Protein AF-A0A0S9D4G3-F1 (afdb_monomer_lite)

Foldseek 3Di:
DDDDDDDDDPPPPPPPQDADQDDDPPFFKKKKKKAFKWFWADDPDDQKTKIKGFRIDQWIKMFGDPPVGDIHIHGPQSCLVCCVVLVCAVQFWWKFKDAPPVVVDGTFIKTWADWDADPVGRMIMTIIGGDDPDDPVPDHRIGGMIMIITGRSPPLQLAAEAQWKWKFLFDFPLHQWDFQQFDKDACVVQVVSCVQQPQVSHDDRRIHTHHHDDHQDVSITIIGHRDHDYFADDDDPVSQLAADDAFWKIKGLADHDGPQKDFQQFDKDFCVWPNCVFQPQQSHDPSPGIHTHHRDDHPPSMTIIGGTRHPDDLPDDDLSRHSHAAFTKTKGNGPDQDDRVQKDAGGQQAFAFDKDFCVQQVLSCQGNPQVSHDDSPGTHTDHGGDDPDPRIHMMTRGHGGHRGDHD

pLDDT: mean 80.05, std 18.33, range [28.75, 98.06]

Structure (mmCIF, N/CA/C/O backbone):
data_AF-A0A0S9D4G3-F1
#
_entry.id   AF-A0A0S9D4G3-F1
#
loop_
_atom_site.group_PDB
_atom_site.id
_atom_site.type_symbol
_atom_site.label_atom_id
_atom_site.label_alt_id
_atom_site.label_comp_id
_atom_site.label_asym_id
_atom_site.label_entity_id
_atom_site.label_seq_id
_atom_site.pdbx_PDB_ins_code
_atom_site.Cartn_x
_atom_site.Cartn_y
_atom_site.Cartn_z
_atom_site.occupancy
_atom_site.B_iso_or_equiv
_atom_site.auth_seq_id
_atom_site.auth_comp_id
_atom_site.auth_asym_id
_atom_site.auth_atom_id
_atom_site.pdbx_PDB_model_num
ATOM 1 N N . MET A 1 1 ? -70.069 25.916 -3.435 1.00 41.09 1 MET A N 1
ATOM 2 C CA . MET A 1 1 ? -69.236 25.187 -4.411 1.00 41.09 1 MET A CA 1
ATOM 3 C C . MET A 1 1 ? -67.854 25.099 -3.807 1.00 41.09 1 MET A C 1
ATOM 5 O O . MET A 1 1 ? -67.211 26.120 -3.623 1.00 41.09 1 MET A O 1
ATOM 9 N N . SER A 1 2 ? -67.545 23.897 -3.330 1.00 34.53 2 SER A N 1
ATOM 10 C CA . SER A 1 2 ? -66.340 23.520 -2.598 1.00 34.53 2 SER A CA 1
ATOM 11 C C . SER A 1 2 ? -65.218 23.241 -3.595 1.00 34.53 2 SER A C 1
ATOM 13 O O . SER A 1 2 ? -65.469 22.557 -4.586 1.00 34.53 2 SER A O 1
ATOM 15 N N . ALA A 1 3 ? -64.016 23.748 -3.335 1.00 33.16 3 ALA A N 1
ATOM 16 C CA . ALA A 1 3 ? -62.790 23.251 -3.944 1.00 33.16 3 ALA A CA 1
ATOM 17 C C . ALA A 1 3 ? -61.926 22.725 -2.794 1.00 33.16 3 ALA A C 1
ATOM 19 O O . ALA A 1 3 ? -61.479 23.498 -1.946 1.00 33.16 3 ALA A O 1
ATOM 20 N N . ALA A 1 4 ? -61.791 21.402 -2.724 1.00 36.06 4 ALA A N 1
ATOM 21 C CA . ALA A 1 4 ? -60.906 20.724 -1.789 1.00 36.06 4 ALA A CA 1
ATOM 22 C C . ALA A 1 4 ? -59.444 20.887 -2.250 1.00 36.06 4 ALA A C 1
ATOM 24 O O . ALA A 1 4 ? -59.191 20.815 -3.456 1.00 36.06 4 ALA A O 1
ATOM 25 N N . PRO A 1 5 ? -58.484 21.106 -1.337 1.00 34.97 5 PRO A N 1
ATOM 26 C CA . PRO A 1 5 ? -57.065 21.055 -1.664 1.00 34.97 5 PRO A CA 1
ATOM 27 C C . PRO A 1 5 ? -56.583 19.600 -1.795 1.00 34.97 5 PRO A C 1
ATOM 29 O O . PRO A 1 5 ? -56.991 18.730 -1.029 1.00 34.97 5 PRO A O 1
ATOM 32 N N . ASN A 1 6 ? -55.721 19.369 -2.788 1.00 33.66 6 ASN A N 1
ATOM 33 C CA . ASN A 1 6 ? -55.046 18.099 -3.058 1.00 33.66 6 ASN A CA 1
ATOM 34 C C . ASN A 1 6 ? -54.205 17.645 -1.858 1.00 33.66 6 ASN A C 1
ATOM 36 O O . ASN A 1 6 ? -53.353 18.392 -1.375 1.00 33.66 6 ASN A O 1
ATOM 40 N N . GLU A 1 7 ? -54.399 16.394 -1.451 1.00 31.75 7 GLU A N 1
ATOM 41 C CA . GLU A 1 7 ? -53.486 15.662 -0.579 1.00 31.75 7 GLU A CA 1
ATOM 42 C C . GLU A 1 7 ? -52.187 15.356 -1.339 1.00 31.75 7 GLU A C 1
ATOM 44 O O . GLU A 1 7 ? -52.202 14.765 -2.421 1.00 31.75 7 GLU A O 1
ATOM 49 N N . VAL A 1 8 ? -51.052 15.763 -0.770 1.00 34.09 8 VAL A N 1
ATOM 50 C CA . VAL A 1 8 ? -49.729 15.273 -1.163 1.00 34.09 8 VAL A CA 1
ATOM 51 C C . VAL A 1 8 ? -49.418 14.092 -0.253 1.00 34.09 8 VAL A C 1
ATOM 53 O O . VAL A 1 8 ? -49.229 14.255 0.949 1.00 34.09 8 VAL A O 1
ATOM 56 N N . SER A 1 9 ? -49.393 12.897 -0.837 1.00 31.44 9 SER A N 1
ATOM 57 C CA . SER A 1 9 ? -48.909 11.676 -0.198 1.00 31.44 9 SER A CA 1
ATOM 58 C C . SER A 1 9 ? -47.399 11.789 0.022 1.00 31.44 9 SER A C 1
ATOM 60 O O . SER A 1 9 ? -46.618 11.556 -0.899 1.00 31.44 9 SER A O 1
ATOM 62 N N . SER A 1 10 ? -46.982 12.147 1.236 1.00 32.31 10 SER A N 1
ATOM 63 C CA . SER A 1 10 ? -45.599 11.993 1.683 1.00 32.31 10 SER A CA 1
ATOM 64 C C . SER A 1 10 ? -45.363 10.536 2.081 1.00 32.31 10 SER A C 1
ATOM 66 O O . SER A 1 10 ? -45.552 10.155 3.236 1.00 32.31 10 SER A O 1
ATOM 68 N N . THR A 1 11 ? -44.938 9.701 1.139 1.00 32.41 11 THR A N 1
ATOM 69 C CA . THR A 1 11 ? -44.209 8.483 1.503 1.00 32.41 11 THR A CA 1
ATOM 70 C C . THR A 1 11 ? -42.807 8.913 1.914 1.00 32.41 11 THR A C 1
ATOM 72 O O . THR A 1 11 ? -41.890 8.950 1.097 1.00 32.41 11 THR A O 1
ATOM 75 N N . GLY A 1 12 ? -42.670 9.332 3.172 1.00 28.75 12 GLY A N 1
ATOM 76 C CA . GLY A 1 12 ? -41.370 9.397 3.818 1.00 28.75 12 GLY A CA 1
ATOM 77 C C . GLY A 1 12 ? -40.870 7.968 3.962 1.00 28.75 12 GLY A C 1
ATOM 78 O O . GLY A 1 12 ? -41.438 7.200 4.734 1.00 28.75 12 GLY A O 1
ATOM 79 N N . ALA A 1 13 ? -39.849 7.600 3.193 1.00 31.41 13 ALA A N 1
ATOM 80 C CA . ALA A 1 13 ? -38.977 6.515 3.602 1.00 31.41 13 ALA A CA 1
ATOM 81 C C . ALA A 1 13 ? -38.238 7.035 4.838 1.00 31.41 13 ALA A C 1
ATOM 83 O O . ALA A 1 13 ? -37.365 7.896 4.734 1.00 31.41 13 ALA A O 1
ATOM 84 N N . ALA A 1 14 ? -38.696 6.616 6.014 1.00 29.75 14 ALA A N 1
ATOM 85 C CA . ALA A 1 14 ? -37.921 6.765 7.228 1.00 29.75 14 ALA A CA 1
ATOM 86 C C . ALA A 1 14 ? -36.634 5.955 7.033 1.00 29.75 14 ALA A C 1
ATOM 88 O O . ALA A 1 14 ? -36.702 4.787 6.656 1.00 29.75 14 ALA A O 1
ATOM 89 N N . ALA A 1 15 ? -35.481 6.586 7.244 1.00 33.22 15 ALA A N 1
ATOM 90 C CA . ALA A 1 15 ? -34.246 5.859 7.481 1.00 33.22 15 ALA A CA 1
ATOM 91 C C . ALA A 1 15 ? -34.436 5.108 8.805 1.00 33.22 15 ALA A C 1
ATOM 93 O O . ALA A 1 15 ? -34.401 5.710 9.879 1.00 33.22 15 ALA A O 1
ATOM 94 N N . GLU A 1 16 ? -34.765 3.822 8.729 1.00 33.88 16 GLU A N 1
ATOM 95 C CA . GLU A 1 16 ? -34.720 2.941 9.888 1.00 33.88 16 GLU A CA 1
ATOM 96 C C . GLU A 1 16 ? -33.243 2.667 10.172 1.00 33.88 16 GLU A C 1
ATOM 98 O O . GLU A 1 16 ? -32.635 1.809 9.544 1.00 33.88 16 GLU A O 1
ATOM 103 N N . GLY A 1 17 ? -32.654 3.444 11.086 1.00 36.44 17 GLY A N 1
ATOM 104 C CA . GLY A 1 17 ? -31.384 3.080 11.704 1.00 36.44 17 GLY A CA 1
ATOM 105 C C . GLY A 1 17 ? -31.559 1.718 12.368 1.00 36.44 17 GLY A C 1
ATOM 106 O O . GLY A 1 17 ? -32.379 1.566 13.278 1.00 36.44 17 GLY A O 1
ATOM 107 N N . VAL A 1 18 ? -30.850 0.714 11.863 1.00 39.50 18 VAL A N 1
ATOM 108 C CA . VAL A 1 18 ? -30.941 -0.651 12.372 1.00 39.50 18 VAL A CA 1
ATOM 109 C C . VAL A 1 18 ? -30.084 -0.722 13.630 1.00 39.50 18 VAL A C 1
ATOM 111 O O . VAL A 1 18 ? -28.879 -0.484 13.596 1.00 39.50 18 VAL A O 1
ATOM 114 N N . ALA A 1 19 ? -30.703 -1.044 14.764 1.00 45.06 19 ALA A N 1
ATOM 115 C CA . ALA A 1 19 ? -29.965 -1.602 15.886 1.00 45.06 19 ALA A CA 1
ATOM 116 C C . ALA A 1 19 ? -29.458 -2.983 15.440 1.00 45.06 19 ALA A C 1
ATOM 118 O O . ALA A 1 19 ? -30.216 -3.952 15.435 1.00 45.06 19 ALA A O 1
ATOM 119 N N . SER A 1 20 ? -28.214 -3.031 14.972 1.00 52.47 20 SER A N 1
ATOM 120 C CA . SER A 1 20 ? -27.508 -4.237 14.541 1.00 52.47 20 SER A CA 1
ATOM 121 C C . SER A 1 20 ? -26.327 -4.439 15.480 1.00 52.47 20 SER A C 1
ATOM 123 O O . SER A 1 20 ? -25.654 -3.470 15.821 1.00 52.47 20 SER A O 1
ATOM 125 N N . ASN A 1 21 ? -26.086 -5.672 15.919 1.00 62.94 21 ASN A N 1
ATOM 126 C CA . ASN A 1 21 ? -24.833 -6.009 16.606 1.00 62.94 21 ASN A CA 1
ATOM 127 C C . ASN A 1 21 ? -23.754 -6.479 15.622 1.00 62.94 21 ASN A C 1
ATOM 129 O O . ASN A 1 21 ? -22.637 -6.750 16.040 1.00 62.94 21 ASN A O 1
ATOM 133 N N . ASP A 1 22 ? -24.081 -6.512 14.329 1.00 66.69 22 ASP A N 1
ATOM 134 C CA . ASP A 1 22 ? -23.130 -6.755 13.255 1.00 66.69 22 ASP A CA 1
ATOM 135 C C . ASP A 1 22 ? -22.678 -5.393 12.709 1.00 66.69 22 ASP A C 1
ATOM 137 O O . ASP A 1 22 ? -23.509 -4.618 12.212 1.00 66.69 22 ASP A O 1
ATOM 141 N N . LEU A 1 23 ? -21.382 -5.093 12.842 1.00 74.69 23 LEU A N 1
ATOM 142 C CA . LEU A 1 23 ? -20.744 -3.958 12.171 1.00 74.69 23 LEU A CA 1
ATOM 143 C C . LEU A 1 23 ? -20.532 -4.294 10.688 1.00 74.69 23 LEU A C 1
ATOM 145 O O . LEU A 1 23 ? -20.312 -5.462 10.356 1.00 74.69 23 LEU A O 1
ATOM 149 N N . PRO A 1 24 ? -20.589 -3.302 9.786 1.00 66.44 24 PRO A N 1
ATOM 150 C CA . PRO A 1 24 ? -20.274 -3.539 8.385 1.00 66.44 24 PRO A CA 1
ATOM 151 C C . PRO A 1 24 ? -18.812 -3.984 8.235 1.00 66.44 24 PRO A C 1
ATOM 153 O O . PRO A 1 24 ? -17.884 -3.338 8.724 1.00 66.44 24 PRO A O 1
ATOM 156 N N . GLU A 1 25 ? -18.603 -5.118 7.565 1.00 57.69 25 GLU A N 1
ATOM 157 C CA . GLU A 1 25 ? -17.262 -5.636 7.305 1.00 57.69 25 GLU A CA 1
ATOM 158 C C . GLU A 1 25 ? -16.527 -4.755 6.291 1.00 57.69 25 GLU A C 1
ATOM 160 O O . GLU A 1 25 ? -17.045 -4.436 5.220 1.00 57.69 25 GLU A O 1
ATOM 165 N N . GLY A 1 26 ? -15.270 -4.427 6.596 1.00 55.41 26 GLY A N 1
ATOM 166 C CA . GLY A 1 26 ? -14.408 -3.713 5.664 1.00 55.41 26 GLY A CA 1
ATOM 167 C C . GLY A 1 26 ? -14.785 -2.245 5.470 1.00 55.41 26 GLY A C 1
ATOM 168 O O . GLY A 1 26 ? -14.490 -1.702 4.410 1.00 55.41 26 GLY A O 1
ATOM 169 N N . GLU A 1 27 ? -15.371 -1.582 6.460 1.00 64.06 27 GLU A N 1
ATOM 170 C CA . GLU A 1 27 ? -15.562 -0.127 6.461 1.00 64.06 27 GLU A CA 1
ATOM 171 C C . GLU A 1 27 ? -14.676 0.544 7.513 1.00 64.06 27 GLU A C 1
ATOM 173 O O . GLU A 1 27 ? -14.368 -0.055 8.542 1.00 64.06 27 GLU A O 1
ATOM 178 N N . ASP A 1 28 ? -14.271 1.782 7.235 1.00 70.94 28 ASP A N 1
ATOM 179 C CA . ASP A 1 28 ? -13.598 2.655 8.198 1.00 70.94 28 ASP A CA 1
ATOM 180 C C . ASP A 1 28 ? -14.701 3.307 9.049 1.00 70.94 28 ASP A C 1
ATOM 182 O O . ASP A 1 28 ? -15.578 4.011 8.526 1.00 70.94 28 ASP A O 1
ATOM 186 N N . LEU A 1 29 ? -14.729 2.982 10.343 1.00 85.19 29 LEU A N 1
ATOM 187 C CA . LEU A 1 29 ? -15.846 3.293 11.233 1.00 85.19 29 LEU A CA 1
ATOM 188 C C . LEU A 1 29 ? -15.442 4.292 12.306 1.00 85.19 29 LEU A C 1
ATOM 190 O O . LEU A 1 29 ? -14.535 4.051 13.095 1.00 85.19 29 LEU A O 1
ATOM 194 N N . LEU A 1 30 ? -16.208 5.374 12.383 1.00 90.19 30 LEU A N 1
ATOM 195 C CA . LEU A 1 30 ? -16.146 6.347 13.460 1.00 90.19 30 LEU A CA 1
ATOM 196 C C . LEU A 1 30 ? -17.199 6.001 14.502 1.00 90.19 30 LEU A C 1
ATOM 198 O O . LEU A 1 30 ? -18.358 5.749 14.163 1.00 90.19 30 LEU A O 1
ATOM 202 N N . PHE A 1 31 ? -16.826 6.050 15.777 1.00 94.81 31 PHE A N 1
ATOM 203 C CA . PHE A 1 31 ? -17.724 5.753 16.885 1.00 94.81 31 PHE A CA 1
ATOM 204 C C . PHE A 1 31 ? -17.951 6.982 17.765 1.00 94.81 31 PHE A C 1
ATOM 206 O O . PHE A 1 31 ? -17.067 7.805 17.991 1.00 94.81 31 PHE A O 1
ATOM 213 N N . ALA A 1 32 ? -19.159 7.106 18.303 1.00 96.50 32 ALA A N 1
ATOM 214 C CA . ALA A 1 32 ? -19.514 8.124 19.278 1.00 96.50 32 ALA A CA 1
ATOM 215 C C . ALA A 1 32 ? -20.228 7.476 20.466 1.00 96.50 32 ALA A C 1
ATOM 217 O O . ALA A 1 32 ? -21.312 6.895 20.330 1.00 96.50 32 ALA A O 1
ATOM 218 N N . LEU A 1 33 ? -19.615 7.610 21.640 1.00 96.94 33 LEU A N 1
ATOM 219 C CA . LEU A 1 33 ? -20.103 7.097 22.913 1.00 96.94 33 LEU A CA 1
ATOM 220 C C . LEU A 1 33 ? -20.356 8.260 23.874 1.00 96.94 33 LEU A C 1
ATOM 222 O O . LEU A 1 33 ? -19.571 9.201 23.958 1.00 96.94 33 LEU A O 1
ATOM 226 N N . GLN A 1 34 ? -21.456 8.195 24.619 1.00 97.50 34 GLN A N 1
ATOM 227 C CA . GLN A 1 34 ? -21.818 9.192 25.630 1.00 97.50 34 GLN A CA 1
ATOM 228 C C . GLN A 1 34 ? -21.734 8.589 27.030 1.00 97.50 34 GLN A C 1
ATOM 230 O O . GLN A 1 34 ? -21.989 7.399 27.202 1.00 97.50 34 GLN A O 1
ATOM 235 N N . ALA A 1 35 ? -21.420 9.410 28.029 1.00 97.94 35 ALA A N 1
ATOM 236 C CA . ALA A 1 35 ? -21.446 9.027 29.437 1.00 97.94 35 ALA A CA 1
ATOM 237 C C . ALA A 1 35 ? -21.936 10.182 30.317 1.00 97.94 35 ALA A C 1
ATOM 239 O O . ALA A 1 35 ? -21.681 11.353 30.024 1.00 97.94 35 ALA A O 1
ATOM 240 N N . ALA A 1 36 ? -22.617 9.865 31.421 1.00 97.62 36 ALA A N 1
ATOM 241 C CA . ALA A 1 36 ? -23.145 10.888 32.328 1.00 97.62 36 ALA A CA 1
ATOM 242 C C . ALA A 1 36 ? -22.053 11.577 33.160 1.00 97.62 36 ALA A C 1
ATOM 244 O O . ALA A 1 36 ? -22.234 12.711 33.612 1.00 97.62 36 ALA A O 1
ATOM 245 N N . SER A 1 37 ? -20.937 10.887 33.403 1.00 97.12 37 SER A N 1
ATOM 246 C CA . SER A 1 37 ? -19.781 11.424 34.122 1.00 97.12 37 SER A CA 1
ATOM 247 C C . SER A 1 37 ? -18.525 10.601 33.861 1.00 97.12 37 SER A C 1
ATOM 249 O O . SER A 1 37 ? -18.591 9.518 33.277 1.00 97.12 37 SER A O 1
ATOM 251 N N . GLY A 1 38 ? -17.377 11.081 34.331 1.00 96.88 38 GLY A N 1
ATOM 252 C CA . GLY A 1 38 ? -16.174 10.266 34.334 1.00 96.88 38 GLY A CA 1
ATOM 253 C C . GLY A 1 38 ? -15.045 10.795 35.202 1.00 96.88 38 GLY A C 1
ATOM 254 O O . GLY A 1 38 ? -15.138 11.864 35.816 1.00 96.88 38 GLY A O 1
ATOM 255 N N . THR A 1 39 ? -13.980 10.006 35.263 1.00 95.75 39 THR A N 1
ATOM 256 C CA . THR A 1 39 ? -12.722 10.341 35.923 1.00 95.75 39 THR A CA 1
ATOM 257 C C . THR A 1 39 ? -11.547 10.114 34.985 1.00 95.75 39 THR A C 1
ATOM 259 O O . THR A 1 39 ? -11.594 9.259 34.101 1.00 95.75 39 THR A O 1
ATOM 262 N N . LEU A 1 40 ? -10.496 10.905 35.178 1.00 93.06 40 LEU A N 1
ATOM 263 C CA . LEU A 1 40 ? -9.223 10.761 34.483 1.00 93.06 40 LEU A CA 1
ATOM 264 C C . LEU A 1 40 ? -8.118 10.777 35.539 1.00 93.06 40 LEU A C 1
ATOM 266 O O . LEU A 1 40 ? -7.848 11.813 36.151 1.00 93.06 40 LEU A O 1
ATOM 270 N N . GLU A 1 41 ? -7.528 9.615 35.794 1.00 92.81 41 GLU A N 1
ATOM 271 C CA . GLU A 1 41 ? -6.540 9.413 36.857 1.00 92.81 41 GLU A CA 1
ATOM 272 C C . GLU A 1 41 ? -5.169 9.104 36.256 1.00 92.81 41 GLU A C 1
ATOM 274 O O . GLU A 1 41 ? -5.080 8.336 35.307 1.00 92.81 41 GLU A O 1
ATOM 279 N N . GLU A 1 42 ? -4.095 9.703 36.775 1.00 89.81 42 GLU A N 1
ATOM 280 C CA . GLU A 1 42 ? -2.733 9.426 36.291 1.00 89.81 42 GLU A CA 1
ATOM 281 C C . GLU A 1 42 ? -2.344 7.960 36.536 1.00 89.81 42 GLU A C 1
ATOM 283 O O . GLU A 1 42 ? -2.524 7.430 37.636 1.00 89.81 42 GLU A O 1
ATOM 288 N N . ALA A 1 43 ? -1.758 7.331 35.518 1.00 88.50 43 ALA A N 1
ATOM 289 C CA . ALA A 1 43 ? -1.225 5.976 35.565 1.00 88.50 43 ALA A CA 1
ATOM 290 C C . ALA A 1 43 ? 0.314 5.980 35.483 1.00 88.50 43 ALA A C 1
ATOM 292 O O . ALA A 1 43 ? 0.962 7.017 35.331 1.00 88.50 43 ALA A O 1
ATOM 293 N N . GLU A 1 44 ? 0.935 4.807 35.623 1.00 84.75 44 GLU A N 1
ATOM 294 C CA . GLU A 1 44 ? 2.393 4.682 35.556 1.00 84.75 44 GLU A CA 1
ATOM 295 C C . GLU A 1 44 ? 2.890 4.832 34.106 1.00 84.75 44 GLU A C 1
ATOM 297 O O . GLU A 1 44 ? 2.753 3.927 33.289 1.00 84.75 44 GLU A O 1
ATOM 302 N N . GLY A 1 45 ? 3.485 5.983 33.788 1.00 74.12 45 GLY A N 1
ATOM 303 C CA . GLY A 1 45 ? 4.038 6.281 32.464 1.00 74.12 45 GLY A CA 1
ATOM 304 C C . GLY A 1 45 ? 3.848 7.749 32.094 1.00 74.12 45 GLY A C 1
ATOM 305 O O . GLY A 1 45 ? 2.903 8.396 32.537 1.00 74.12 45 GLY A O 1
ATOM 306 N N . GLU A 1 46 ? 4.757 8.313 31.299 1.00 76.75 46 GLU A N 1
ATOM 307 C CA . GLU A 1 46 ? 4.608 9.698 30.841 1.00 76.75 46 GLU A CA 1
ATOM 308 C C . GLU A 1 46 ? 3.378 9.820 29.927 1.00 76.75 46 GLU A C 1
ATOM 310 O O . GLU A 1 46 ? 3.303 9.159 28.892 1.00 76.75 46 GLU A O 1
ATOM 315 N N . GLY A 1 47 ? 2.408 10.648 30.329 1.00 78.00 47 GLY A N 1
ATOM 316 C CA . GLY A 1 47 ? 1.169 10.870 29.578 1.00 78.00 47 GLY A CA 1
ATOM 317 C C . GLY A 1 47 ? 0.141 9.736 29.668 1.00 78.00 47 GLY A C 1
ATOM 318 O O . GLY A 1 47 ? -0.823 9.767 28.905 1.00 78.00 47 GLY A O 1
ATOM 319 N N . ALA A 1 48 ? 0.333 8.761 30.565 1.00 87.06 48 ALA A N 1
ATOM 320 C CA . ALA A 1 48 ? -0.575 7.634 30.771 1.00 87.06 48 ALA A CA 1
ATOM 321 C C . ALA A 1 48 ? -1.634 7.944 31.840 1.00 87.06 48 ALA A C 1
ATOM 323 O O . ALA A 1 48 ? -1.322 8.481 32.905 1.00 87.06 48 ALA A O 1
ATOM 324 N N . PHE A 1 49 ? -2.881 7.567 31.571 1.00 92.06 49 PHE A N 1
ATOM 325 C CA . PHE A 1 49 ? -4.021 7.755 32.463 1.00 92.06 49 PHE A CA 1
ATOM 326 C C . PHE A 1 49 ? -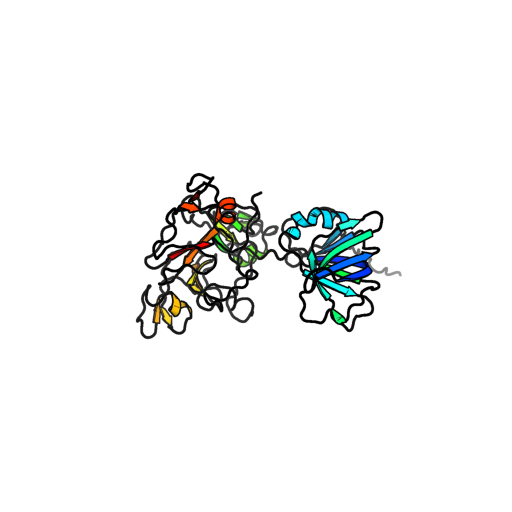4.952 6.543 32.423 1.00 92.06 49 PHE A C 1
ATOM 328 O O . PHE A 1 49 ? -4.975 5.796 31.449 1.00 92.06 49 PHE A O 1
ATOM 335 N N . THR A 1 50 ? -5.775 6.393 33.452 1.00 95.75 50 THR A N 1
ATOM 336 C CA . THR A 1 50 ? -6.967 5.548 33.426 1.00 95.75 50 THR A CA 1
ATOM 337 C C . THR A 1 50 ? -8.189 6.447 33.279 1.00 95.75 50 THR A C 1
ATOM 339 O O . THR A 1 50 ? -8.448 7.312 34.121 1.00 95.75 50 THR A O 1
ATOM 342 N N . LEU A 1 51 ? -8.937 6.251 32.194 1.00 96.62 51 LEU A N 1
ATOM 343 C CA . LEU A 1 51 ? -10.216 6.904 31.940 1.00 96.62 51 LEU A CA 1
ATOM 344 C C . LEU A 1 51 ? -11.339 5.986 32.423 1.00 96.62 51 LEU A C 1
ATOM 346 O O . LEU A 1 51 ? -11.466 4.865 31.943 1.00 96.62 51 LEU A O 1
ATOM 350 N N . THR A 1 52 ? -12.174 6.467 33.342 1.00 97.88 52 THR A N 1
ATOM 351 C CA . THR A 1 52 ? -13.398 5.763 33.753 1.00 97.88 52 THR A CA 1
ATOM 352 C C . THR A 1 52 ? -14.611 6.592 33.368 1.00 97.88 52 THR A C 1
ATOM 354 O O . THR A 1 52 ? -14.792 7.696 33.873 1.00 97.88 52 THR A O 1
ATOM 357 N N . LEU A 1 53 ? -15.470 6.064 32.504 1.00 98.06 53 LEU A N 1
ATOM 358 C CA . LEU A 1 53 ? -16.754 6.652 32.143 1.00 98.06 53 LEU A CA 1
ATOM 359 C C . LEU A 1 53 ? -17.866 5.935 32.915 1.00 98.06 53 LEU A C 1
ATOM 361 O O . LEU A 1 53 ? -17.996 4.714 32.856 1.00 98.06 53 LEU A O 1
ATOM 365 N N . SER A 1 54 ? -18.641 6.702 33.678 1.00 97.81 54 SER A N 1
ATOM 366 C CA . SER A 1 54 ? -19.729 6.204 34.526 1.00 97.81 54 SER A CA 1
ATOM 367 C C . SER A 1 54 ? -21.084 6.514 33.902 1.00 97.81 54 SER A C 1
ATOM 369 O O . SER A 1 54 ? -21.286 7.615 33.379 1.00 97.81 54 SER A O 1
ATOM 371 N N . ASP A 1 55 ? -22.005 5.551 33.993 1.00 97.25 55 ASP A N 1
ATOM 372 C CA . ASP A 1 55 ? -23.268 5.550 33.247 1.00 97.25 55 ASP A CA 1
ATOM 373 C C . ASP A 1 55 ? -23.017 5.812 31.748 1.00 97.25 55 ASP A C 1
ATOM 375 O O . ASP A 1 55 ? -23.622 6.695 31.133 1.00 97.25 55 ASP A O 1
ATOM 379 N N . ALA A 1 56 ? -22.053 5.083 31.180 1.00 97.38 56 ALA A N 1
ATOM 380 C CA . ALA A 1 56 ? -21.805 5.062 29.748 1.00 97.38 56 ALA A CA 1
ATOM 381 C C . ALA A 1 56 ? -23.023 4.474 29.020 1.00 97.38 56 ALA A C 1
ATOM 383 O O . ALA A 1 56 ? -23.671 3.547 29.506 1.00 97.38 56 ALA A O 1
ATOM 384 N N . SER A 1 57 ? -23.350 5.032 27.856 1.00 95.88 57 SER A N 1
ATOM 385 C CA . SER A 1 57 ? -24.440 4.543 27.016 1.00 95.88 57 SER A CA 1
ATOM 386 C C . SER A 1 57 ? -24.243 3.058 26.712 1.00 95.88 57 SER A C 1
ATOM 388 O O . SER A 1 57 ? -23.154 2.643 26.314 1.00 95.88 57 SER A O 1
ATOM 390 N N . ASP A 1 58 ? -25.304 2.267 26.859 1.00 92.94 58 ASP A N 1
ATOM 391 C CA . ASP A 1 58 ? -25.337 0.849 26.481 1.00 92.94 58 ASP A CA 1
ATOM 392 C C . ASP A 1 58 ? -25.300 0.656 24.957 1.00 92.94 58 ASP A C 1
ATOM 394 O O . ASP A 1 58 ? -24.994 -0.430 24.470 1.00 92.94 58 ASP A O 1
ATOM 398 N N . ARG A 1 59 ? -25.557 1.729 24.199 1.00 92.88 59 ARG A N 1
ATOM 399 C CA . ARG A 1 59 ? -25.447 1.784 22.741 1.00 92.88 59 ARG A CA 1
ATOM 400 C C . ARG A 1 59 ? -24.398 2.806 22.315 1.00 92.88 59 ARG A C 1
ATOM 402 O O . ARG A 1 59 ? -24.506 3.988 22.652 1.00 92.88 59 ARG A O 1
ATOM 409 N N . THR A 1 60 ? -23.437 2.368 21.513 1.00 95.31 60 THR A N 1
ATOM 410 C CA . THR A 1 60 ? -22.471 3.236 20.835 1.00 95.31 60 THR A CA 1
ATOM 411 C C . THR A 1 60 ? -22.959 3.523 19.422 1.00 95.31 60 THR A C 1
ATOM 413 O O . THR A 1 60 ? -23.381 2.612 18.710 1.00 95.31 60 THR A O 1
ATOM 416 N N . THR A 1 61 ? -22.943 4.792 19.013 1.00 95.44 61 THR A N 1
ATOM 417 C CA . THR A 1 61 ? -23.259 5.167 17.626 1.00 95.44 61 THR A CA 1
ATOM 418 C C . THR A 1 61 ? -22.038 4.911 16.765 1.00 95.44 61 THR A C 1
ATOM 420 O O . THR A 1 61 ? -20.936 5.248 17.185 1.00 95.44 61 THR A O 1
ATOM 423 N N . TRP A 1 62 ? -22.228 4.367 15.572 1.00 92.25 62 TRP A N 1
ATOM 424 C CA . TRP A 1 62 ? -21.176 4.262 14.571 1.00 92.25 62 TRP A CA 1
ATOM 425 C C . TRP A 1 62 ? -21.640 4.893 13.263 1.00 92.25 62 TRP A C 1
ATOM 427 O O . TRP A 1 62 ? -22.841 4.948 12.980 1.00 92.25 62 TRP A O 1
ATOM 437 N N . PHE A 1 63 ? -20.697 5.387 12.476 1.00 88.94 63 PHE A N 1
ATOM 438 C CA . PHE A 1 63 ? -20.941 5.851 11.119 1.00 88.94 63 PHE A CA 1
ATOM 439 C C . PHE A 1 63 ? -19.686 5.665 10.271 1.00 88.94 63 PHE A C 1
ATOM 441 O O . PHE A 1 63 ? -18.574 5.803 10.776 1.00 88.94 63 PHE A O 1
ATOM 448 N N . SER A 1 64 ? -19.868 5.358 8.991 1.00 77.44 64 SER A N 1
ATOM 449 C CA . SER A 1 64 ? -18.782 5.324 8.013 1.00 77.44 64 SER A CA 1
ATOM 450 C C . SER A 1 64 ? -18.749 6.616 7.202 1.00 77.44 64 SER A C 1
ATOM 452 O O . SER A 1 64 ? -19.778 7.269 6.974 1.00 77.44 64 SER A O 1
ATOM 454 N N . ASP A 1 65 ? -17.555 7.028 6.774 1.00 65.00 65 ASP A N 1
ATOM 455 C CA . ASP A 1 65 ? -17.427 8.138 5.830 1.00 65.00 65 ASP A CA 1
ATOM 456 C C . ASP A 1 65 ? -17.718 7.667 4.387 1.00 65.00 65 ASP A C 1
ATOM 458 O O . ASP A 1 65 ? -18.264 6.590 4.119 1.00 65.00 65 ASP A O 1
ATOM 462 N N . ARG A 1 66 ? -17.443 8.533 3.413 1.00 51.31 66 ARG A N 1
ATOM 463 C CA . ARG A 1 66 ? -17.581 8.230 1.994 1.00 51.31 66 ARG A CA 1
ATOM 464 C C . ARG A 1 66 ? -16.778 6.980 1.621 1.00 51.31 66 ARG A C 1
ATOM 466 O O . ARG A 1 66 ? -15.653 6.832 2.081 1.00 51.31 66 ARG A O 1
ATOM 473 N N . PRO A 1 67 ? -17.312 6.170 0.691 1.00 46.44 67 PRO A N 1
ATOM 474 C CA . PRO A 1 67 ? -18.558 6.378 -0.058 1.00 46.44 67 PRO A CA 1
ATOM 475 C C . PRO A 1 67 ? -19.798 5.761 0.598 1.00 46.44 67 PRO A C 1
ATOM 477 O O . PRO A 1 67 ? -20.903 6.153 0.219 1.00 46.44 67 PRO A O 1
ATOM 480 N N . VAL A 1 68 ? -19.632 4.825 1.539 1.00 55.25 68 VAL A N 1
ATOM 481 C CA . VAL A 1 68 ? -20.729 4.001 2.067 1.00 55.25 68 VAL A CA 1
ATOM 482 C C . VAL A 1 68 ? -21.734 4.865 2.821 1.00 55.25 68 VAL A C 1
ATOM 484 O O . VAL A 1 68 ? -22.934 4.758 2.564 1.00 55.25 68 VAL A O 1
ATOM 487 N N . ARG A 1 69 ? -21.246 5.821 3.629 1.00 67.94 69 ARG A N 1
ATOM 488 C CA . ARG A 1 69 ? -22.084 6.767 4.386 1.00 67.94 69 ARG A CA 1
ATOM 489 C C . ARG A 1 69 ? -23.200 6.055 5.143 1.00 67.94 69 ARG A C 1
ATOM 491 O O . ARG A 1 69 ? -24.357 6.488 5.094 1.00 67.94 69 ARG A O 1
ATOM 498 N N . ASP A 1 70 ? -22.851 4.958 5.792 1.00 75.75 70 ASP A N 1
ATOM 499 C CA . ASP A 1 70 ? -23.786 4.223 6.619 1.00 75.75 70 ASP A CA 1
ATOM 500 C C . ASP A 1 70 ? -23.676 4.692 8.069 1.00 75.75 70 ASP A C 1
ATOM 502 O O . ASP A 1 70 ? -22.744 5.398 8.467 1.00 75.75 70 ASP A O 1
ATOM 506 N N . GLY A 1 71 ? -24.682 4.363 8.861 1.00 86.31 71 GLY A N 1
ATOM 507 C CA . GLY A 1 71 ? -24.694 4.705 10.263 1.00 86.31 71 GLY A CA 1
ATOM 508 C C . GLY A 1 71 ? -25.703 3.889 11.034 1.00 86.31 71 GLY A C 1
ATOM 509 O O . GLY A 1 71 ? -26.817 3.609 10.585 1.00 86.31 71 GLY A O 1
ATOM 510 N N . GLY A 1 72 ? -25.322 3.560 12.254 1.00 88.25 72 GLY A N 1
ATOM 511 C CA . GLY A 1 72 ? -26.124 2.722 13.112 1.00 88.25 72 GLY A CA 1
ATOM 512 C C . GLY A 1 72 ? -25.714 2.848 14.562 1.00 88.25 72 GLY A C 1
ATOM 513 O O . GLY A 1 72 ? -25.075 3.805 15.000 1.00 88.25 72 GLY A O 1
ATOM 514 N N . THR A 1 73 ? -26.138 1.860 15.331 1.00 92.00 73 THR A N 1
ATOM 515 C CA . THR A 1 73 ? -25.693 1.699 16.710 1.00 92.00 73 THR A CA 1
ATOM 516 C C . THR A 1 73 ? -25.263 0.259 16.918 1.00 92.00 73 THR A C 1
ATOM 518 O O . THR A 1 73 ? -25.829 -0.630 16.284 1.00 92.00 73 THR A O 1
ATOM 521 N N . ILE A 1 74 ? -24.325 0.042 17.832 1.00 90.06 74 ILE A N 1
ATOM 522 C CA . ILE A 1 74 ? -23.880 -1.263 18.332 1.00 90.06 74 ILE A CA 1
ATOM 523 C C . ILE A 1 74 ? -24.009 -1.282 19.860 1.00 90.06 74 ILE A C 1
ATOM 525 O O . ILE A 1 74 ? -23.947 -0.224 20.491 1.00 90.06 74 ILE A O 1
ATOM 529 N N . ASP A 1 75 ? -24.221 -2.453 20.465 1.00 93.50 75 ASP A N 1
ATOM 530 C CA . ASP A 1 75 ? -24.122 -2.598 21.921 1.00 93.50 75 ASP A CA 1
ATOM 531 C C . ASP A 1 75 ? -22.696 -2.243 22.357 1.00 93.50 75 ASP A C 1
ATOM 533 O O . ASP A 1 75 ? -21.726 -2.767 21.814 1.00 93.50 75 ASP A O 1
ATOM 537 N N . THR A 1 76 ? -22.550 -1.353 23.337 1.00 94.50 76 THR A N 1
ATOM 538 C CA . THR A 1 76 ? -21.228 -0.912 23.809 1.00 94.50 76 THR A CA 1
ATOM 539 C C . THR A 1 76 ? -20.402 -2.095 24.313 1.00 94.50 76 THR A C 1
ATOM 541 O O . THR A 1 76 ? -19.214 -2.171 24.019 1.00 94.50 76 THR A O 1
ATOM 544 N N . ALA A 1 77 ? -21.035 -3.064 24.979 1.00 93.12 77 ALA A N 1
ATOM 545 C CA . ALA A 1 77 ? -20.393 -4.318 25.364 1.00 93.12 77 ALA A CA 1
ATOM 546 C C . ALA A 1 77 ? -19.838 -5.081 24.149 1.00 93.12 77 ALA A C 1
ATOM 548 O O . ALA A 1 77 ? -18.681 -5.486 24.155 1.00 93.12 77 ALA A O 1
ATOM 549 N N . THR A 1 78 ? -20.622 -5.197 23.071 1.00 88.94 78 THR A N 1
ATOM 550 C CA . THR A 1 78 ? -20.187 -5.860 21.833 1.00 88.94 78 THR A CA 1
ATOM 551 C C . THR A 1 78 ? -19.051 -5.106 21.147 1.00 88.94 78 THR A C 1
ATOM 553 O O . THR A 1 78 ? -18.121 -5.745 20.677 1.00 88.94 78 THR A O 1
ATOM 556 N N . LEU A 1 79 ? -19.060 -3.768 21.136 1.00 91.62 79 LEU A N 1
ATOM 557 C CA . LEU A 1 79 ? -17.920 -2.986 20.637 1.00 91.62 79 LEU A CA 1
ATOM 558 C C . LEU A 1 79 ? -16.627 -3.318 21.400 1.00 91.62 79 LEU A C 1
ATOM 560 O O . LEU A 1 79 ? -15.565 -3.433 20.791 1.00 91.62 79 LEU A O 1
ATOM 564 N N . ILE A 1 80 ? -16.714 -3.472 22.725 1.00 93.94 80 ILE A N 1
ATOM 565 C CA . ILE A 1 80 ? -15.559 -3.839 23.551 1.00 93.94 80 ILE A CA 1
ATOM 566 C C . ILE A 1 80 ? -15.137 -5.298 23.305 1.00 93.94 80 ILE A C 1
ATOM 568 O O . ILE A 1 80 ? -13.941 -5.574 23.234 1.00 93.94 80 ILE A O 1
ATOM 572 N N . ASP A 1 81 ? -16.081 -6.219 23.106 1.00 86.50 81 ASP A N 1
ATOM 573 C CA . ASP A 1 81 ? -15.779 -7.616 22.760 1.00 86.50 81 ASP A CA 1
ATOM 574 C C . ASP A 1 81 ? -15.106 -7.744 21.375 1.00 86.50 81 ASP A C 1
ATOM 576 O O . ASP A 1 81 ? -14.181 -8.540 21.196 1.00 86.50 81 ASP A O 1
ATOM 580 N N . GLU A 1 82 ? -15.529 -6.929 20.405 1.00 81.38 82 GLU A N 1
ATOM 581 C CA . GLU A 1 82 ? -14.991 -6.864 19.038 1.00 81.38 82 GLU A CA 1
ATOM 582 C C . GLU A 1 82 ? -13.707 -6.019 18.939 1.00 81.38 82 GLU A C 1
ATOM 584 O O . GLU A 1 82 ? -13.103 -5.931 17.870 1.00 81.38 82 GLU A O 1
ATOM 589 N N . TRP A 1 83 ? -13.231 -5.419 20.037 1.00 84.56 83 TRP A N 1
ATOM 590 C CA . TRP A 1 83 ? -12.114 -4.465 20.026 1.00 84.56 83 TRP A CA 1
ATOM 591 C C . TRP A 1 83 ? -10.865 -5.008 19.315 1.00 84.56 83 TRP A C 1
ATOM 593 O O . TRP A 1 83 ? -10.252 -4.344 18.480 1.00 84.56 83 TRP A O 1
ATOM 603 N N . ALA A 1 84 ? -10.507 -6.265 19.586 1.00 73.19 84 ALA A N 1
ATOM 604 C CA . ALA A 1 84 ? -9.372 -6.925 18.943 1.00 73.19 84 ALA A CA 1
ATOM 605 C C . ALA A 1 84 ? -9.618 -7.275 17.461 1.00 73.19 84 ALA A C 1
ATOM 607 O O . ALA A 1 84 ? -8.666 -7.307 16.668 1.00 73.19 84 ALA A O 1
ATOM 608 N N . ALA A 1 85 ? -10.872 -7.557 17.090 1.00 67.25 85 ALA A N 1
ATOM 609 C CA . ALA A 1 85 ? -11.288 -7.869 15.724 1.00 67.25 85 ALA A CA 1
ATOM 610 C C . ALA A 1 85 ? -11.308 -6.613 14.839 1.00 67.25 85 ALA A C 1
ATOM 612 O O . ALA A 1 85 ? -10.899 -6.683 13.682 1.00 67.25 85 ALA A O 1
ATOM 613 N N . LEU A 1 86 ? -11.645 -5.460 15.423 1.00 71.81 86 LEU A N 1
ATOM 614 C CA . LEU A 1 86 ? -11.548 -4.131 14.810 1.00 71.81 86 LEU A CA 1
ATOM 615 C C . LEU A 1 86 ? -10.104 -3.641 14.625 1.00 71.81 86 LEU A C 1
ATOM 617 O O . LEU A 1 86 ? -9.874 -2.590 14.041 1.00 71.81 86 LEU A O 1
ATOM 621 N N . GLY A 1 87 ? -9.113 -4.392 15.113 1.00 66.56 87 GLY A N 1
ATOM 622 C CA . GLY A 1 87 ? -7.698 -4.035 15.005 1.00 66.56 87 GLY A CA 1
ATOM 623 C C . GLY A 1 87 ? -7.182 -3.153 16.142 1.00 66.56 87 GLY A C 1
ATOM 624 O O . GLY A 1 87 ? -5.965 -3.036 16.284 1.00 66.56 87 GLY A O 1
ATOM 625 N N . PHE A 1 88 ? -8.063 -2.660 17.018 1.00 78.50 88 PHE A N 1
ATOM 626 C CA . PHE A 1 88 ? -7.730 -1.721 18.091 1.00 78.50 88 PHE A CA 1
ATOM 627 C C . PHE A 1 88 ? -6.745 -2.260 19.150 1.00 78.50 88 PHE A C 1
ATOM 629 O O . PHE A 1 88 ? -6.117 -1.490 19.869 1.00 78.50 88 PHE A O 1
ATOM 636 N N . GLU A 1 89 ? -6.593 -3.584 19.287 1.00 75.31 89 GLU A N 1
ATOM 637 C CA . GLU A 1 89 ? -5.563 -4.176 20.165 1.00 75.31 89 GLU A CA 1
ATOM 638 C C . GLU A 1 89 ? -4.147 -4.066 19.561 1.00 75.31 89 GLU A C 1
ATOM 640 O O . GLU A 1 89 ? -3.157 -4.018 20.288 1.00 75.31 89 GLU A O 1
ATOM 645 N N . GLY A 1 90 ? -4.042 -4.058 18.226 1.00 62.81 90 GLY A N 1
ATOM 646 C CA . GLY A 1 90 ? -2.768 -3.977 17.505 1.00 62.81 90 GLY A CA 1
ATOM 647 C C . GLY A 1 90 ? -2.366 -2.555 17.120 1.00 62.81 90 GLY A C 1
ATOM 648 O O . GLY A 1 90 ? -1.172 -2.259 17.103 1.00 62.81 90 GLY A O 1
ATOM 649 N N . ASP A 1 91 ? -3.350 -1.710 16.825 1.00 66.06 91 ASP A N 1
ATOM 650 C CA . ASP A 1 91 ? -3.196 -0.285 16.547 1.00 66.06 91 ASP A CA 1
ATOM 651 C C . ASP A 1 91 ? -4.285 0.463 17.317 1.00 66.06 91 ASP A C 1
ATOM 653 O O . ASP A 1 91 ? -5.462 0.357 16.991 1.00 66.06 91 ASP A O 1
ATOM 657 N N . ALA A 1 92 ? -3.917 1.114 18.416 1.00 80.88 92 ALA A N 1
ATOM 658 C CA . ALA A 1 92 ? -4.888 1.721 19.316 1.00 80.88 92 ALA A CA 1
ATOM 659 C C . ALA A 1 92 ? -5.549 2.942 18.648 1.00 80.88 92 ALA A C 1
ATOM 661 O O . ALA A 1 92 ? -4.842 3.786 18.095 1.00 80.88 92 ALA A O 1
ATOM 662 N N . PRO A 1 93 ? -6.885 3.083 18.704 1.00 86.56 93 PRO A N 1
ATOM 663 C CA . PRO A 1 93 ? -7.555 4.186 18.041 1.00 86.56 93 PRO A CA 1
ATOM 664 C C . PRO A 1 93 ? -7.305 5.497 18.774 1.00 86.56 93 PRO A C 1
ATOM 666 O O . PRO A 1 93 ? -7.216 5.556 20.009 1.00 86.56 93 PRO A O 1
ATOM 669 N N . ASN A 1 94 ? -7.283 6.572 17.994 1.00 86.12 94 ASN A N 1
ATOM 670 C CA . ASN A 1 94 ? -7.374 7.914 18.535 1.00 86.12 94 ASN A CA 1
ATOM 671 C C . ASN A 1 94 ? -8.813 8.206 18.951 1.00 86.12 94 ASN A C 1
ATOM 673 O O . ASN A 1 94 ? -9.777 7.681 18.400 1.00 86.12 94 ASN A O 1
ATOM 677 N N . ALA A 1 95 ? -8.970 9.100 19.911 1.00 91.50 95 ALA A N 1
ATOM 678 C CA . ALA A 1 95 ? -10.260 9.610 20.303 1.00 91.50 95 ALA A CA 1
ATOM 679 C C . ALA A 1 95 ? -10.168 11.046 20.802 1.00 91.50 95 ALA A C 1
ATOM 681 O O . ALA A 1 95 ? -9.134 11.511 21.289 1.00 91.50 95 ALA A O 1
ATOM 682 N N . VAL A 1 96 ? -11.297 11.742 20.725 1.00 90.56 96 VAL A N 1
ATOM 683 C CA . VAL A 1 96 ? -11.498 13.037 21.363 1.00 90.56 96 VAL A CA 1
ATOM 684 C C . VAL A 1 96 ? -12.492 12.877 22.504 1.00 90.56 96 VAL A C 1
ATOM 686 O O . VAL A 1 96 ? -13.662 12.562 22.283 1.00 90.56 96 VAL A O 1
ATOM 689 N N . LEU A 1 97 ? -12.041 13.150 23.729 1.00 91.75 97 LEU A N 1
ATOM 690 C CA . LEU A 1 97 ? -12.909 13.291 24.894 1.00 91.75 97 LEU A CA 1
ATOM 691 C C . LEU A 1 97 ? -13.381 14.745 25.003 1.00 91.75 97 LEU A C 1
ATOM 693 O O . LEU A 1 97 ? -12.600 15.655 25.289 1.00 91.75 97 LEU A O 1
ATOM 697 N N . SER A 1 98 ? -14.677 14.961 24.805 1.00 90.81 98 SER A N 1
ATOM 698 C CA . SER A 1 98 ? -15.338 16.250 24.990 1.00 90.81 98 SER A CA 1
ATOM 699 C C . SER A 1 98 ? -16.162 16.241 26.273 1.00 90.81 98 SER A C 1
ATOM 701 O O . SER A 1 98 ? -16.969 15.340 26.483 1.00 90.81 98 SER A O 1
ATOM 703 N N . VAL A 1 99 ? -15.973 17.243 27.133 1.00 90.12 99 VAL A N 1
ATOM 704 C CA . VAL A 1 99 ? -16.695 17.378 28.408 1.00 90.12 99 VAL A CA 1
ATOM 705 C C . VAL A 1 99 ? -17.665 18.554 28.329 1.00 90.12 99 VAL A C 1
ATOM 707 O O . VAL A 1 99 ? -17.269 19.689 28.039 1.00 90.12 99 VAL A O 1
ATOM 710 N N . THR A 1 100 ? -18.934 18.306 28.646 1.00 88.62 100 THR A N 1
ATOM 711 C CA . THR A 1 100 ? -19.996 19.316 28.637 1.00 88.62 100 THR A CA 1
ATOM 712 C C . THR A 1 100 ? -19.679 20.464 29.599 1.00 88.62 100 THR A C 1
ATOM 714 O O . THR A 1 100 ? -19.186 20.274 30.712 1.00 88.62 100 THR A O 1
ATOM 717 N N . GLY A 1 101 ? -19.957 21.697 29.166 1.00 83.94 101 GLY A N 1
ATOM 718 C CA . GLY A 1 101 ? -19.631 22.912 29.921 1.00 83.94 101 GLY A CA 1
ATOM 719 C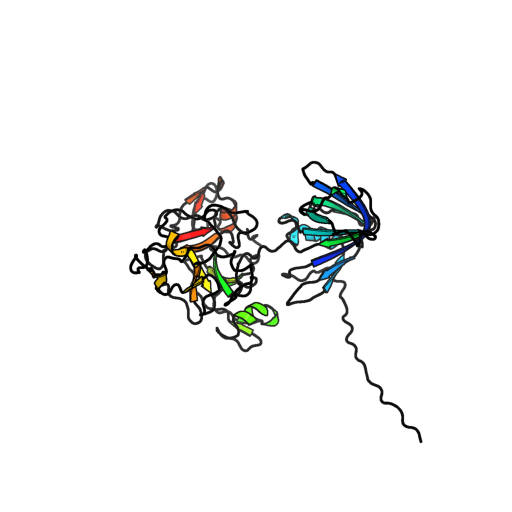 C . GLY A 1 101 ? -18.191 23.405 29.739 1.00 83.94 101 GLY A C 1
ATOM 720 O O . GLY A 1 101 ? -17.820 24.415 30.338 1.00 83.94 101 GLY A O 1
ATOM 721 N N . ARG A 1 102 ? -17.395 22.742 28.887 1.00 79.81 102 ARG A N 1
ATOM 722 C CA . ARG A 1 102 ? -16.052 23.183 28.472 1.00 79.81 102 ARG A CA 1
ATOM 723 C C . ARG A 1 102 ? -15.972 23.543 26.988 1.00 79.81 102 ARG A C 1
ATOM 725 O O . ARG A 1 102 ? -14.908 23.474 26.398 1.00 79.81 102 ARG A O 1
ATOM 732 N N . GLU A 1 103 ? -17.081 23.979 26.397 1.00 71.62 103 GLU A N 1
ATOM 733 C CA . GLU A 1 103 ? -17.229 24.263 24.956 1.00 71.62 103 GLU A CA 1
ATOM 734 C C . GLU A 1 103 ? -16.203 25.269 24.396 1.00 71.62 103 GLU A C 1
ATOM 736 O O . GLU A 1 103 ? -15.914 25.270 23.204 1.00 71.62 103 GLU A O 1
ATOM 741 N N . SER A 1 104 ? -15.652 26.143 25.245 1.00 72.19 104 SER A N 1
ATOM 742 C CA . SER A 1 104 ? -14.609 27.106 24.868 1.00 72.19 104 SER A CA 1
ATOM 743 C C . SER A 1 104 ? -13.190 26.526 24.875 1.00 72.19 104 SER A C 1
ATOM 745 O O . SER A 1 104 ? -12.239 27.274 24.657 1.00 72.19 104 SER A O 1
ATOM 747 N N . GLN A 1 105 ? -13.033 25.243 25.196 1.00 71.12 105 GLN A N 1
ATOM 748 C CA . GLN A 1 105 ? -11.765 24.527 25.204 1.00 71.12 105 GLN A CA 1
ATOM 749 C C . GLN A 1 105 ? -11.824 23.354 24.222 1.00 71.12 105 GLN A C 1
ATOM 751 O O . GLN A 1 105 ? -12.879 22.733 24.077 1.00 71.12 105 GLN A O 1
ATOM 756 N N . PRO A 1 106 ? -10.713 23.038 23.544 1.00 70.38 106 PRO A N 1
ATOM 757 C CA . PRO A 1 106 ? -10.653 21.848 22.712 1.00 70.38 106 PRO A CA 1
ATOM 758 C C . PRO A 1 106 ? -10.768 20.584 23.574 1.00 70.38 106 PRO A C 1
ATOM 760 O O . PRO A 1 106 ? -10.357 20.566 24.736 1.00 70.38 106 PRO A O 1
ATOM 763 N N . GLY A 1 107 ? -11.363 19.531 23.008 1.00 79.75 107 GLY A N 1
ATOM 764 C CA . GLY A 1 107 ? -11.432 18.221 23.658 1.00 79.75 107 GLY A CA 1
ATOM 765 C C . GLY A 1 107 ? -10.044 17.595 23.836 1.00 79.75 107 GLY A C 1
ATOM 766 O O . GLY A 1 107 ? -9.091 17.974 23.153 1.00 79.75 107 GLY A O 1
ATOM 767 N N . LEU A 1 108 ? -9.928 16.625 24.745 1.00 85.31 108 LEU A N 1
ATOM 768 C CA . LEU A 1 108 ? -8.674 15.899 24.956 1.00 85.31 108 LEU A CA 1
ATOM 769 C C . LEU A 1 108 ? -8.465 14.893 23.838 1.00 85.31 108 LEU A C 1
ATOM 771 O O . LEU A 1 108 ? -9.302 14.013 23.658 1.00 85.31 108 LEU A O 1
ATOM 775 N N . VAL A 1 109 ? -7.332 14.986 23.149 1.00 86.31 109 VAL A N 1
ATOM 776 C CA . VAL A 1 109 ? -6.931 13.974 22.171 1.00 86.31 109 VAL A CA 1
ATOM 777 C C . VAL A 1 109 ? -6.153 12.874 22.887 1.00 86.31 109 VAL A C 1
ATOM 779 O O . VAL A 1 109 ? -5.079 13.126 23.448 1.00 86.31 109 VAL A O 1
ATOM 782 N N . ILE A 1 110 ? -6.716 11.672 22.875 1.00 88.19 110 ILE A N 1
ATOM 783 C CA . ILE A 1 110 ? -6.214 10.492 23.576 1.00 88.19 110 ILE A CA 1
ATOM 784 C C . ILE A 1 110 ? -6.152 9.291 22.643 1.00 88.19 110 ILE A C 1
ATOM 786 O O . ILE A 1 110 ? -6.919 9.194 21.699 1.00 88.19 110 ILE A O 1
ATOM 790 N N . GLU A 1 111 ? -5.261 8.367 22.943 1.00 89.19 111 GLU A N 1
ATOM 791 C CA . GLU A 1 111 ? -5.215 7.026 22.371 1.00 89.19 111 GLU A CA 1
ATOM 792 C C . GLU A 1 111 ? -5.836 6.052 23.378 1.00 89.19 111 GLU A C 1
ATOM 794 O O . GLU A 1 111 ? -5.570 6.172 24.581 1.00 89.19 111 GLU A O 1
ATOM 799 N N . LEU A 1 112 ? -6.676 5.128 22.908 1.00 93.31 112 LEU A N 1
ATOM 800 C CA . LEU A 1 112 ? -7.476 4.241 23.758 1.00 93.31 112 LEU A CA 1
ATOM 801 C C . LEU A 1 112 ? -6.929 2.813 23.774 1.00 93.31 112 LEU A C 1
ATOM 803 O O . LEU A 1 112 ? -6.770 2.183 22.736 1.00 93.31 112 LEU A O 1
ATOM 807 N N . MET A 1 113 ? -6.703 2.265 24.961 1.00 89.69 113 MET A N 1
ATOM 808 C CA . MET A 1 113 ? -6.137 0.934 25.160 1.00 89.69 113 MET A CA 1
ATOM 809 C C . MET A 1 113 ? -6.934 0.162 26.213 1.00 89.69 113 MET A C 1
ATOM 811 O O . MET A 1 113 ? -7.563 0.741 27.099 1.00 89.69 113 MET A O 1
ATOM 815 N N . SER A 1 114 ? -6.864 -1.167 26.132 1.00 91.69 114 SER A N 1
ATOM 816 C CA . SER A 1 114 ? -7.355 -2.082 27.172 1.00 91.69 114 SER A CA 1
ATOM 817 C C . SER A 1 114 ? -8.778 -1.775 27.685 1.00 91.69 114 SER A C 1
ATOM 819 O O . SER A 1 114 ? -8.965 -1.675 28.902 1.00 91.69 114 SER A O 1
ATOM 821 N N . PRO A 1 115 ? -9.792 -1.581 26.820 1.00 96.06 115 PRO A N 1
ATOM 822 C CA . PRO A 1 115 ? -11.127 -1.269 27.306 1.00 96.06 115 PRO A CA 1
ATOM 823 C C . PRO A 1 115 ? -11.718 -2.430 28.110 1.00 96.06 115 PRO A C 1
ATOM 825 O O . PRO A 1 115 ? -11.532 -3.605 27.791 1.00 96.06 115 PRO A O 1
ATOM 828 N N . ALA A 1 116 ? -12.492 -2.084 29.129 1.00 96.19 116 ALA A N 1
ATOM 829 C CA . ALA A 1 116 ? -13.284 -3.011 29.916 1.00 96.19 116 ALA A CA 1
ATOM 830 C C . ALA A 1 116 ? -14.648 -2.385 30.209 1.00 96.19 116 ALA A C 1
ATOM 832 O O . ALA A 1 116 ? -14.722 -1.310 30.807 1.00 96.19 116 ALA A O 1
ATOM 833 N N . PHE A 1 117 ? -15.720 -3.061 29.801 1.00 96.12 117 PHE A N 1
ATOM 834 C CA . PHE A 1 117 ? -17.091 -2.635 30.058 1.00 96.12 117 PHE A CA 1
ATOM 835 C C . PHE A 1 117 ? -17.756 -3.555 31.087 1.00 96.12 117 PHE A C 1
ATOM 837 O O . PHE A 1 117 ? -17.692 -4.776 30.967 1.00 96.12 117 PHE A O 1
ATOM 844 N N . GLU A 1 118 ? -18.375 -2.971 32.112 1.00 95.50 118 GLU A N 1
ATOM 845 C CA . GLU A 1 118 ? -19.171 -3.686 33.115 1.00 95.50 118 GLU A CA 1
ATOM 846 C C . GLU A 1 118 ? -20.660 -3.390 32.905 1.00 95.50 118 GLU A C 1
ATOM 848 O O . GLU A 1 118 ? -21.160 -2.328 33.291 1.00 95.50 118 GLU A O 1
ATOM 853 N N . ASP A 1 119 ? -21.377 -4.362 32.335 1.00 88.38 119 ASP A N 1
ATOM 854 C CA . ASP A 1 119 ? -22.805 -4.268 32.004 1.00 88.38 119 ASP A CA 1
ATOM 855 C C . ASP A 1 119 ? -23.681 -3.934 33.217 1.00 88.38 119 ASP A C 1
ATOM 857 O O . ASP A 1 119 ? -24.687 -3.235 33.105 1.00 88.38 119 ASP A O 1
ATOM 861 N N . ALA A 1 120 ? -23.333 -4.442 34.406 1.00 90.81 120 ALA A N 1
ATOM 862 C CA . ALA A 1 120 ? -24.172 -4.261 35.589 1.00 90.81 120 ALA A CA 1
ATOM 863 C C . ALA A 1 120 ? -24.194 -2.809 36.090 1.00 90.81 120 ALA A C 1
ATOM 865 O O . ALA A 1 120 ? -25.128 -2.415 36.798 1.00 90.81 120 ALA A O 1
ATOM 866 N N . THR A 1 121 ? -23.158 -2.033 35.771 1.00 93.06 121 THR A N 1
ATOM 867 C CA . THR A 1 121 ? -22.971 -0.658 36.248 1.00 93.06 121 THR A CA 1
ATOM 868 C C . THR A 1 121 ? -22.839 0.359 35.119 1.00 93.06 121 THR A C 1
ATOM 870 O O . THR A 1 121 ? -22.699 1.543 35.420 1.00 93.06 121 THR A O 1
ATOM 873 N N . ASN A 1 122 ? -22.888 -0.073 33.852 1.00 94.75 122 ASN A N 1
ATOM 874 C CA . ASN A 1 122 ? -22.602 0.759 32.682 1.00 94.75 122 ASN A CA 1
ATOM 875 C C . ASN A 1 122 ? -21.297 1.548 32.855 1.00 94.75 122 ASN A C 1
ATOM 877 O O . ASN A 1 122 ? -21.226 2.754 32.603 1.00 94.75 122 ASN A O 1
ATOM 881 N N . GLN A 1 123 ? -20.271 0.870 33.365 1.00 97.69 123 GLN A N 1
ATOM 882 C CA . GLN A 1 123 ? -18.964 1.463 33.593 1.00 97.69 123 GLN A CA 1
ATOM 883 C C . GLN A 1 123 ? -18.010 1.014 32.494 1.00 97.69 123 GLN A C 1
ATOM 885 O O . GLN A 1 123 ? -17.753 -0.178 32.354 1.00 97.69 123 GLN A O 1
ATOM 890 N N . LEU A 1 124 ? -17.472 1.977 31.745 1.00 97.88 124 LEU A N 1
ATOM 891 C CA . LEU A 1 124 ? -16.403 1.748 30.780 1.00 97.88 124 LEU A CA 1
ATOM 892 C C . LEU A 1 124 ? -15.087 2.262 31.364 1.00 97.88 124 LEU A C 1
ATOM 894 O O . LEU A 1 124 ? -14.977 3.443 31.693 1.00 97.88 124 LEU A O 1
ATOM 898 N N . THR A 1 125 ? -14.089 1.394 31.451 1.00 97.81 125 THR A N 1
ATOM 899 C CA . THR A 1 125 ? -12.733 1.740 31.885 1.00 97.81 125 THR A CA 1
ATOM 900 C C . THR A 1 125 ? -11.771 1.513 30.731 1.00 97.81 125 THR A C 1
ATOM 902 O O . THR A 1 125 ? -11.826 0.461 30.101 1.00 97.81 125 THR A O 1
ATOM 905 N N . LEU A 1 126 ? -10.895 2.477 30.455 1.00 96.81 126 LEU A N 1
ATOM 906 C CA . LEU A 1 126 ? -9.838 2.361 29.452 1.00 96.81 126 LEU A CA 1
ATOM 907 C C . LEU A 1 126 ? -8.505 2.833 30.030 1.00 96.81 126 LEU A C 1
ATOM 909 O O . LEU A 1 126 ? -8.454 3.808 30.787 1.00 96.81 126 LEU A O 1
ATOM 913 N N . ASP A 1 127 ? -7.426 2.196 29.597 1.00 94.38 127 ASP A N 1
ATOM 914 C CA . ASP A 1 127 ? -6.101 2.796 29.671 1.00 94.38 127 ASP A CA 1
ATOM 915 C C . ASP A 1 127 ? -5.995 3.815 28.534 1.00 94.38 127 ASP A C 1
ATOM 917 O O . ASP A 1 127 ? -6.348 3.519 27.395 1.00 94.38 127 ASP A O 1
ATOM 921 N N . VAL A 1 128 ? -5.537 5.032 28.813 1.00 92.94 128 VAL A N 1
ATOM 922 C CA . VAL A 1 128 ? -5.434 6.076 27.790 1.00 92.94 128 VAL A CA 1
ATOM 923 C C . VAL A 1 128 ? -4.084 6.766 27.825 1.00 92.94 128 VAL A C 1
ATOM 925 O O . VAL A 1 128 ? -3.490 6.971 28.885 1.00 92.94 128 VAL A O 1
ATOM 928 N N . ARG A 1 129 ? -3.597 7.160 26.650 1.00 87.69 129 ARG A N 1
ATOM 929 C CA . ARG A 1 129 ? -2.398 7.989 26.510 1.00 87.69 129 ARG A CA 1
ATOM 930 C C . ARG A 1 129 ? -2.770 9.310 25.866 1.00 87.69 129 ARG A C 1
ATOM 932 O O . ARG A 1 129 ? -3.423 9.332 24.832 1.00 87.69 129 ARG A O 1
ATOM 939 N N . VAL A 1 130 ? -2.346 10.425 26.450 1.00 83.75 130 VAL A N 1
ATOM 940 C CA .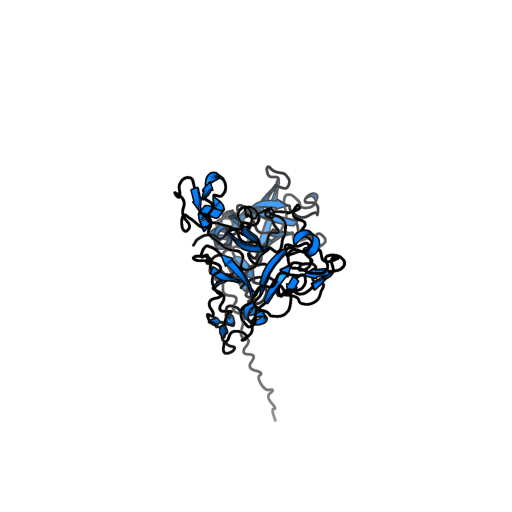 VAL A 1 130 ? -2.559 11.737 25.826 1.00 83.75 130 VAL A CA 1
ATOM 941 C C . VAL A 1 130 ? -1.523 11.949 24.728 1.00 83.75 130 VAL A C 1
ATOM 943 O O . VAL A 1 130 ? -0.323 11.847 24.976 1.00 83.75 130 VAL A O 1
ATOM 946 N N . ILE A 1 131 ? -1.990 12.293 23.528 1.00 73.81 131 ILE A N 1
ATOM 947 C CA . ILE A 1 131 ? -1.148 12.464 22.331 1.00 73.81 131 ILE A CA 1
ATOM 948 C C . ILE A 1 131 ? -1.208 13.885 21.733 1.00 73.81 131 ILE A C 1
ATOM 950 O O . ILE A 1 131 ? -0.376 14.248 20.901 1.00 73.81 131 ILE A O 1
ATOM 954 N N . GLY A 1 132 ? -2.152 14.725 22.173 1.00 60.34 132 GLY A N 1
ATOM 955 C CA . GLY A 1 132 ? -2.294 16.114 21.721 1.00 60.34 132 GLY A CA 1
ATOM 956 C C . GLY A 1 132 ? -1.316 17.101 22.379 1.00 60.34 132 GLY A C 1
ATOM 957 O O . GLY A 1 132 ? -0.988 16.988 23.555 1.00 60.34 132 GLY A O 1
ATOM 958 N N . HIS A 1 133 ? -0.886 18.122 21.625 1.00 50.41 133 HIS A N 1
ATOM 959 C CA . HIS A 1 133 ? 0.017 19.198 22.085 1.00 50.41 133 HIS A CA 1
ATOM 960 C C . HIS A 1 133 ? -0.651 20.266 22.980 1.00 50.41 133 HIS A C 1
ATOM 962 O O . HIS A 1 133 ? 0.000 21.248 23.346 1.00 50.41 133 HIS A O 1
ATOM 968 N N . GLU A 1 134 ? -1.925 20.099 23.348 1.00 52.62 134 GLU A N 1
ATOM 969 C CA . GLU A 1 134 ? -2.622 21.001 24.269 1.00 52.62 134 GLU A CA 1
ATOM 970 C C . GLU A 1 134 ? -2.779 20.371 25.655 1.00 52.62 134 GLU A C 1
ATOM 972 O O . GLU A 1 134 ? -3.018 19.176 25.811 1.00 52.62 134 GLU A O 1
ATOM 977 N N . ALA A 1 135 ? -2.540 21.187 26.681 1.00 51.09 135 ALA A N 1
ATOM 978 C CA . ALA A 1 135 ? -2.226 20.729 28.022 1.00 51.09 135 ALA A CA 1
ATOM 979 C C . ALA A 1 135 ? -3.365 19.919 28.666 1.00 51.09 135 ALA A C 1
ATOM 981 O O . ALA A 1 135 ? -4.407 20.461 29.027 1.00 51.09 135 ALA A O 1
ATOM 982 N N . VAL A 1 136 ? -3.065 18.654 28.973 1.00 52.84 136 VAL A N 1
ATOM 983 C CA . VAL A 1 136 ? -3.769 17.792 29.947 1.00 52.84 136 VAL A CA 1
ATOM 984 C C . VAL A 1 136 ? -4.151 18.528 31.234 1.00 52.84 136 VAL A C 1
ATOM 986 O O . VAL A 1 136 ? -5.153 18.210 31.867 1.00 52.84 136 VAL A O 1
ATOM 989 N N . GLY A 1 137 ? -3.364 19.545 31.602 1.00 52.19 137 GLY A N 1
ATOM 990 C CA . GLY A 1 137 ? -3.472 20.303 32.846 1.00 52.19 137 GLY A CA 1
ATOM 991 C C . GLY A 1 137 ? -4.795 21.033 33.092 1.00 52.19 137 GLY A C 1
ATOM 992 O O . GLY A 1 137 ? -4.958 21.576 34.182 1.00 52.19 137 GLY A O 1
ATOM 993 N N . ASP A 1 138 ? -5.727 21.039 32.138 1.00 60.62 138 ASP A N 1
ATOM 994 C CA . ASP A 1 138 ? -7.035 21.664 32.309 1.00 60.62 138 ASP A CA 1
ATOM 995 C C . ASP A 1 138 ? -8.178 20.671 32.580 1.00 60.62 138 ASP A C 1
ATOM 997 O O . ASP A 1 138 ? -9.212 21.099 33.105 1.00 60.62 138 ASP A O 1
ATOM 1001 N N . ILE A 1 139 ? -8.044 19.366 32.317 1.00 63.72 139 ILE A N 1
ATOM 1002 C CA . ILE A 1 139 ? -9.151 18.429 32.572 1.00 63.72 139 ILE A CA 1
ATOM 1003 C C . ILE A 1 139 ? -9.166 18.007 34.044 1.00 63.72 139 ILE A C 1
ATOM 1005 O O . ILE A 1 139 ? -8.189 17.446 34.535 1.00 63.72 139 ILE A O 1
ATOM 1009 N N . PRO A 1 140 ? -10.251 18.292 34.789 1.00 71.69 140 PRO A N 1
ATOM 1010 C CA . PRO A 1 140 ? -10.363 17.883 36.172 1.00 71.69 140 PRO A CA 1
ATOM 1011 C C . PRO A 1 140 ? -10.367 16.362 36.241 1.00 71.69 140 PRO A C 1
ATOM 1013 O O . PRO A 1 140 ? -10.967 15.692 35.403 1.00 71.69 140 PRO A O 1
ATOM 1016 N N . SER A 1 141 ? -9.750 15.831 37.294 1.00 84.75 141 SER A N 1
ATOM 1017 C CA . SER A 1 141 ? -9.719 14.392 37.560 1.00 84.75 141 SER A CA 1
ATOM 1018 C C . SER A 1 141 ? -11.113 13.770 37.667 1.00 84.75 141 SER A C 1
ATOM 1020 O O . SER A 1 141 ? -11.246 12.558 37.551 1.00 84.75 141 SER A O 1
ATOM 1022 N N . THR A 1 142 ? -12.152 14.587 37.866 1.00 92.19 142 THR A N 1
ATOM 1023 C CA . THR A 1 142 ? -13.560 14.207 37.762 1.00 92.19 142 THR A CA 1
ATOM 1024 C C . THR A 1 142 ? -14.326 15.210 36.902 1.00 92.19 142 THR A C 1
ATOM 1026 O O . THR A 1 142 ? -14.122 16.423 37.000 1.00 92.19 142 THR A O 1
ATOM 1029 N N . PHE A 1 143 ? -15.240 14.722 36.071 1.00 92.62 143 PHE A N 1
ATOM 1030 C CA . PHE A 1 143 ? -16.036 15.548 35.169 1.00 92.62 143 PHE A CA 1
ATOM 1031 C C . PHE A 1 143 ? -17.481 15.044 35.046 1.00 92.62 143 PHE A C 1
ATOM 1033 O O . PHE A 1 143 ? -17.800 13.910 35.401 1.00 92.62 143 PHE A O 1
ATOM 1040 N N . GLY A 1 144 ? -18.367 15.945 34.607 1.00 93.62 144 GLY A N 1
ATOM 1041 C CA . GLY A 1 144 ? -19.774 15.645 34.327 1.00 93.62 144 GLY A CA 1
ATOM 1042 C C . GLY A 1 144 ? -19.954 14.993 32.957 1.00 93.62 144 GLY A C 1
ATOM 1043 O O . GLY A 1 144 ? -19.058 14.305 32.485 1.00 93.62 144 GLY A O 1
ATOM 1044 N N . GLU A 1 145 ? -21.098 15.230 32.321 1.00 96.44 145 GLU A N 1
ATOM 1045 C CA . GLU A 1 145 ? -21.440 14.633 31.026 1.00 96.44 145 GLU A CA 1
ATOM 1046 C C . GLU A 1 145 ? -20.307 14.782 30.003 1.00 96.44 145 GLU A C 1
ATOM 1048 O O . GLU A 1 145 ? -19.714 15.858 29.863 1.00 96.44 145 GLU A O 1
ATOM 1053 N N . ALA A 1 146 ? -20.003 13.688 29.309 1.00 94.88 146 ALA A N 1
ATOM 1054 C CA . ALA A 1 146 ? -18.927 13.629 28.338 1.00 94.88 146 ALA A CA 1
ATOM 1055 C C . ALA A 1 146 ? -19.326 12.814 27.105 1.00 94.88 146 ALA A C 1
ATOM 1057 O O . ALA A 1 146 ? -20.141 11.893 27.169 1.00 94.88 146 ALA A O 1
ATOM 1058 N N . SER A 1 147 ? -18.723 13.166 25.975 1.00 95.62 147 SER A N 1
ATOM 1059 C CA . SER A 1 147 ? -18.791 12.417 24.725 1.00 95.62 147 SER A CA 1
ATOM 1060 C C . SER A 1 147 ? -17.385 12.001 24.318 1.00 95.62 147 SER A C 1
ATOM 1062 O O . SER A 1 147 ? -16.469 12.823 24.313 1.00 95.62 147 SER A O 1
ATOM 1064 N N . LEU A 1 148 ? -17.231 10.728 23.982 1.00 95.94 148 LEU A N 1
ATOM 1065 C CA . LEU A 1 148 ? -16.015 10.143 23.452 1.00 95.94 148 LEU A CA 1
ATOM 1066 C C . LEU A 1 148 ? -16.238 9.855 21.966 1.00 95.94 148 LEU A C 1
ATOM 1068 O O . LEU A 1 148 ? -17.084 9.034 21.611 1.00 95.94 148 LEU A O 1
ATOM 1072 N N . PHE A 1 149 ? -15.507 10.564 21.113 1.00 94.69 149 PHE A N 1
ATOM 1073 C CA . PHE A 1 149 ? -15.498 10.347 19.668 1.00 94.69 149 PHE A CA 1
ATOM 1074 C C . PHE A 1 149 ? -14.273 9.514 19.341 1.00 94.69 149 PHE A C 1
ATOM 1076 O O . PHE A 1 149 ? -13.165 10.013 19.507 1.00 94.69 149 PHE A O 1
ATOM 1083 N N . ILE A 1 150 ? -14.474 8.260 18.964 1.00 93.88 150 ILE A N 1
ATOM 1084 C CA . ILE A 1 150 ? -13.419 7.283 18.713 1.00 93.88 150 ILE A CA 1
ATOM 1085 C C . ILE A 1 150 ? -13.266 7.176 17.203 1.00 93.88 150 ILE A C 1
ATOM 1087 O O . ILE A 1 150 ? -14.252 6.965 16.495 1.00 93.88 150 ILE A O 1
ATOM 1091 N N . ASP A 1 151 ? -12.049 7.389 16.731 1.00 86.44 151 ASP A N 1
ATOM 1092 C CA . ASP A 1 151 ? -11.697 7.191 15.335 1.00 86.44 151 ASP A CA 1
ATOM 1093 C C . ASP A 1 151 ? -11.615 5.694 15.019 1.00 86.44 151 ASP A C 1
ATOM 1095 O O . ASP A 1 151 ? -11.633 4.851 15.926 1.00 86.44 151 ASP A O 1
ATOM 1099 N N . ASP A 1 152 ? -11.493 5.351 13.746 1.00 78.75 152 ASP A N 1
ATOM 1100 C CA . ASP A 1 152 ? -11.058 4.006 13.420 1.00 78.75 152 ASP A CA 1
ATOM 1101 C C . ASP A 1 152 ? -9.627 3.763 13.947 1.00 78.75 152 ASP A C 1
ATOM 1103 O O . ASP A 1 152 ? -8.860 4.676 14.282 1.00 78.75 152 ASP A O 1
ATOM 1107 N N . ALA A 1 153 ? -9.254 2.490 14.088 1.00 56.16 153 ALA A N 1
ATOM 1108 C CA . ALA A 1 153 ? -7.847 2.151 14.101 1.00 56.16 153 ALA A CA 1
ATOM 1109 C C . ALA A 1 153 ? -7.499 2.406 12.664 1.00 56.16 153 ALA A C 1
ATOM 1111 O O . ALA A 1 153 ? -7.991 1.649 11.823 1.00 56.16 153 ALA A O 1
ATOM 1112 N N . SER A 1 154 ? -6.747 3.476 12.404 1.00 47.19 154 SER A N 1
ATOM 1113 C CA . SER A 1 154 ? -6.320 3.794 11.059 1.00 47.19 154 SER A CA 1
ATOM 1114 C C . SER A 1 154 ? -5.912 2.484 10.410 1.00 47.19 154 SER A C 1
ATOM 1116 O O . SER A 1 154 ? -4.927 1.858 10.813 1.00 47.19 154 SER A O 1
ATOM 1118 N N . ILE A 1 155 ? -6.689 2.008 9.434 1.00 42.75 155 ILE A N 1
ATOM 1119 C CA . ILE A 1 155 ? -6.142 1.021 8.530 1.00 42.75 155 ILE A CA 1
ATOM 1120 C C . ILE A 1 155 ? -5.097 1.855 7.822 1.00 42.75 155 ILE A C 1
ATOM 1122 O O . ILE A 1 155 ? -5.419 2.576 6.882 1.00 42.75 155 ILE A O 1
ATOM 1126 N N . GLN A 1 156 ? -3.860 1.840 8.335 1.00 47.94 156 GLN A N 1
ATOM 1127 C CA . GLN A 1 156 ? -2.704 2.314 7.605 1.00 47.94 156 GLN A CA 1
ATOM 1128 C C . GLN A 1 156 ? -2.812 1.597 6.274 1.00 47.94 156 GLN A C 1
ATOM 1130 O O . GLN A 1 156 ? -2.601 0.381 6.188 1.00 47.94 156 GLN A O 1
ATOM 1135 N N . THR A 1 157 ? -3.310 2.322 5.276 1.00 52.31 157 THR A N 1
ATOM 1136 C CA . THR A 1 157 ? -3.701 1.736 4.012 1.00 52.31 157 THR A CA 1
ATOM 1137 C C . THR A 1 157 ? -2.426 1.136 3.467 1.00 52.31 157 THR A C 1
ATOM 1139 O O . THR A 1 157 ? -1.395 1.782 3.295 1.00 52.31 157 THR A O 1
ATOM 1142 N N . SER A 1 158 ? -2.452 -0.185 3.346 1.00 59.44 158 SER A N 1
ATOM 1143 C CA . SER A 1 158 ? -1.255 -0.966 3.058 1.00 59.44 158 SER A CA 1
ATOM 1144 C C . SER A 1 158 ? -0.718 -0.688 1.632 1.00 59.44 158 SER A C 1
ATOM 1146 O O . SER A 1 158 ? 0.378 -1.132 1.286 1.00 59.44 158 SER A O 1
ATOM 1148 N N . CYS A 1 159 ? -1.519 0.037 0.832 1.00 74.25 159 CYS A N 1
ATOM 1149 C CA . CYS A 1 159 ? -1.191 0.720 -0.416 1.00 74.25 159 CYS A CA 1
ATOM 1150 C C . CYS A 1 159 ? -1.351 2.236 -0.275 1.00 74.25 159 CYS A C 1
ATOM 1152 O O . CYS A 1 159 ? -2.241 2.718 0.421 1.00 74.25 159 CYS A O 1
ATOM 1154 N N . LEU A 1 160 ? -0.566 2.973 -1.054 1.00 74.12 160 LEU A N 1
ATOM 1155 C CA . LEU A 1 160 ? -0.605 4.422 -1.125 1.00 74.12 160 LEU A CA 1
ATOM 1156 C C . LEU A 1 160 ? -1.710 4.948 -2.052 1.00 74.12 160 LEU A C 1
ATOM 1158 O O . LEU A 1 160 ? -2.418 5.889 -1.696 1.00 74.12 160 LEU A O 1
ATOM 1162 N N . PHE A 1 161 ? -1.868 4.350 -3.234 1.00 80.75 161 PHE A N 1
ATOM 1163 C CA . PHE A 1 161 ? -2.818 4.821 -4.242 1.00 80.75 161 PHE A CA 1
ATOM 1164 C C . PHE A 1 161 ? -3.778 3.737 -4.691 1.00 80.75 161 PHE A C 1
ATOM 1166 O O . PHE A 1 161 ? -3.395 2.625 -5.060 1.00 80.75 161 PHE A O 1
ATOM 1173 N N . ARG A 1 162 ? -5.049 4.111 -4.788 1.00 86.38 162 ARG A N 1
ATOM 1174 C CA . ARG A 1 162 ? -6.059 3.253 -5.388 1.00 86.38 162 ARG A CA 1
ATOM 1175 C C . ARG A 1 162 ? -5.720 2.980 -6.854 1.00 86.38 162 ARG A C 1
ATOM 1177 O O . ARG A 1 162 ? -5.393 3.885 -7.620 1.00 86.38 162 ARG A O 1
ATOM 1184 N N . GLY A 1 163 ? -5.794 1.713 -7.254 1.00 90.31 163 GLY A N 1
ATOM 1185 C CA . GLY A 1 163 ? -5.434 1.287 -8.607 1.00 90.31 163 GLY A CA 1
ATOM 1186 C C . GLY A 1 163 ? -3.929 1.127 -8.868 1.00 90.31 163 GLY A C 1
ATOM 1187 O O . GLY A 1 163 ? -3.546 0.812 -10.001 1.00 90.31 163 GLY A O 1
ATOM 1188 N N . GLU A 1 164 ? -3.068 1.308 -7.863 1.00 91.19 164 GLU A N 1
ATOM 1189 C CA . GLU A 1 164 ? -1.685 0.836 -7.945 1.00 91.19 164 GLU A CA 1
ATOM 1190 C C . GLU A 1 164 ? -1.616 -0.690 -7.818 1.00 91.19 164 GLU A C 1
ATOM 1192 O O . GLU A 1 164 ? -2.500 -1.319 -7.234 1.00 91.19 164 GLU A O 1
ATOM 1197 N N . VAL A 1 165 ? -0.587 -1.293 -8.409 1.00 94.69 165 VAL A N 1
ATOM 1198 C CA . VAL A 1 165 ? -0.359 -2.738 -8.378 1.00 94.69 165 VAL A CA 1
ATOM 1199 C C . VAL A 1 165 ? 0.954 -3.047 -7.678 1.00 94.69 165 VAL A C 1
ATOM 1201 O O . VAL A 1 165 ? 2.015 -2.669 -8.178 1.00 94.69 165 VAL A O 1
ATOM 1204 N N . ASP A 1 166 ? 0.851 -3.804 -6.589 1.00 93.12 166 ASP A N 1
ATOM 1205 C CA . ASP A 1 166 ? 1.973 -4.315 -5.804 1.00 93.12 166 ASP A CA 1
ATOM 1206 C C . ASP A 1 166 ? 2.098 -5.833 -5.964 1.00 93.12 166 ASP A C 1
ATOM 1208 O O . ASP A 1 166 ? 1.173 -6.520 -6.416 1.00 93.12 166 ASP A O 1
ATOM 1212 N N . TYR A 1 167 ? 3.271 -6.362 -5.612 1.00 94.06 167 TYR A N 1
ATOM 1213 C CA . TYR A 1 167 ? 3.589 -7.776 -5.771 1.00 94.06 167 TYR A CA 1
ATOM 1214 C C . TYR A 1 167 ? 3.840 -8.439 -4.424 1.00 94.06 167 TYR A C 1
ATOM 1216 O O . TYR A 1 167 ? 4.765 -8.065 -3.699 1.00 94.06 167 TYR A O 1
ATOM 1224 N N . PHE A 1 168 ? 3.063 -9.479 -4.123 1.00 93.06 168 PHE A N 1
ATOM 1225 C CA . PHE A 1 168 ? 3.119 -10.169 -2.837 1.00 93.06 168 PHE A CA 1
ATOM 1226 C C . PHE A 1 168 ? 3.492 -11.642 -2.991 1.00 93.06 168 PHE A C 1
ATOM 1228 O O . PHE A 1 168 ? 2.896 -12.345 -3.806 1.00 93.06 168 PHE A O 1
ATOM 1235 N N . PRO A 1 169 ? 4.438 -12.157 -2.186 1.00 93.31 169 PRO A N 1
ATOM 1236 C CA . PRO A 1 169 ? 4.827 -13.563 -2.190 1.00 93.31 169 PRO A CA 1
ATOM 1237 C C . PRO A 1 169 ? 3.920 -14.430 -1.292 1.00 93.31 169 PRO A C 1
ATOM 1239 O O . PRO A 1 169 ? 4.351 -15.464 -0.777 1.00 93.31 169 PRO A O 1
ATOM 1242 N N . PHE A 1 170 ? 2.703 -13.957 -1.013 1.00 86.94 170 PHE A N 1
ATOM 1243 C CA . PHE A 1 170 ? 1.713 -14.593 -0.153 1.00 86.94 170 PHE A CA 1
ATOM 1244 C C . PHE A 1 170 ? 0.308 -14.087 -0.494 1.00 86.94 170 PHE A C 1
ATOM 1246 O O . PHE A 1 170 ? 0.129 -12.987 -1.019 1.00 86.94 170 PHE A O 1
ATOM 1253 N N . GLU A 1 171 ? -0.696 -14.872 -0.116 1.00 80.31 171 GLU A N 1
ATOM 1254 C CA . GLU A 1 171 ? -2.089 -14.447 -0.131 1.00 80.31 171 GLU A CA 1
ATOM 1255 C C . GLU A 1 171 ? -2.490 -13.914 1.250 1.00 80.31 171 GLU A C 1
ATOM 1257 O O . GLU A 1 171 ? -2.182 -14.520 2.280 1.00 80.31 171 GLU A O 1
ATOM 1262 N N . SER A 1 172 ? -3.186 -12.778 1.278 1.00 68.81 172 SER A N 1
ATOM 1263 C CA . SER A 1 172 ? -3.904 -12.305 2.459 1.00 68.81 172 SER A CA 1
ATOM 1264 C C . SER A 1 172 ? -5.211 -11.637 2.039 1.00 68.81 172 SER A C 1
ATOM 1266 O O . SER A 1 172 ? -5.238 -10.865 1.078 1.00 68.81 172 SER A O 1
ATOM 1268 N N . GLU A 1 173 ? -6.289 -11.964 2.747 1.00 66.94 173 GLU A N 1
ATOM 1269 C CA . GLU A 1 173 ? -7.589 -11.288 2.639 1.00 66.94 173 GLU A CA 1
ATOM 1270 C C . GLU A 1 173 ? -7.663 -10.051 3.548 1.00 66.94 173 GLU A C 1
ATOM 1272 O O . GLU A 1 173 ? -8.504 -9.189 3.337 1.00 66.94 173 GLU A O 1
ATOM 1277 N N . ALA A 1 174 ? -6.737 -9.918 4.506 1.00 63.03 174 ALA A N 1
ATOM 1278 C CA . ALA A 1 174 ? -6.641 -8.764 5.402 1.00 63.03 174 ALA A CA 1
ATOM 1279 C C . ALA A 1 174 ? -6.017 -7.527 4.732 1.00 63.03 174 ALA A C 1
ATOM 1281 O O . ALA A 1 174 ? -5.932 -6.465 5.342 1.00 63.03 174 ALA A O 1
ATOM 1282 N N . LEU A 1 175 ? -5.530 -7.668 3.497 1.00 70.94 175 LEU A N 1
ATOM 1283 C CA . LEU A 1 175 ? -4.994 -6.564 2.715 1.00 70.94 175 LEU A CA 1
ATOM 1284 C C . LEU A 1 175 ? -6.101 -5.950 1.842 1.00 70.94 175 LEU A C 1
ATOM 1286 O O . LEU A 1 175 ? -6.839 -6.711 1.213 1.00 70.94 175 LEU A O 1
ATOM 1290 N N . PRO A 1 176 ? -6.173 -4.611 1.701 1.00 81.19 176 PRO A N 1
ATOM 1291 C CA . PRO A 1 176 ? -7.052 -3.905 0.763 1.00 81.19 176 PRO A CA 1
ATOM 1292 C C . PRO A 1 176 ? -6.613 -4.090 -0.701 1.00 81.19 176 PRO A C 1
ATOM 1294 O O . PRO A 1 176 ? -6.359 -3.138 -1.437 1.00 81.19 176 PRO A O 1
ATOM 1297 N N . TYR A 1 177 ? -6.477 -5.341 -1.121 1.00 87.50 177 TYR A N 1
ATOM 1298 C CA . TYR A 1 177 ? -5.906 -5.744 -2.388 1.00 87.50 177 TYR A CA 1
ATOM 1299 C C . TYR A 1 177 ? -6.677 -6.916 -2.966 1.00 87.50 177 TYR A C 1
ATOM 1301 O O . TYR A 1 177 ? -6.842 -7.960 -2.331 1.00 87.50 177 TYR A O 1
ATOM 1309 N N . VAL A 1 178 ? -7.026 -6.809 -4.239 1.00 91.38 178 VAL A N 1
ATOM 1310 C CA . VAL A 1 178 ? -7.593 -7.918 -5.012 1.00 91.38 178 VAL A CA 1
ATOM 1311 C C . VAL A 1 178 ? -6.593 -8.366 -6.078 1.00 91.38 178 VAL A C 1
ATOM 1313 O O . VAL A 1 178 ? -5.816 -7.544 -6.561 1.00 91.38 178 VAL A O 1
ATOM 1316 N N . PRO A 1 179 ? -6.554 -9.653 -6.455 1.00 94.31 179 PRO A N 1
ATOM 1317 C CA . PRO A 1 179 ? -5.686 -10.107 -7.537 1.00 94.31 179 PRO A CA 1
ATOM 1318 C C . PRO A 1 179 ? -5.931 -9.337 -8.838 1.00 94.31 179 PRO A C 1
ATOM 1320 O O . PRO A 1 179 ? -7.074 -9.163 -9.263 1.00 94.31 179 PRO A O 1
ATOM 1323 N N . ALA A 1 180 ? -4.848 -8.889 -9.471 1.00 96.44 180 ALA A N 1
ATOM 1324 C CA . ALA A 1 180 ? -4.867 -8.183 -10.747 1.00 96.44 180 ALA A CA 1
ATOM 1325 C C . ALA A 1 180 ? -4.824 -9.190 -11.910 1.00 96.44 180 ALA A C 1
ATOM 1327 O O . ALA A 1 180 ? -3.913 -9.182 -12.732 1.00 96.44 180 ALA A O 1
ATOM 1328 N N . ASP A 1 181 ? -5.795 -10.101 -11.963 1.00 95.56 181 ASP A N 1
ATOM 1329 C CA . ASP A 1 181 ? -5.823 -11.236 -12.898 1.00 95.56 181 ASP A CA 1
ATOM 1330 C C . ASP A 1 181 ? -6.808 -11.057 -14.068 1.00 95.56 181 ASP A C 1
ATOM 1332 O O . ASP A 1 181 ? -6.981 -11.960 -14.889 1.00 95.56 181 ASP A O 1
ATOM 1336 N N . GLY A 1 182 ? -7.426 -9.880 -14.194 1.00 96.62 182 GLY A N 1
ATOM 1337 C CA . GLY A 1 182 ? -8.448 -9.603 -15.206 1.00 96.62 182 GLY A CA 1
ATOM 1338 C C . GLY A 1 182 ? -9.882 -9.928 -14.780 1.00 96.62 182 GLY A C 1
ATOM 1339 O O . GLY A 1 182 ? -10.786 -9.858 -15.616 1.00 96.62 182 GLY A O 1
ATOM 1340 N N . ARG A 1 183 ? -10.117 -10.308 -13.516 1.00 96.19 183 ARG A N 1
ATOM 1341 C CA . ARG A 1 183 ? -11.470 -10.566 -12.998 1.00 96.19 183 ARG A CA 1
ATOM 1342 C C . ARG A 1 183 ? -12.376 -9.337 -13.073 1.00 96.19 183 ARG A C 1
ATOM 1344 O O . ARG A 1 183 ? -11.927 -8.193 -13.034 1.00 96.19 183 ARG A O 1
ATOM 1351 N N . THR A 1 184 ? -13.679 -9.588 -13.115 1.00 97.25 184 THR A N 1
ATOM 1352 C CA . THR A 1 184 ? -14.716 -8.559 -12.989 1.00 97.25 184 THR A CA 1
ATOM 1353 C C . THR A 1 184 ? -15.122 -8.377 -11.531 1.00 97.25 184 THR A C 1
ATOM 1355 O O . THR A 1 184 ? -15.396 -9.361 -10.844 1.00 97.25 184 THR A O 1
ATOM 1358 N N . LEU A 1 185 ? -15.211 -7.129 -11.088 1.00 90.81 185 LEU A N 1
ATOM 1359 C CA . LEU A 1 185 ? -15.681 -6.704 -9.777 1.00 90.81 185 LEU A CA 1
ATOM 1360 C C . LEU A 1 185 ? -17.022 -5.978 -9.901 1.00 90.81 185 LEU A C 1
ATOM 1362 O O . LEU A 1 185 ? -17.363 -5.430 -10.950 1.00 90.81 185 LEU A O 1
ATOM 1366 N N . ASN A 1 186 ? -17.789 -5.987 -8.815 1.00 86.81 186 ASN A N 1
ATOM 1367 C CA . ASN A 1 186 ? -19.060 -5.281 -8.724 1.00 86.81 186 ASN A CA 1
ATOM 1368 C C . ASN A 1 186 ? -18.814 -3.802 -8.377 1.00 86.81 186 ASN A C 1
ATOM 1370 O O . ASN A 1 186 ? -18.080 -3.515 -7.432 1.00 86.81 186 ASN A O 1
ATOM 1374 N N . VAL A 1 187 ? -19.437 -2.876 -9.115 1.00 81.12 187 VAL A N 1
ATOM 1375 C CA . VAL A 1 187 ? -19.272 -1.429 -8.888 1.00 81.12 187 VAL A CA 1
ATOM 1376 C C . VAL A 1 187 ? -19.787 -1.006 -7.513 1.00 81.12 187 VAL A C 1
ATOM 1378 O O . VAL A 1 187 ? -19.173 -0.163 -6.881 1.00 81.12 187 VAL A O 1
ATOM 1381 N N . GLN A 1 188 ? -20.867 -1.602 -7.006 1.00 78.44 188 GLN A N 1
ATOM 1382 C CA . GLN A 1 188 ? -21.389 -1.282 -5.671 1.00 78.44 188 GLN A CA 1
ATOM 1383 C C . GLN A 1 188 ? -20.446 -1.725 -4.548 1.00 78.44 188 GLN A C 1
ATOM 1385 O O . GLN A 1 188 ? -20.426 -1.089 -3.504 1.00 78.44 188 GLN A O 1
ATOM 1390 N N . ALA A 1 189 ? -19.668 -2.791 -4.762 1.00 74.44 189 ALA A N 1
ATOM 1391 C CA . ALA A 1 189 ? -18.705 -3.284 -3.777 1.00 74.44 189 ALA A CA 1
ATOM 1392 C C . ALA A 1 189 ? -17.354 -2.545 -3.825 1.00 74.44 189 ALA A C 1
ATOM 1394 O O . ALA A 1 189 ? -16.624 -2.549 -2.842 1.00 74.44 189 ALA A O 1
ATOM 1395 N N . TYR A 1 190 ? -17.009 -1.934 -4.964 1.00 82.69 190 TYR A N 1
ATOM 1396 C CA . TYR A 1 190 ? -15.736 -1.228 -5.165 1.00 82.69 190 TYR A CA 1
ATOM 1397 C C . TYR A 1 190 ? -15.922 0.094 -5.937 1.00 82.69 190 TYR A C 1
ATOM 1399 O O . TYR A 1 190 ? -15.303 0.282 -6.993 1.00 82.69 190 TYR A O 1
ATOM 1407 N N . PRO A 1 191 ? -16.796 1.002 -5.471 1.00 80.62 191 PRO A N 1
ATOM 1408 C CA . PRO A 1 191 ? -17.236 2.150 -6.260 1.00 80.62 191 PRO A CA 1
ATOM 1409 C C . PRO A 1 191 ? -16.112 3.138 -6.564 1.00 80.62 191 PRO A C 1
ATOM 1411 O O . PRO A 1 191 ? -16.036 3.639 -7.679 1.00 80.62 191 PRO A O 1
ATOM 1414 N N . GLU A 1 192 ? -15.186 3.378 -5.645 1.00 81.06 192 GLU A N 1
ATOM 1415 C CA . GLU A 1 192 ? -14.118 4.356 -5.870 1.00 81.06 192 GLU A CA 1
ATOM 1416 C C . GLU A 1 192 ? -12.923 3.732 -6.604 1.00 81.06 192 GLU A C 1
ATOM 1418 O O . GLU A 1 192 ? -12.227 4.402 -7.364 1.00 81.06 192 GLU A O 1
ATOM 1423 N N . LEU A 1 193 ? -12.741 2.406 -6.534 1.00 88.31 193 LEU A N 1
ATOM 1424 C CA . LEU A 1 193 ? -11.831 1.736 -7.472 1.00 88.31 193 LEU A CA 1
ATOM 1425 C C . LEU A 1 193 ? -12.383 1.822 -8.904 1.00 88.31 193 LEU A C 1
ATOM 1427 O O . LEU A 1 193 ? -11.619 2.002 -9.858 1.00 88.31 193 LEU A O 1
ATOM 1431 N N . PHE A 1 194 ? -13.708 1.752 -9.056 1.00 91.00 194 PHE A N 1
ATOM 1432 C CA . PHE A 1 194 ? -14.371 2.023 -10.325 1.00 91.00 194 PHE A CA 1
ATOM 1433 C C . PHE A 1 194 ? -14.226 3.485 -10.771 1.00 91.00 194 PHE A C 1
ATOM 1435 O O . PHE A 1 194 ? -14.072 3.715 -11.968 1.00 91.00 194 PHE A O 1
ATOM 1442 N N . GLU A 1 195 ? -14.198 4.468 -9.869 1.00 88.94 195 GLU A N 1
ATOM 1443 C CA . GLU A 1 195 ? -13.925 5.869 -10.239 1.00 88.94 195 GLU A CA 1
ATOM 1444 C C . GLU A 1 195 ? -12.548 6.032 -10.913 1.00 88.94 195 GLU A C 1
ATOM 1446 O O . GLU A 1 195 ? -12.425 6.756 -11.905 1.00 88.94 195 GLU A O 1
ATOM 1451 N N . VAL A 1 196 ? -11.534 5.284 -10.459 1.00 89.31 196 VAL A N 1
ATOM 1452 C CA . VAL A 1 196 ? -10.173 5.303 -11.032 1.00 89.31 196 VAL A CA 1
ATOM 1453 C C . VAL A 1 196 ? -10.064 4.489 -12.336 1.00 89.31 196 VAL A C 1
ATOM 1455 O O . VAL A 1 196 ? -9.459 4.915 -13.337 1.00 89.31 196 VAL A O 1
ATOM 1458 N N . LEU A 1 197 ? -10.620 3.275 -12.353 1.00 94.00 197 LEU A N 1
ATOM 1459 C CA . LEU A 1 197 ? -10.466 2.342 -13.477 1.00 94.00 197 LEU A CA 1
ATOM 1460 C C . LEU A 1 197 ? -11.500 2.564 -14.585 1.00 94.00 197 LEU A C 1
ATOM 1462 O O . LEU A 1 197 ? -11.194 2.400 -15.771 1.00 94.00 197 LEU A O 1
ATOM 1466 N N . GLY A 1 198 ? -12.728 2.912 -14.211 1.00 94.38 198 GLY A N 1
ATOM 1467 C CA . GLY A 1 198 ? -13.906 2.809 -15.061 1.00 94.38 198 GLY A CA 1
ATOM 1468 C C . GLY A 1 198 ? -13.998 1.429 -15.717 1.00 94.38 198 GLY A C 1
ATOM 1469 O O . GLY A 1 198 ? -13.581 0.417 -15.163 1.00 94.38 198 GLY A O 1
ATOM 1470 N N . ASN A 1 199 ? -14.454 1.397 -16.969 1.00 95.56 199 ASN A N 1
ATOM 1471 C CA . ASN A 1 199 ? -14.487 0.177 -17.784 1.00 95.56 199 ASN A CA 1
ATOM 1472 C C . ASN A 1 199 ? -13.213 -0.026 -18.631 1.00 95.56 199 ASN A C 1
ATOM 1474 O O . ASN A 1 199 ? -13.255 -0.726 -19.644 1.00 95.56 199 ASN A O 1
ATOM 1478 N N . ARG A 1 200 ? -12.078 0.604 -18.275 1.00 95.12 200 ARG A N 1
ATOM 1479 C CA . ARG A 1 200 ? -10.835 0.592 -19.082 1.00 95.12 200 ARG A CA 1
ATOM 1480 C C . ARG A 1 200 ? -10.345 -0.819 -19.405 1.00 95.12 200 ARG A C 1
ATOM 1482 O O . ARG A 1 200 ? -9.844 -1.049 -20.503 1.00 95.12 200 ARG A O 1
ATOM 1489 N N . PHE A 1 201 ? -10.518 -1.752 -18.473 1.00 97.00 201 PHE A N 1
ATOM 1490 C CA . PHE A 1 201 ? -10.090 -3.144 -18.623 1.00 97.00 201 PHE A CA 1
ATOM 1491 C C . PHE A 1 201 ? -11.244 -4.096 -18.978 1.00 97.00 201 PHE A C 1
ATOM 1493 O O . PHE A 1 201 ? -11.030 -5.297 -19.116 1.00 97.00 201 PHE A O 1
ATOM 1500 N N . GLY A 1 202 ? -12.457 -3.569 -19.172 1.00 96.62 202 GLY A N 1
ATOM 1501 C CA . GLY A 1 202 ? -13.682 -4.334 -19.400 1.00 96.62 202 GLY A CA 1
ATOM 1502 C C . GLY A 1 202 ? -14.753 -4.040 -18.352 1.00 96.62 202 GLY A C 1
ATOM 1503 O O . GLY A 1 202 ? -14.520 -3.289 -17.407 1.00 96.62 202 GLY A O 1
ATOM 1504 N N . GLY A 1 203 ? -15.930 -4.637 -18.539 1.00 95.38 203 GLY A N 1
ATOM 1505 C CA . GLY A 1 203 ? -17.118 -4.374 -17.727 1.00 95.38 203 GLY A CA 1
ATOM 1506 C C . GLY A 1 203 ? -18.274 -3.790 -18.530 1.00 95.38 203 GLY A C 1
ATOM 1507 O O . GLY A 1 203 ? -18.125 -3.413 -19.696 1.00 95.38 203 GLY A O 1
ATOM 1508 N N . ASP A 1 204 ? -19.436 -3.745 -17.894 1.00 94.06 204 ASP A N 1
ATOM 1509 C CA . ASP A 1 204 ? -20.689 -3.231 -18.450 1.00 94.06 204 ASP A CA 1
ATOM 1510 C C . ASP A 1 204 ? -21.208 -1.980 -17.723 1.00 94.06 204 ASP A C 1
ATOM 1512 O O . ASP A 1 204 ? -22.183 -1.380 -18.174 1.00 94.06 204 ASP A O 1
ATOM 1516 N N . GLY A 1 205 ? -20.526 -1.533 -16.663 1.00 84.25 205 GLY A N 1
ATOM 1517 C CA . GLY A 1 205 ? -20.907 -0.371 -15.856 1.00 84.25 205 GLY A CA 1
ATOM 1518 C C . GLY A 1 205 ? -21.697 -0.706 -14.589 1.00 84.25 205 GLY A C 1
ATOM 1519 O O . GLY A 1 205 ? -21.697 0.116 -13.680 1.00 84.25 205 GLY A O 1
ATOM 1520 N N . ASP A 1 206 ? -22.283 -1.904 -14.489 1.00 90.12 206 ASP A N 1
ATOM 1521 C CA . ASP A 1 206 ? -22.686 -2.496 -13.200 1.00 90.12 206 ASP A CA 1
ATOM 1522 C C . ASP A 1 206 ? -21.509 -3.284 -12.594 1.00 90.12 206 ASP A C 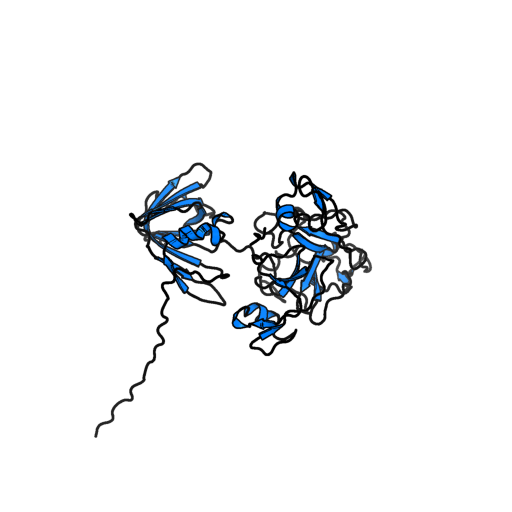1
ATOM 1524 O O . ASP A 1 206 ? -21.348 -3.412 -11.375 1.00 90.12 206 ASP A O 1
ATOM 1528 N N . THR A 1 207 ? -20.647 -3.787 -13.478 1.00 94.06 207 THR A N 1
ATOM 1529 C CA . THR A 1 207 ? -19.362 -4.407 -13.181 1.00 94.06 207 THR A CA 1
ATOM 1530 C C . THR A 1 207 ? -18.242 -3.728 -13.960 1.00 94.06 207 THR A C 1
ATOM 1532 O O . THR A 1 207 ? -18.468 -3.155 -15.030 1.00 94.06 207 THR A O 1
ATOM 1535 N N . PHE A 1 208 ? -17.020 -3.845 -13.448 1.00 97.44 208 PHE A N 1
ATOM 1536 C CA . PHE A 1 208 ? -15.795 -3.416 -14.119 1.00 97.44 208 PHE A CA 1
ATOM 1537 C C . PHE A 1 208 ? -14.705 -4.468 -13.955 1.00 97.44 208 PHE A C 1
ATOM 1539 O O . PHE A 1 208 ? -14.685 -5.194 -12.966 1.00 97.44 208 PHE A O 1
ATOM 1546 N N . ALA A 1 209 ? -13.799 -4.585 -14.920 1.00 98.00 209 ALA A N 1
ATOM 1547 C CA . ALA A 1 209 ? -12.657 -5.482 -14.794 1.00 98.00 209 ALA A CA 1
ATOM 1548 C C . ALA A 1 209 ? -11.447 -4.766 -14.180 1.00 98.00 209 ALA A C 1
ATOM 1550 O O . ALA A 1 209 ? -11.193 -3.594 -14.463 1.00 98.00 209 ALA A O 1
ATOM 1551 N N . VAL A 1 210 ? -10.673 -5.492 -13.376 1.00 97.69 210 VAL A N 1
ATOM 1552 C CA . VAL A 1 210 ? -9.304 -5.092 -13.015 1.00 97.69 210 VAL A CA 1
ATOM 1553 C C . VAL A 1 210 ? -8.342 -5.445 -14.158 1.00 97.69 210 VAL A C 1
ATOM 1555 O O . VAL A 1 210 ? -8.682 -6.278 -15.003 1.00 97.69 210 VAL A O 1
ATOM 1558 N N . PRO A 1 211 ? -7.146 -4.835 -14.246 1.00 97.69 211 PRO A N 1
ATOM 1559 C CA . PRO A 1 211 ? -6.141 -5.258 -15.218 1.00 97.69 211 PRO A CA 1
ATOM 1560 C C . PRO A 1 211 ? -5.741 -6.726 -15.027 1.00 97.69 211 PRO A C 1
ATOM 1562 O O . PRO A 1 211 ? -5.814 -7.261 -13.925 1.00 97.69 211 PRO A O 1
ATOM 1565 N N . SER A 1 212 ? -5.276 -7.354 -16.110 1.00 96.50 212 SER A N 1
ATOM 1566 C CA . SER A 1 212 ? -4.590 -8.649 -16.068 1.00 96.50 212 SER A CA 1
ATOM 1567 C C . SER A 1 212 ? -3.084 -8.402 -16.133 1.00 96.50 212 SER A C 1
ATOM 1569 O O . SER A 1 212 ? -2.546 -8.024 -17.179 1.00 96.50 212 SER A O 1
ATOM 1571 N N . VAL A 1 213 ? -2.419 -8.555 -14.992 1.00 96.81 213 VAL A N 1
ATOM 1572 C CA . VAL A 1 213 ? -0.994 -8.303 -14.789 1.00 96.81 213 VAL A CA 1
ATOM 1573 C C . VAL A 1 213 ? -0.297 -9.643 -14.548 1.00 96.81 213 VAL A C 1
ATOM 1575 O O . VAL A 1 213 ? -0.749 -10.415 -13.706 1.00 96.81 213 VAL A O 1
ATOM 1578 N N . PRO A 1 214 ? 0.787 -9.958 -15.277 1.00 93.62 214 PRO A N 1
ATOM 1579 C CA . PRO A 1 214 ? 1.563 -11.159 -15.002 1.00 93.62 214 PRO A CA 1
ATOM 1580 C C . PRO A 1 214 ? 2.176 -11.132 -13.601 1.00 93.62 214 PRO A C 1
ATOM 1582 O O . PRO A 1 214 ? 2.674 -10.093 -13.165 1.00 93.62 214 PRO A O 1
ATOM 1585 N N . ASP A 1 215 ? 2.228 -12.295 -12.959 1.00 92.75 215 ASP A N 1
ATOM 1586 C CA . ASP A 1 215 ? 3.007 -12.498 -11.738 1.00 92.75 215 ASP A CA 1
ATOM 1587 C C . ASP A 1 215 ? 4.462 -12.061 -11.931 1.00 92.75 215 ASP A C 1
ATOM 1589 O O . ASP A 1 215 ? 5.064 -12.263 -12.993 1.00 92.75 215 ASP A O 1
ATOM 1593 N N . LEU A 1 216 ? 5.052 -11.506 -10.872 1.00 92.12 216 LEU A N 1
ATOM 1594 C CA . LEU A 1 216 ? 6.430 -11.015 -10.908 1.00 92.12 216 LEU A CA 1
ATOM 1595 C C . LEU A 1 216 ? 7.430 -12.156 -11.113 1.00 92.12 216 LEU A C 1
ATOM 1597 O O . LEU A 1 216 ? 8.437 -12.028 -11.811 1.00 92.12 216 LEU A O 1
ATOM 1601 N N . ALA A 1 217 ? 7.157 -13.264 -10.432 1.00 92.00 217 ALA A N 1
ATOM 1602 C CA . ALA A 1 217 ? 7.912 -14.504 -10.429 1.00 92.00 217 ALA A CA 1
ATOM 1603 C C . ALA A 1 217 ? 7.007 -15.617 -9.867 1.00 92.00 217 ALA A C 1
ATOM 1605 O O . ALA A 1 217 ? 5.969 -15.315 -9.277 1.00 92.00 217 ALA A O 1
ATOM 1606 N N . PRO A 1 218 ? 7.376 -16.905 -9.996 1.00 90.94 218 PRO A N 1
ATOM 1607 C CA . PRO A 1 218 ? 6.590 -17.991 -9.419 1.00 90.94 218 PRO A CA 1
ATOM 1608 C C . PRO A 1 218 ? 6.317 -17.781 -7.924 1.00 90.94 218 PRO A C 1
ATOM 1610 O O . PRO A 1 218 ? 7.256 -17.686 -7.131 1.00 90.94 218 PRO A O 1
ATOM 1613 N N . GLY A 1 219 ? 5.034 -17.736 -7.559 1.00 91.25 219 GLY A N 1
ATOM 1614 C CA . GLY A 1 219 ? 4.583 -17.513 -6.185 1.00 91.25 219 GLY A CA 1
ATOM 1615 C C . GLY A 1 219 ? 4.641 -16.057 -5.723 1.00 91.25 219 GLY A C 1
ATOM 1616 O O . GLY A 1 219 ? 4.643 -15.840 -4.518 1.00 91.25 219 GLY A O 1
ATOM 1617 N N . ILE A 1 220 ? 4.735 -15.083 -6.638 1.00 94.75 220 ILE A N 1
ATOM 1618 C CA . ILE A 1 220 ? 4.651 -13.650 -6.329 1.00 94.75 220 ILE A CA 1
ATOM 1619 C C . ILE A 1 220 ? 3.607 -12.993 -7.230 1.00 94.75 220 ILE A C 1
ATOM 1621 O O . ILE A 1 220 ? 3.882 -12.665 -8.388 1.00 94.75 220 ILE A O 1
ATOM 1625 N N . GLU A 1 221 ? 2.419 -12.802 -6.680 1.00 93.94 221 GLU A N 1
ATOM 1626 C CA . GLU A 1 221 ? 1.233 -12.396 -7.426 1.00 93.94 221 GLU A CA 1
ATOM 1627 C C . GLU A 1 221 ? 1.102 -10.882 -7.505 1.00 93.94 221 GLU A C 1
ATOM 1629 O O . GLU A 1 221 ? 1.403 -10.167 -6.546 1.00 93.94 221 GLU A O 1
ATOM 1634 N N . ALA A 1 222 ? 0.615 -10.403 -8.648 1.00 95.44 222 ALA A N 1
ATOM 1635 C CA . ALA A 1 222 ? 0.233 -9.011 -8.829 1.00 95.44 222 ALA A CA 1
ATOM 1636 C C . ALA A 1 222 ? -1.147 -8.760 -8.209 1.00 95.44 222 ALA A C 1
ATOM 1638 O O . ALA A 1 222 ? -2.130 -9.425 -8.554 1.00 95.44 222 ALA A O 1
ATOM 1639 N N . ARG A 1 223 ? -1.254 -7.770 -7.323 1.00 94.31 223 ARG A N 1
ATOM 1640 C CA . ARG A 1 223 ? -2.524 -7.389 -6.696 1.00 94.31 223 ARG A CA 1
ATOM 1641 C C . ARG A 1 223 ? -2.743 -5.893 -6.823 1.00 94.31 223 ARG A C 1
ATOM 1643 O O . ARG A 1 223 ? -1.819 -5.111 -6.646 1.00 94.31 223 ARG A O 1
ATOM 1650 N N . ILE A 1 224 ? -3.973 -5.506 -7.138 1.00 94.44 224 ILE A N 1
ATOM 1651 C CA . ILE A 1 224 ? -4.373 -4.111 -7.294 1.00 94.44 224 ILE A CA 1
ATOM 1652 C C . ILE A 1 224 ? -4.987 -3.586 -5.999 1.00 94.44 224 ILE A C 1
ATOM 1654 O O . ILE A 1 224 ? -5.860 -4.231 -5.411 1.00 94.44 224 ILE A O 1
ATOM 1658 N N . CYS A 1 225 ? -4.512 -2.423 -5.568 1.00 90.56 225 CYS A N 1
ATOM 1659 C CA . CYS A 1 225 ? -4.998 -1.729 -4.390 1.00 90.56 225 CYS A CA 1
ATOM 1660 C C . CYS A 1 225 ? -6.449 -1.289 -4.582 1.00 90.56 225 CYS A C 1
ATOM 1662 O O . CYS A 1 225 ? -6.785 -0.608 -5.559 1.00 90.56 225 CYS A O 1
ATOM 1664 N N . THR A 1 226 ? -7.298 -1.646 -3.624 1.00 87.06 226 THR A N 1
ATOM 1665 C CA . THR A 1 226 ? -8.714 -1.274 -3.601 1.00 87.06 226 THR A CA 1
ATOM 1666 C C . THR A 1 226 ? -9.010 -0.113 -2.660 1.00 87.06 226 THR A C 1
ATOM 1668 O O . THR A 1 226 ? -10.021 0.554 -2.867 1.00 87.06 226 THR A O 1
ATOM 1671 N N . ARG A 1 227 ? -8.150 0.136 -1.660 1.00 76.94 227 ARG A N 1
ATOM 1672 C CA . ARG A 1 227 ? -8.305 1.194 -0.648 1.00 76.94 227 ARG A CA 1
ATOM 1673 C C . ARG A 1 227 ? -6.981 1.933 -0.450 1.00 76.94 227 ARG A C 1
ATOM 1675 O O . ARG A 1 227 ? -6.097 1.444 0.241 1.00 76.94 227 ARG A O 1
ATOM 1682 N N . GLY A 1 228 ? -6.874 3.089 -1.091 1.00 75.56 228 GLY A N 1
ATOM 1683 C CA . GLY A 1 228 ? -5.762 4.034 -1.004 1.00 75.56 228 GLY A CA 1
ATOM 1684 C C . GLY A 1 228 ? -6.238 5.408 -1.482 1.00 75.56 228 GLY A C 1
ATOM 1685 O O . GLY A 1 228 ? -7.407 5.548 -1.863 1.00 75.56 228 GLY A O 1
ATOM 1686 N N . ALA A 1 229 ? -5.353 6.403 -1.490 1.00 75.50 229 ALA A N 1
ATOM 1687 C CA . ALA A 1 229 ? -5.689 7.742 -1.966 1.00 75.50 229 ALA A CA 1
ATOM 1688 C C . ALA A 1 229 ? -5.984 7.749 -3.475 1.00 75.50 229 ALA A C 1
ATOM 1690 O O . ALA A 1 229 ? -5.445 6.934 -4.238 1.00 75.50 229 ALA A O 1
ATOM 1691 N N . ASP A 1 230 ? -6.812 8.692 -3.921 1.00 76.62 230 ASP A N 1
ATOM 1692 C CA . ASP A 1 230 ? -7.041 8.894 -5.348 1.00 76.62 230 ASP A CA 1
ATOM 1693 C C . ASP A 1 230 ? -5.781 9.480 -6.008 1.00 76.62 230 ASP A C 1
ATOM 1695 O O . ASP A 1 230 ? -5.181 10.424 -5.483 1.00 76.62 230 ASP A O 1
ATOM 1699 N N . PRO A 1 231 ? -5.348 8.961 -7.170 1.00 76.56 231 PRO A N 1
ATOM 1700 C CA . PRO A 1 231 ? -4.167 9.490 -7.836 1.00 76.56 231 PRO A CA 1
ATOM 1701 C C . PRO A 1 231 ? -4.405 10.920 -8.349 1.00 76.56 231 PRO A C 1
ATOM 1703 O O . PRO A 1 231 ? -5.122 11.127 -9.329 1.00 76.56 231 PRO A O 1
ATOM 1706 N N . ALA A 1 232 ? -3.769 11.918 -7.731 1.00 72.00 232 ALA A N 1
ATOM 1707 C CA . ALA A 1 232 ? -3.800 13.292 -8.236 1.00 72.00 232 ALA A CA 1
ATOM 1708 C C . ALA A 1 232 ? -2.847 13.493 -9.424 1.00 72.00 232 ALA A C 1
ATOM 1710 O O . ALA A 1 232 ? -1.790 12.860 -9.520 1.00 72.00 232 ALA A O 1
ATOM 1711 N N . PHE A 1 233 ? -3.200 14.422 -10.316 1.00 73.00 233 PHE A N 1
ATOM 1712 C CA . PHE A 1 233 ? -2.433 14.747 -11.528 1.00 73.00 233 PHE A CA 1
ATOM 1713 C C . PHE A 1 233 ? -1.862 16.180 -11.523 1.00 73.00 233 PHE A C 1
ATOM 1715 O O . PHE A 1 233 ? -0.933 16.476 -12.278 1.00 73.00 233 PHE A O 1
ATOM 1722 N N . ASP A 1 234 ? -2.381 17.061 -10.665 1.00 65.19 234 ASP A N 1
ATOM 1723 C CA . ASP A 1 234 ? -1.941 18.435 -10.407 1.00 65.19 234 ASP A CA 1
ATOM 1724 C C . ASP A 1 234 ? -1.885 18.723 -8.887 1.00 65.19 234 ASP A C 1
ATOM 1726 O O . ASP A 1 234 ? -2.485 18.002 -8.099 1.00 65.19 234 ASP A O 1
ATOM 1730 N N . GLY A 1 235 ? -1.087 19.712 -8.451 1.00 61.00 235 GLY A N 1
ATOM 1731 C CA . GLY A 1 235 ? -0.879 20.030 -7.019 1.00 61.00 235 GLY A CA 1
ATOM 1732 C C . GLY A 1 235 ? -1.591 21.318 -6.557 1.00 61.00 235 GLY A C 1
ATOM 1733 O O . GLY A 1 235 ? -1.860 22.168 -7.417 1.00 61.00 235 GLY A O 1
ATOM 1734 N N . PRO A 1 236 ? -1.834 21.537 -5.236 1.00 50.75 236 PRO A N 1
ATOM 1735 C CA . PRO A 1 236 ? -1.249 20.850 -4.076 1.00 50.75 236 PRO A CA 1
ATOM 1736 C C . PRO A 1 236 ? -2.296 20.225 -3.125 1.00 50.75 236 PRO A C 1
ATOM 1738 O O . PRO A 1 236 ? -3.017 20.953 -2.446 1.00 50.75 236 PRO A O 1
ATOM 1741 N N . ASP A 1 237 ? -2.298 18.901 -2.999 1.00 46.19 237 ASP A N 1
ATOM 1742 C CA . ASP A 1 237 ? -2.656 18.270 -1.727 1.00 46.19 237 ASP A CA 1
ATOM 1743 C C . ASP A 1 237 ? -1.336 17.932 -1.029 1.00 46.19 237 ASP A C 1
ATOM 1745 O O . ASP A 1 237 ? -0.510 17.176 -1.551 1.00 46.19 237 ASP A O 1
ATOM 1749 N N . ASP A 1 238 ? -1.099 18.549 0.129 1.00 46.62 238 ASP A N 1
ATOM 1750 C CA . ASP A 1 238 ? 0.138 18.417 0.917 1.00 46.62 238 ASP A CA 1
ATOM 1751 C C . ASP A 1 238 ? 0.403 16.955 1.365 1.00 46.62 238 ASP A C 1
ATOM 1753 O O . ASP A 1 238 ? 1.511 16.595 1.772 1.00 46.62 238 ASP A O 1
ATOM 1757 N N . GLU A 1 239 ? -0.605 16.094 1.222 1.00 47.47 239 GLU A N 1
ATOM 1758 C CA . GLU A 1 239 ? -0.583 14.652 1.466 1.00 47.47 239 GLU A CA 1
ATOM 1759 C C . GLU A 1 239 ? 0.129 13.863 0.345 1.00 47.47 239 GLU A C 1
ATOM 1761 O O . GLU A 1 239 ? 0.688 12.798 0.582 1.00 47.47 239 GLU A O 1
ATOM 1766 N N . ILE A 1 240 ? 0.198 14.394 -0.883 1.00 42.59 240 ILE A N 1
ATOM 1767 C CA . ILE A 1 240 ? 0.732 13.669 -2.056 1.00 42.59 240 ILE A CA 1
ATOM 1768 C C . ILE A 1 240 ? 2.212 14.002 -2.310 1.00 42.59 240 ILE A C 1
ATOM 1770 O O . ILE A 1 240 ? 2.975 13.165 -2.795 1.00 42.59 240 ILE A O 1
ATOM 1774 N N . ASP A 1 241 ? 2.670 15.200 -1.925 1.00 40.50 241 ASP A N 1
ATOM 1775 C CA . ASP A 1 241 ? 4.085 15.601 -2.061 1.00 40.50 241 ASP A CA 1
ATOM 1776 C C . ASP A 1 241 ? 5.014 14.859 -1.068 1.00 40.50 241 ASP A C 1
ATOM 1778 O O . ASP A 1 241 ? 6.244 14.851 -1.205 1.00 40.50 241 ASP A O 1
ATOM 1782 N N . THR A 1 242 ? 4.437 14.185 -0.068 1.00 49.22 242 THR A N 1
ATOM 1783 C CA . THR A 1 242 ? 5.174 13.526 1.015 1.00 49.22 242 THR A CA 1
ATOM 1784 C C . THR A 1 242 ? 5.313 12.010 0.870 1.00 49.22 242 THR A C 1
ATOM 1786 O O . THR A 1 242 ? 6.192 11.463 1.523 1.00 49.22 242 THR A O 1
ATOM 1789 N N . THR A 1 243 ? 4.578 11.314 -0.004 1.00 59.38 243 THR A N 1
ATOM 1790 C CA . THR A 1 243 ? 4.296 9.879 0.223 1.00 59.38 243 THR A CA 1
ATOM 1791 C C . THR A 1 243 ? 5.028 8.846 -0.641 1.00 59.38 243 THR A C 1
ATOM 1793 O O . THR A 1 243 ? 5.102 7.681 -0.248 1.00 59.38 243 THR A O 1
ATOM 1796 N N . CYS A 1 244 ? 5.637 9.209 -1.778 1.00 74.62 244 CYS A N 1
ATOM 1797 C CA . CYS A 1 244 ? 6.392 8.232 -2.578 1.00 74.62 244 CYS A CA 1
ATOM 1798 C C . CYS A 1 244 ? 7.883 8.150 -2.203 1.00 74.62 244 CYS A C 1
ATOM 1800 O O . CYS A 1 244 ? 8.555 9.153 -1.945 1.00 74.62 244 CYS A O 1
ATOM 1802 N N . SER A 1 245 ? 8.446 6.937 -2.225 1.00 78.94 245 SER A N 1
ATOM 1803 C CA . SER A 1 245 ? 9.880 6.715 -1.998 1.00 78.94 245 SER A CA 1
ATOM 1804 C C . SER A 1 245 ? 10.683 6.943 -3.278 1.00 78.94 245 SER A C 1
ATOM 1806 O O . SER A 1 245 ? 10.554 6.175 -4.230 1.00 78.94 245 SER A O 1
ATOM 1808 N N . VAL A 1 246 ? 11.535 7.977 -3.314 1.00 82.94 246 VAL A N 1
ATOM 1809 C CA . VAL A 1 246 ? 12.307 8.342 -4.520 1.00 82.94 246 VAL A CA 1
ATOM 1810 C C . VAL A 1 246 ? 13.081 7.136 -5.059 1.00 82.94 246 VAL A C 1
ATOM 1812 O O . VAL A 1 246 ? 13.865 6.506 -4.351 1.00 82.94 246 VAL A O 1
ATOM 1815 N N . GLY A 1 247 ? 12.863 6.822 -6.337 1.00 88.06 247 GLY A N 1
ATOM 1816 C CA . GLY A 1 247 ? 13.453 5.662 -7.002 1.00 88.06 247 GLY A CA 1
ATOM 1817 C C . GLY A 1 247 ? 12.628 4.376 -6.941 1.00 88.06 247 GLY A C 1
ATOM 1818 O O . GLY A 1 247 ? 12.892 3.513 -7.779 1.00 88.06 247 GLY A O 1
ATOM 1819 N N . LYS A 1 248 ? 11.627 4.232 -6.056 1.00 89.00 248 LYS A N 1
ATOM 1820 C CA . LYS A 1 248 ? 10.655 3.123 -6.136 1.00 89.00 248 LYS A CA 1
ATOM 1821 C C . LYS A 1 248 ? 9.904 3.239 -7.465 1.00 89.00 248 LYS A C 1
ATOM 1823 O O . LYS A 1 248 ? 9.494 4.332 -7.871 1.00 89.00 248 LYS A O 1
ATOM 1828 N N . VAL A 1 249 ? 9.794 2.118 -8.164 1.00 92.62 249 VAL A N 1
ATOM 1829 C CA . VAL A 1 249 ? 8.970 1.968 -9.360 1.00 92.62 249 VAL A CA 1
ATOM 1830 C C . VAL A 1 249 ? 7.622 1.413 -8.928 1.00 92.62 249 VAL A C 1
ATOM 1832 O O . VAL A 1 249 ? 7.584 0.422 -8.206 1.00 92.62 249 VAL A O 1
ATOM 1835 N N . GLN A 1 250 ? 6.554 2.032 -9.412 1.00 92.81 250 GLN A N 1
ATOM 1836 C CA . GLN A 1 250 ? 5.176 1.660 -9.136 1.00 92.81 250 GLN A CA 1
ATOM 1837 C C . GLN A 1 250 ? 4.449 1.398 -10.456 1.00 92.81 250 GLN A C 1
ATOM 1839 O O . GLN A 1 250 ? 4.578 2.173 -11.414 1.00 92.81 250 GLN A O 1
ATOM 1844 N N . LEU A 1 251 ? 3.689 0.305 -10.509 1.00 95.56 251 LEU A N 1
ATOM 1845 C CA . LEU A 1 251 ? 2.791 0.022 -11.620 1.00 95.56 251 LEU A CA 1
ATOM 1846 C C . LEU A 1 251 ? 1.423 0.622 -11.298 1.00 95.56 251 LEU A C 1
ATOM 1848 O O . LEU A 1 251 ? 0.808 0.271 -10.298 1.00 95.56 251 LEU A O 1
ATOM 1852 N N . PHE A 1 252 ? 0.934 1.498 -12.167 1.00 94.25 252 PHE A N 1
ATOM 1853 C CA . PHE A 1 252 ? -0.371 2.128 -12.013 1.00 94.25 252 PHE A CA 1
ATOM 1854 C C . PHE A 1 252 ? -1.330 1.673 -13.105 1.00 94.25 252 PHE A C 1
ATOM 1856 O O . PHE A 1 252 ? -0.963 1.615 -14.283 1.00 94.25 252 PHE A O 1
ATOM 1863 N N . ALA A 1 253 ? -2.591 1.438 -12.746 1.00 94.31 253 ALA A N 1
ATOM 1864 C CA . ALA A 1 253 ? -3.667 1.119 -13.684 1.00 94.31 253 ALA A CA 1
ATOM 1865 C C . ALA A 1 253 ? -4.187 2.340 -14.479 1.00 94.31 253 ALA A C 1
ATOM 1867 O O . ALA A 1 253 ? -5.358 2.412 -14.854 1.00 94.31 253 ALA A O 1
ATOM 1868 N N . GLN A 1 254 ? -3.301 3.296 -14.751 1.00 89.38 254 GLN A N 1
ATOM 1869 C CA . GLN A 1 254 ? -3.527 4.520 -15.514 1.00 89.38 254 GLN A CA 1
ATOM 1870 C C . GLN A 1 254 ? -2.300 4.824 -16.373 1.00 89.38 254 GLN A C 1
ATOM 1872 O O . GLN A 1 254 ? -1.181 4.451 -16.030 1.00 89.38 254 GLN A O 1
ATOM 1877 N N . GLU A 1 255 ? -2.497 5.517 -17.491 1.00 90.62 255 GLU A N 1
ATOM 1878 C CA . GLU A 1 255 ? -1.417 5.834 -18.438 1.00 90.62 255 GLU A CA 1
ATOM 1879 C C . GLU A 1 255 ? -0.692 7.145 -18.110 1.00 90.62 255 GLU A C 1
ATOM 1881 O O . GLU A 1 255 ? 0.466 7.331 -18.485 1.00 90.62 255 GLU A O 1
ATOM 1886 N N . GLN A 1 256 ? -1.380 8.070 -17.437 1.00 88.62 256 GLN A N 1
ATOM 1887 C CA . GLN A 1 256 ? -0.826 9.369 -17.073 1.00 88.62 256 GLN A CA 1
ATOM 1888 C C . GLN A 1 256 ? -0.021 9.275 -15.770 1.00 88.62 256 GLN A C 1
ATOM 1890 O O . GLN A 1 256 ? -0.432 8.555 -14.849 1.00 88.62 256 GLN A O 1
ATOM 1895 N N . PRO A 1 257 ? 1.115 9.996 -15.681 1.00 88.94 257 PRO A N 1
ATOM 1896 C CA . PRO A 1 257 ? 1.924 10.001 -14.477 1.00 88.94 257 PRO A CA 1
ATOM 1897 C C . PRO A 1 257 ? 1.149 10.610 -13.309 1.00 88.94 257 PRO A C 1
ATOM 1899 O O . PRO A 1 257 ? 0.591 11.697 -13.447 1.00 88.94 257 PRO A O 1
ATOM 1902 N N . VAL A 1 258 ? 1.143 9.906 -12.179 1.00 86.06 258 VAL A N 1
ATOM 1903 C CA . VAL A 1 258 ? 0.653 10.436 -10.902 1.00 86.06 258 VAL A CA 1
ATOM 1904 C C . VAL A 1 258 ? 1.558 11.589 -10.483 1.00 86.06 258 VAL A C 1
ATOM 1906 O O . VAL A 1 258 ? 2.757 11.599 -10.795 1.00 86.06 258 VAL A O 1
ATOM 1909 N N . TYR A 1 259 ? 1.003 12.573 -9.781 1.00 81.56 259 TYR A N 1
ATOM 1910 C CA . TYR A 1 259 ? 1.781 13.664 -9.218 1.00 81.56 259 TYR A CA 1
ATOM 1911 C C . TYR A 1 259 ? 2.969 13.119 -8.408 1.00 81.56 259 TYR A C 1
ATOM 1913 O O . TYR A 1 259 ? 2.863 12.160 -7.648 1.00 81.56 259 TYR A O 1
ATOM 1921 N N . GLY A 1 260 ? 4.145 13.696 -8.645 1.00 81.56 260 GLY A N 1
ATOM 1922 C CA . GLY A 1 260 ? 5.403 13.269 -8.034 1.00 81.56 260 GLY A CA 1
ATOM 1923 C C . GLY A 1 260 ? 6.102 12.058 -8.661 1.00 81.56 260 GLY A C 1
ATOM 1924 O O . GLY A 1 260 ? 7.262 11.774 -8.332 1.00 81.56 260 GLY A O 1
ATOM 1925 N N . TYR A 1 261 ? 5.479 11.410 -9.645 1.00 89.06 261 TYR A N 1
ATOM 1926 C CA . TYR A 1 261 ? 6.074 10.343 -10.443 1.00 89.06 261 TYR A CA 1
ATOM 1927 C C . TYR A 1 261 ? 6.493 10.821 -11.842 1.00 89.06 261 TYR A C 1
ATOM 1929 O O . TYR A 1 261 ? 6.071 11.860 -12.351 1.00 89.06 261 TYR A O 1
ATOM 1937 N N . ALA A 1 262 ? 7.387 10.064 -12.474 1.00 93.44 262 ALA A N 1
ATOM 1938 C CA . ALA A 1 262 ? 7.720 10.167 -13.891 1.00 93.44 262 ALA A CA 1
ATOM 1939 C C . ALA A 1 262 ? 7.461 8.823 -14.574 1.00 93.44 262 ALA A C 1
ATOM 1941 O O . ALA A 1 262 ? 7.739 7.779 -13.993 1.00 93.44 262 ALA A O 1
ATOM 1942 N N . LEU A 1 263 ? 7.023 8.818 -15.835 1.00 96.50 263 LEU A N 1
ATOM 1943 C CA . LEU A 1 263 ? 6.951 7.581 -16.621 1.00 96.50 263 LEU A CA 1
ATOM 1944 C C . LEU A 1 263 ? 8.328 6.896 -16.709 1.00 96.50 263 LEU A C 1
ATOM 1946 O O . LEU A 1 263 ? 9.333 7.519 -17.078 1.00 96.50 263 LEU A O 1
ATOM 1950 N N . ALA A 1 264 ? 8.352 5.597 -16.426 1.00 96.69 264 ALA A N 1
ATOM 1951 C CA . ALA A 1 264 ? 9.494 4.706 -16.588 1.00 96.69 264 ALA A CA 1
ATOM 1952 C C . ALA A 1 264 ? 9.543 4.158 -18.025 1.00 96.69 264 ALA A C 1
ATOM 1954 O O . ALA A 1 264 ? 9.507 2.953 -18.261 1.00 96.69 264 ALA A O 1
ATOM 1955 N N . ASN A 1 265 ? 9.606 5.060 -19.005 1.00 95.88 265 ASN A N 1
ATOM 1956 C CA . ASN A 1 265 ? 9.635 4.735 -20.432 1.00 95.88 265 ASN A CA 1
ATOM 1957 C C . ASN A 1 265 ? 10.961 5.106 -21.125 1.00 95.88 265 ASN A C 1
ATOM 1959 O O . ASN A 1 265 ? 11.048 5.014 -22.348 1.00 95.88 265 ASN A O 1
ATOM 1963 N N . GLY A 1 266 ? 12.000 5.487 -20.375 1.00 95.62 266 GLY A N 1
ATOM 1964 C CA . GLY A 1 266 ? 13.283 5.929 -20.930 1.00 95.62 266 GLY A CA 1
ATOM 1965 C C . GLY A 1 266 ? 13.370 7.427 -21.234 1.00 95.62 266 GLY A C 1
ATOM 1966 O O . GLY A 1 266 ? 14.326 7.856 -21.878 1.00 95.62 266 GLY A O 1
ATOM 1967 N N . GLN A 1 267 ? 12.384 8.229 -20.817 1.00 96.50 267 GLN A N 1
ATOM 1968 C CA . GLN A 1 267 ? 12.419 9.680 -21.008 1.00 96.50 267 GLN A CA 1
ATOM 1969 C C . GLN A 1 267 ? 13.589 10.334 -20.266 1.00 96.50 267 GLN A C 1
ATOM 1971 O O . GLN A 1 267 ? 14.000 9.885 -19.195 1.00 96.50 267 GLN A O 1
ATOM 1976 N N . GLU A 1 268 ? 14.092 11.439 -20.814 1.00 96.88 268 GLU A N 1
ATOM 1977 C CA . GLU A 1 268 ? 15.087 12.262 -20.133 1.00 96.88 268 GLU A CA 1
ATOM 1978 C C . GLU A 1 268 ? 14.431 13.222 -19.135 1.00 96.88 268 GLU A C 1
ATOM 1980 O O . GLU A 1 268 ? 13.500 13.954 -19.468 1.00 96.88 268 GLU A O 1
ATOM 1985 N N . LEU A 1 269 ? 14.970 13.257 -17.919 1.00 95.44 269 LEU A N 1
ATOM 1986 C CA . LEU A 1 269 ? 14.621 14.194 -16.861 1.00 95.44 269 LEU A CA 1
ATOM 1987 C C . LEU A 1 269 ? 15.788 15.155 -16.593 1.00 95.44 269 LEU A C 1
ATOM 1989 O O . LEU A 1 269 ? 16.958 14.787 -16.755 1.00 95.44 269 LEU A O 1
ATOM 1993 N N . PRO A 1 270 ? 15.511 16.393 -16.146 1.00 94.38 270 PRO A N 1
ATOM 1994 C CA . PRO A 1 270 ? 16.561 17.305 -15.721 1.00 94.38 270 PRO A CA 1
ATOM 1995 C C . PRO A 1 270 ? 17.223 16.791 -14.439 1.00 94.38 270 PRO A C 1
ATOM 1997 O O . PRO A 1 270 ? 16.554 16.310 -13.526 1.00 94.38 270 PRO A O 1
ATOM 2000 N N . LYS A 1 271 ? 18.538 16.984 -14.308 1.00 91.94 271 LYS A N 1
ATOM 2001 C CA . LYS A 1 271 ? 19.301 16.603 -13.100 1.00 91.94 271 LYS A CA 1
ATOM 2002 C C . LYS A 1 271 ? 18.865 17.311 -11.810 1.00 91.94 271 LYS A C 1
ATOM 2004 O O . LYS A 1 271 ? 19.353 16.970 -10.740 1.00 91.94 271 LYS A O 1
ATOM 2009 N N . THR A 1 272 ? 17.988 18.310 -11.903 1.00 88.25 272 THR A N 1
ATOM 2010 C CA . THR A 1 272 ? 17.340 18.938 -10.745 1.00 88.25 272 THR A CA 1
ATOM 2011 C C . THR A 1 272 ? 16.298 18.032 -10.086 1.00 88.25 272 THR A C 1
ATOM 2013 O O . THR A 1 272 ? 15.899 18.309 -8.961 1.00 88.25 272 THR A O 1
ATOM 2016 N N . SER A 1 273 ? 15.853 16.965 -10.760 1.00 88.06 273 SER A N 1
ATOM 2017 C CA . SER A 1 273 ? 15.008 15.926 -10.165 1.00 88.06 273 SER A CA 1
ATOM 2018 C C . SER A 1 273 ? 15.747 15.204 -9.034 1.00 88.06 273 SER A C 1
ATOM 2020 O O . SER A 1 273 ? 16.926 14.866 -9.171 1.00 88.06 273 SER A O 1
ATOM 2022 N N . ARG A 1 274 ? 15.044 14.908 -7.931 1.00 85.69 274 ARG A N 1
ATOM 2023 C CA . ARG A 1 274 ? 15.621 14.185 -6.784 1.00 85.69 274 ARG A CA 1
ATOM 2024 C C . ARG A 1 274 ? 16.046 12.767 -7.156 1.00 85.69 274 ARG A C 1
ATOM 2026 O O . ARG A 1 274 ? 17.024 12.262 -6.610 1.00 85.69 274 ARG A O 1
ATOM 2033 N N . LEU A 1 275 ? 15.370 12.156 -8.131 1.00 88.06 275 LEU A N 1
ATOM 2034 C CA . LEU A 1 275 ? 15.707 10.826 -8.636 1.00 88.06 275 LEU A CA 1
ATOM 2035 C C . LEU A 1 275 ? 17.151 10.740 -9.154 1.00 88.06 275 LEU A C 1
ATOM 2037 O O . LEU A 1 275 ? 17.766 9.682 -9.034 1.00 88.06 275 LEU A O 1
ATOM 2041 N N . PHE A 1 276 ? 17.733 11.839 -9.656 1.00 89.88 276 PHE A N 1
ATOM 2042 C CA . PHE A 1 276 ? 19.117 11.836 -10.139 1.00 89.88 276 PHE A CA 1
ATOM 2043 C C . PHE A 1 276 ? 20.121 11.413 -9.055 1.00 89.88 276 PHE A C 1
ATOM 2045 O O . PHE A 1 276 ? 21.108 10.751 -9.372 1.00 89.88 276 PHE A O 1
ATOM 2052 N N . ALA A 1 277 ? 19.864 11.745 -7.782 1.00 84.12 277 ALA A N 1
ATOM 2053 C CA . ALA A 1 277 ? 20.733 11.363 -6.667 1.00 84.12 277 ALA A CA 1
ATOM 2054 C C . ALA A 1 277 ? 20.841 9.838 -6.484 1.00 84.12 277 ALA A C 1
ATOM 2056 O O . ALA A 1 277 ? 21.849 9.360 -5.970 1.00 84.12 277 ALA A O 1
ATOM 2057 N N . TYR A 1 278 ? 19.830 9.091 -6.937 1.00 84.44 278 TYR A N 1
ATOM 2058 C CA . TYR A 1 278 ? 19.759 7.637 -6.821 1.00 84.44 278 TYR A CA 1
ATOM 2059 C C . TYR A 1 278 ? 20.063 6.950 -8.151 1.00 84.44 278 TYR A C 1
ATOM 2061 O O . TYR A 1 278 ? 20.935 6.089 -8.223 1.00 84.44 278 TYR A O 1
ATOM 2069 N N . ALA A 1 279 ? 19.381 7.339 -9.227 1.00 88.94 279 ALA A N 1
ATOM 2070 C CA . ALA A 1 279 ? 19.526 6.707 -10.535 1.00 88.94 279 ALA A CA 1
ATOM 2071 C C . ALA A 1 279 ? 20.841 7.088 -11.238 1.00 88.94 279 ALA A C 1
ATOM 2073 O O . ALA A 1 279 ? 21.363 6.310 -12.042 1.00 88.94 279 ALA A O 1
ATOM 2074 N N . GLY A 1 280 ? 21.390 8.278 -10.965 1.00 91.44 280 GLY A N 1
ATOM 2075 C CA . GLY A 1 280 ? 22.541 8.810 -11.691 1.00 91.44 280 GLY A CA 1
ATOM 2076 C C . GLY A 1 280 ? 22.291 8.808 -13.202 1.00 91.44 280 GLY A C 1
ATOM 2077 O O . GLY A 1 280 ? 21.217 9.178 -13.661 1.00 91.44 280 GLY A O 1
ATOM 2078 N N . THR A 1 281 ? 23.270 8.349 -13.983 1.00 92.94 281 THR A N 1
ATOM 2079 C CA . THR A 1 281 ? 23.139 8.151 -15.442 1.00 92.94 281 THR A CA 1
ATOM 2080 C C . THR A 1 281 ? 22.933 6.684 -15.823 1.00 92.94 281 THR A C 1
ATOM 2082 O O . THR A 1 281 ? 23.204 6.303 -16.959 1.00 92.94 281 THR A O 1
ATOM 2085 N N . THR A 1 282 ? 22.496 5.842 -14.880 1.00 91.31 282 THR A N 1
ATOM 2086 C CA . THR A 1 282 ? 22.379 4.381 -15.058 1.00 91.31 282 THR A CA 1
ATOM 2087 C C . THR A 1 282 ? 21.543 4.001 -16.275 1.00 91.31 282 THR A C 1
ATOM 2089 O O . THR A 1 282 ? 21.892 3.065 -16.990 1.00 91.31 282 THR A O 1
ATOM 2092 N N . PHE A 1 283 ? 20.476 4.755 -16.545 1.00 92.88 283 PHE A N 1
ATOM 2093 C CA . PHE A 1 283 ? 19.556 4.484 -17.650 1.00 92.88 283 PHE A CA 1
ATOM 2094 C C . PHE A 1 283 ? 19.799 5.365 -18.885 1.00 92.88 283 PHE A C 1
ATOM 2096 O O . PHE A 1 283 ? 19.073 5.249 -19.868 1.00 92.88 283 PHE A O 1
ATOM 2103 N N . GLY A 1 284 ? 20.829 6.221 -18.868 1.00 93.56 284 GLY A N 1
ATOM 2104 C CA . GLY A 1 284 ? 21.189 7.114 -19.973 1.00 93.56 284 GLY A CA 1
ATOM 2105 C C . GLY A 1 284 ? 21.081 8.604 -19.640 1.00 93.56 284 GLY A C 1
ATOM 2106 O O . GLY A 1 284 ? 21.121 9.007 -18.475 1.00 93.56 284 GLY A O 1
ATOM 2107 N N . GLY A 1 285 ? 20.962 9.415 -20.693 1.00 93.25 285 GLY A N 1
ATOM 2108 C CA . GLY A 1 285 ? 21.060 10.876 -20.668 1.00 93.25 285 GLY A CA 1
ATOM 2109 C C . GLY A 1 285 ? 22.491 11.389 -20.850 1.00 93.25 285 GLY A C 1
ATOM 2110 O O . GLY A 1 285 ? 23.451 10.617 -20.920 1.00 93.25 285 GLY A O 1
ATOM 2111 N N . ASP A 1 286 ? 22.641 12.709 -20.951 1.00 92.00 286 ASP A N 1
ATOM 2112 C CA . ASP A 1 286 ? 23.935 13.338 -21.245 1.00 92.00 286 ASP A CA 1
ATOM 2113 C C . ASP A 1 286 ? 24.866 13.443 -20.020 1.00 92.00 286 ASP A C 1
ATOM 2115 O O . ASP A 1 286 ? 26.048 13.762 -20.158 1.00 92.00 286 ASP A O 1
ATOM 2119 N N . GLY A 1 287 ? 24.341 13.204 -18.811 1.00 88.00 287 GLY A N 1
ATOM 2120 C CA . GLY A 1 287 ? 25.063 13.312 -17.542 1.00 88.00 287 GLY A CA 1
ATOM 2121 C C . GLY A 1 287 ? 25.464 14.739 -17.153 1.00 88.00 287 GLY A C 1
ATOM 2122 O O . GLY A 1 287 ? 25.977 14.964 -16.050 1.00 88.00 287 GLY A O 1
ATOM 2123 N N . VAL A 1 288 ? 25.193 15.726 -18.007 1.00 90.88 288 VAL A N 1
ATOM 2124 C CA . VAL A 1 288 ? 25.531 17.141 -17.830 1.00 90.88 288 VAL A CA 1
ATOM 2125 C C . VAL A 1 288 ? 24.294 17.933 -17.424 1.00 90.88 288 VAL A C 1
ATOM 2127 O O . VAL A 1 288 ? 24.333 18.616 -16.400 1.00 90.88 288 VAL A O 1
ATOM 2130 N N . LYS A 1 289 ? 23.202 17.815 -18.180 1.00 94.06 289 LYS A N 1
ATOM 2131 C CA . LYS A 1 289 ? 21.907 18.467 -17.952 1.00 94.06 289 LYS A CA 1
ATOM 2132 C C . LYS A 1 289 ? 20.813 17.465 -17.617 1.00 94.06 289 LYS A C 1
ATOM 2134 O O . LYS A 1 289 ? 19.943 17.785 -16.805 1.00 94.06 289 LYS A O 1
ATOM 2139 N N . THR A 1 290 ? 20.869 16.284 -18.218 1.00 96.69 290 THR A N 1
ATOM 2140 C CA . THR A 1 290 ? 19.812 15.281 -18.146 1.00 96.69 290 THR A CA 1
ATOM 2141 C C . THR A 1 290 ? 20.341 13.915 -17.729 1.00 96.69 290 THR A C 1
ATOM 2143 O O . THR A 1 290 ? 21.538 13.615 -17.785 1.00 96.69 290 THR A O 1
ATOM 2146 N N . PHE A 1 291 ? 19.411 13.090 -17.274 1.00 95.88 291 PHE A N 1
ATOM 2147 C CA . PHE A 1 291 ? 19.551 11.651 -17.095 1.00 95.88 291 PHE A CA 1
ATOM 2148 C C . PHE A 1 291 ? 18.254 10.988 -17.563 1.00 95.88 291 PHE A C 1
ATOM 2150 O O . PHE A 1 291 ? 17.232 11.665 -17.646 1.00 95.88 291 PHE A O 1
ATOM 2157 N N . ALA A 1 292 ? 18.269 9.697 -17.876 1.00 96.25 292 ALA A N 1
ATOM 2158 C CA . ALA A 1 292 ? 17.061 8.993 -18.305 1.00 96.25 292 ALA A CA 1
ATOM 2159 C C . ALA A 1 292 ? 16.394 8.212 -17.160 1.00 96.25 292 ALA A C 1
ATOM 2161 O O . ALA A 1 292 ? 17.067 7.748 -16.235 1.00 96.25 292 ALA A O 1
ATOM 2162 N N . THR A 1 293 ? 15.070 8.049 -17.233 1.00 96.12 293 THR A N 1
ATOM 2163 C CA . THR A 1 293 ? 14.329 7.067 -16.427 1.00 96.12 293 THR A CA 1
ATOM 2164 C C . THR A 1 293 ? 14.596 5.647 -16.943 1.00 96.12 293 THR A C 1
ATOM 2166 O O . THR A 1 293 ? 15.026 5.481 -18.088 1.00 96.12 293 THR A O 1
ATOM 2169 N N . PRO A 1 294 ? 14.364 4.589 -16.143 1.00 95.06 294 PRO A N 1
ATOM 2170 C CA . PRO A 1 294 ? 14.330 3.230 -16.683 1.00 95.06 294 PRO A CA 1
ATOM 2171 C C . PRO A 1 294 ? 13.273 3.111 -17.790 1.00 95.06 294 PRO A C 1
ATOM 2173 O O . PRO A 1 294 ? 12.320 3.884 -17.823 1.00 95.06 294 PRO A O 1
ATOM 2176 N N . SER A 1 295 ? 13.432 2.139 -18.691 1.00 94.94 295 SER A N 1
ATOM 2177 C CA . SER A 1 295 ? 12.447 1.830 -19.737 1.00 94.94 295 SER A CA 1
ATOM 2178 C C . SER A 1 295 ? 11.837 0.458 -19.468 1.00 94.94 295 SER A C 1
ATOM 2180 O O . SER A 1 295 ? 12.440 -0.564 -19.784 1.00 94.94 295 SER A O 1
ATOM 2182 N N . ILE A 1 296 ? 10.676 0.441 -18.819 1.00 93.75 296 ILE A N 1
ATOM 2183 C CA . ILE A 1 296 ? 10.004 -0.763 -18.331 1.00 93.75 296 ILE A CA 1
ATOM 2184 C C . ILE A 1 296 ? 8.675 -0.910 -19.080 1.00 93.75 296 ILE A C 1
ATOM 2186 O O . ILE A 1 296 ? 7.861 0.015 -19.055 1.00 93.75 296 ILE A O 1
ATOM 2190 N N . PRO A 1 297 ? 8.422 -2.048 -19.748 1.00 92.44 297 PRO A N 1
ATOM 2191 C CA . PRO A 1 297 ? 7.122 -2.308 -20.352 1.00 92.44 297 PRO A CA 1
ATOM 2192 C C . PRO A 1 297 ? 6.004 -2.331 -19.300 1.00 92.44 297 PRO A C 1
ATOM 2194 O O . PRO A 1 297 ? 6.167 -2.909 -18.226 1.00 92.44 297 PRO A O 1
ATOM 2197 N N . ALA A 1 298 ? 4.857 -1.746 -19.639 1.00 93.06 298 ALA A N 1
ATOM 2198 C CA . ALA A 1 298 ? 3.626 -1.839 -18.861 1.00 93.06 298 ALA A CA 1
ATOM 2199 C C . ALA A 1 298 ? 2.558 -2.607 -19.662 1.00 93.06 298 ALA A C 1
ATOM 2201 O O . ALA A 1 298 ? 2.577 -2.547 -20.899 1.00 93.06 298 ALA A O 1
ATOM 2202 N N . PRO A 1 299 ? 1.626 -3.318 -19.002 1.00 93.88 299 PRO A N 1
ATOM 2203 C CA . PRO A 1 299 ? 0.451 -3.869 -19.672 1.00 93.88 299 PRO A CA 1
ATOM 2204 C C . PRO A 1 299 ? -0.403 -2.772 -20.346 1.00 93.88 299 PRO A C 1
ATOM 2206 O O . PRO A 1 299 ? -0.307 -1.599 -19.976 1.00 93.88 299 PRO A O 1
ATOM 2209 N N . PRO A 1 300 ? -1.249 -3.116 -21.337 1.00 92.75 300 PRO A N 1
ATOM 2210 C CA . PRO A 1 300 ? -2.117 -2.144 -22.006 1.00 92.75 300 PRO A CA 1
ATOM 2211 C C . PRO A 1 300 ? -3.010 -1.378 -21.020 1.00 92.75 300 PRO A C 1
ATOM 2213 O O . PRO A 1 300 ? -3.596 -1.990 -20.134 1.00 92.75 300 PRO A O 1
ATOM 2216 N N . GLY A 1 301 ? -3.142 -0.058 -21.189 1.00 93.12 301 GLY A N 1
ATOM 2217 C CA . GLY A 1 301 ? -3.949 0.796 -20.306 1.00 93.12 301 GLY A CA 1
ATOM 2218 C C . GLY A 1 301 ? -3.308 1.108 -18.948 1.00 93.12 301 GLY A C 1
ATOM 2219 O O . GLY A 1 301 ? -3.953 1.728 -18.103 1.00 93.12 301 GLY A O 1
ATOM 2220 N N . MET A 1 302 ? -2.059 0.687 -18.733 1.00 96.38 302 MET A N 1
ATOM 2221 C CA . MET A 1 302 ? -1.290 0.897 -17.507 1.00 96.38 302 MET A CA 1
ATOM 2222 C C . MET A 1 302 ? 0.008 1.653 -17.797 1.00 96.38 302 MET A C 1
ATOM 2224 O O . MET A 1 302 ? 0.442 1.773 -18.945 1.00 96.38 302 MET A O 1
ATOM 2228 N N . SER A 1 303 ? 0.681 2.120 -16.747 1.00 96.00 303 SER A N 1
ATOM 2229 C CA . SER A 1 303 ? 2.022 2.686 -16.865 1.00 96.00 303 SER A CA 1
ATOM 2230 C C . SER A 1 303 ? 2.921 2.279 -15.706 1.00 96.00 303 SER A C 1
ATOM 2232 O O . SER A 1 303 ? 2.510 2.226 -14.550 1.00 96.00 303 SER A O 1
ATOM 2234 N N . GLN A 1 304 ? 4.180 2.006 -16.042 1.00 96.50 304 GLN A N 1
ATOM 2235 C CA . GLN A 1 304 ? 5.259 1.917 -15.071 1.00 96.50 304 GLN A CA 1
ATOM 2236 C C . GLN A 1 304 ? 5.756 3.329 -14.800 1.00 96.50 304 GLN A C 1
ATOM 2238 O O . GLN A 1 304 ? 6.057 4.080 -15.737 1.00 96.50 304 GLN A O 1
ATOM 2243 N N . GLN A 1 305 ? 5.850 3.696 -13.532 1.00 95.06 305 GLN A N 1
ATOM 2244 C CA . GLN A 1 305 ? 6.256 5.029 -13.120 1.00 95.06 305 GLN A CA 1
ATOM 2245 C C . GLN A 1 305 ? 7.315 4.948 -12.030 1.00 95.06 305 GLN A C 1
ATOM 2247 O O . GLN A 1 305 ? 7.362 3.991 -11.271 1.00 95.06 305 GLN A O 1
ATOM 2252 N N . VAL A 1 306 ? 8.193 5.942 -11.956 1.00 93.06 306 VAL A N 1
ATOM 2253 C CA . VAL A 1 306 ? 9.254 6.038 -10.953 1.00 93.06 306 VAL A CA 1
ATOM 2254 C C . VAL A 1 306 ? 9.074 7.311 -10.139 1.00 93.06 306 VAL A C 1
ATOM 2256 O O . VAL A 1 306 ? 8.921 8.398 -10.702 1.00 93.06 306 VAL A O 1
ATOM 2259 N N . CYS A 1 307 ? 9.093 7.181 -8.815 1.00 88.88 307 CYS A N 1
ATOM 2260 C CA . CYS A 1 307 ? 8.960 8.321 -7.914 1.00 88.88 307 CYS A CA 1
ATOM 2261 C C . CYS A 1 307 ? 10.150 9.281 -8.080 1.00 88.88 307 CYS A C 1
ATOM 2263 O O . CYS A 1 307 ? 11.314 8.862 -8.013 1.00 88.88 307 CYS A O 1
ATOM 2265 N N . GLN A 1 308 ? 9.860 10.571 -8.284 1.00 86.06 308 GLN A N 1
ATOM 2266 C CA . GLN A 1 308 ? 10.861 11.604 -8.568 1.00 86.06 308 GLN A CA 1
ATOM 2267 C C . GLN A 1 308 ? 10.842 12.825 -7.636 1.00 86.06 308 GLN A C 1
ATOM 2269 O O . GLN A 1 308 ? 11.818 13.583 -7.658 1.00 86.06 308 GLN A O 1
ATOM 2274 N N . SER A 1 309 ? 9.791 13.034 -6.833 1.00 68.81 309 SER A N 1
ATOM 2275 C CA . SER A 1 309 ? 9.647 14.255 -6.015 1.00 68.81 309 SER A CA 1
ATOM 2276 C C . SER A 1 309 ? 9.561 14.057 -4.499 1.00 68.81 309 SER A C 1
ATOM 2278 O O . SER A 1 309 ? 9.646 15.056 -3.794 1.00 68.81 309 SER A O 1
ATOM 2280 N N . GLY A 1 310 ? 9.495 12.826 -3.983 1.00 60.03 310 GLY A N 1
ATOM 2281 C CA . GLY A 1 310 ? 9.232 12.576 -2.559 1.00 60.03 310 GLY A CA 1
ATOM 2282 C C . GLY A 1 310 ? 10.155 13.300 -1.564 1.00 60.03 310 GLY A C 1
ATOM 2283 O O . GLY A 1 310 ? 11.368 13.459 -1.784 1.00 60.03 310 GLY A O 1
ATOM 2284 N N . TYR A 1 311 ? 9.574 13.727 -0.434 1.00 50.28 311 TYR A N 1
ATOM 2285 C CA . TYR A 1 311 ? 10.286 14.332 0.699 1.00 50.28 311 TYR A CA 1
ATOM 2286 C C . TYR A 1 311 ? 11.163 13.331 1.477 1.00 50.28 311 TYR A C 1
ATOM 2288 O O . TYR A 1 311 ? 12.105 13.752 2.154 1.00 50.28 311 TYR A O 1
ATOM 2296 N N . PHE A 1 312 ? 10.927 12.022 1.320 1.00 50.25 312 PHE A N 1
ATOM 2297 C CA . PHE A 1 312 ? 11.670 10.969 2.008 1.00 50.25 312 PHE A CA 1
ATOM 2298 C C . PHE A 1 312 ? 13.135 10.893 1.566 1.00 50.25 312 PHE A C 1
ATOM 2300 O O . PHE A 1 312 ? 13.494 10.444 0.474 1.00 50.25 312 PHE A O 1
ATOM 2307 N N . GLN A 1 313 ? 14.008 11.326 2.470 1.00 41.28 313 GLN A N 1
ATOM 2308 C CA . GLN A 1 313 ? 15.413 10.956 2.462 1.00 41.28 313 GLN A CA 1
ATOM 2309 C C . GLN A 1 313 ? 15.539 9.583 3.123 1.00 41.28 313 GLN A C 1
ATOM 2311 O O . GLN A 1 313 ? 14.898 9.322 4.134 1.00 41.28 313 GLN A O 1
ATOM 2316 N N . TRP A 1 314 ? 16.418 8.743 2.584 1.00 43.91 314 TRP A N 1
ATOM 2317 C CA . TRP A 1 314 ? 16.806 7.399 3.039 1.00 43.91 314 TRP A CA 1
ATOM 2318 C C . TRP A 1 314 ? 17.074 7.203 4.555 1.00 43.91 314 TRP A C 1
ATOM 2320 O O . TRP A 1 314 ? 17.358 6.091 4.987 1.00 43.91 314 TRP A O 1
ATOM 2330 N N . SER A 1 315 ? 17.058 8.270 5.361 1.00 38.16 315 SER A N 1
ATOM 2331 C CA . SER A 1 315 ? 17.596 8.337 6.722 1.00 38.16 315 SER A CA 1
ATOM 2332 C C . SER A 1 315 ? 16.676 8.970 7.779 1.00 38.16 315 SER A C 1
ATOM 2334 O O . SER A 1 315 ? 17.139 9.187 8.896 1.00 38.16 315 SER A O 1
ATOM 2336 N N . VAL A 1 316 ? 15.413 9.294 7.475 1.00 35.47 316 VAL A N 1
ATOM 2337 C CA . VAL A 1 316 ? 14.442 9.743 8.494 1.00 35.47 316 VAL A CA 1
ATOM 2338 C C . VAL A 1 316 ? 13.120 9.031 8.247 1.00 35.47 316 VAL A C 1
ATOM 2340 O O . VAL A 1 316 ? 12.447 9.313 7.261 1.00 35.47 316 VAL A O 1
ATOM 2343 N N . TYR A 1 317 ? 12.781 8.091 9.128 1.00 43.00 317 TYR A N 1
ATOM 2344 C CA . TYR A 1 317 ? 11.508 7.383 9.089 1.00 43.00 317 TYR A CA 1
ATOM 2345 C C . TYR A 1 317 ? 10.927 7.257 10.491 1.00 43.00 317 TYR A C 1
ATOM 2347 O O . TYR A 1 317 ? 11.601 6.747 11.391 1.00 43.00 317 TYR A O 1
ATOM 2355 N N . THR A 1 318 ? 9.687 7.707 10.664 1.00 39.47 318 THR A N 1
ATOM 2356 C CA . THR A 1 318 ? 8.852 7.373 11.816 1.00 39.47 318 THR A CA 1
ATOM 2357 C C . THR A 1 318 ? 8.007 6.140 11.433 1.00 39.47 318 THR A C 1
ATOM 2359 O O . THR A 1 318 ? 7.472 6.092 10.326 1.00 39.47 318 THR A O 1
ATOM 2362 N N . PRO A 1 319 ? 7.969 5.069 12.253 1.00 36.69 319 PRO A N 1
ATOM 2363 C CA . PRO A 1 319 ? 7.315 3.792 11.914 1.00 36.69 319 PRO A CA 1
ATOM 2364 C C . PRO A 1 319 ? 5.827 3.867 11.524 1.00 36.69 319 PRO A C 1
ATOM 2366 O O . PRO A 1 319 ? 5.304 2.907 10.975 1.00 36.69 319 PRO A O 1
ATOM 2369 N N . ASP A 1 320 ? 5.180 4.993 11.797 1.00 37.38 320 ASP A N 1
ATOM 2370 C CA . ASP A 1 320 ? 3.764 5.325 11.614 1.00 37.38 320 ASP A CA 1
ATOM 2371 C C . ASP A 1 320 ? 3.398 5.840 10.208 1.00 37.38 320 ASP A C 1
ATOM 2373 O O . ASP A 1 320 ? 2.241 6.151 9.955 1.00 37.38 320 ASP A O 1
ATOM 2377 N N . GLN A 1 321 ? 4.363 5.974 9.291 1.00 43.41 321 GLN A N 1
ATOM 2378 C CA . GLN A 1 321 ? 4.137 6.614 7.985 1.00 43.41 321 GLN A CA 1
ATOM 2379 C C . GLN A 1 321 ? 4.564 5.751 6.791 1.00 43.41 321 GLN A C 1
ATOM 2381 O O . GLN A 1 321 ? 4.758 6.292 5.707 1.00 43.41 321 GLN A O 1
ATOM 2386 N N . SER A 1 322 ? 4.811 4.439 6.942 1.00 49.44 322 SER A N 1
ATOM 2387 C CA . SER A 1 322 ? 5.236 3.578 5.816 1.00 49.44 322 SER A CA 1
ATOM 2388 C C . SER A 1 322 ? 4.060 2.963 5.086 1.00 49.44 322 SER A C 1
ATOM 2390 O O . SER A 1 322 ? 3.550 1.959 5.572 1.00 49.44 322 SER A O 1
ATOM 2392 N N . PRO A 1 323 ? 3.691 3.452 3.879 1.00 56.28 323 PRO A N 1
ATOM 2393 C CA . PRO A 1 323 ? 2.608 2.860 3.094 1.00 56.28 323 PRO A CA 1
ATOM 2394 C C . PRO A 1 323 ? 3.053 1.543 2.437 1.00 56.28 323 PRO A C 1
ATOM 2396 O O . PRO A 1 323 ? 2.590 1.181 1.365 1.00 56.28 323 PRO A O 1
ATOM 2399 N N . THR A 1 324 ? 4.061 0.866 2.994 1.00 68.81 324 THR A N 1
ATOM 2400 C CA . THR A 1 324 ? 4.601 -0.372 2.441 1.00 68.81 324 THR A CA 1
ATOM 2401 C C . THR A 1 324 ? 4.123 -1.532 3.289 1.00 68.81 324 THR A C 1
ATOM 2403 O O . THR A 1 324 ? 4.340 -1.567 4.496 1.00 68.81 324 THR A O 1
ATOM 2406 N N . THR A 1 325 ? 3.530 -2.525 2.647 1.00 78.50 325 THR A N 1
ATOM 2407 C CA . THR A 1 325 ? 3.171 -3.790 3.286 1.00 78.50 325 THR A CA 1
ATOM 2408 C C . THR A 1 325 ? 4.405 -4.674 3.457 1.00 78.50 325 THR A C 1
ATOM 2410 O O . THR A 1 325 ? 5.244 -4.779 2.557 1.00 78.50 325 THR A O 1
ATOM 2413 N N . MET A 1 326 ? 4.535 -5.352 4.600 1.00 83.19 326 MET A N 1
ATOM 2414 C CA . MET A 1 326 ? 5.618 -6.313 4.796 1.00 83.19 326 MET A CA 1
ATOM 2415 C C . MET A 1 326 ? 5.547 -7.422 3.737 1.00 83.19 326 MET A C 1
ATOM 2417 O O . MET A 1 326 ? 4.517 -8.062 3.548 1.00 83.19 326 MET A O 1
ATOM 2421 N N . GLY A 1 327 ? 6.668 -7.666 3.063 1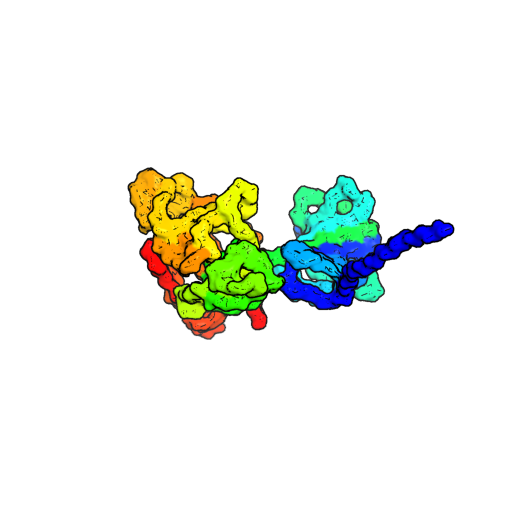.00 88.12 327 GLY A N 1
ATOM 2422 C CA . GLY A 1 327 ? 6.782 -8.632 1.976 1.00 88.12 327 GLY A CA 1
ATOM 2423 C C . GLY A 1 327 ? 6.457 -8.096 0.577 1.00 88.12 327 GLY A C 1
ATOM 2424 O O . GLY A 1 327 ? 6.664 -8.857 -0.364 1.00 88.12 327 GLY A O 1
ATOM 2425 N N . ASP A 1 328 ? 6.042 -6.828 0.414 1.00 89.81 328 ASP A N 1
ATOM 2426 C CA . ASP A 1 328 ? 5.978 -6.158 -0.904 1.00 89.81 328 ASP A CA 1
ATOM 2427 C C . ASP A 1 328 ? 7.318 -6.326 -1.638 1.00 89.81 328 ASP A C 1
ATOM 2429 O O . ASP A 1 328 ? 8.388 -6.069 -1.071 1.00 89.81 328 ASP A O 1
ATOM 2433 N N . VAL A 1 329 ? 7.259 -6.780 -2.893 1.00 92.56 329 VAL A N 1
ATOM 2434 C CA . VAL A 1 329 ? 8.391 -6.857 -3.812 1.00 92.56 329 VAL A CA 1
ATOM 2435 C C . VAL A 1 329 ? 8.284 -5.773 -4.877 1.00 92.56 329 VAL A C 1
ATOM 2437 O O . VAL A 1 329 ? 7.413 -5.799 -5.739 1.00 92.56 329 VAL A O 1
ATOM 2440 N N . SER A 1 330 ? 9.268 -4.879 -4.901 1.00 90.62 330 SER A N 1
ATOM 2441 C CA . SER A 1 330 ? 9.258 -3.720 -5.791 1.00 90.62 330 SER A CA 1
ATOM 2442 C C . SER A 1 330 ? 10.584 -3.517 -6.519 1.00 90.62 330 SER A C 1
ATOM 2444 O O . SER A 1 330 ? 11.664 -3.907 -6.050 1.00 90.62 330 SER A O 1
ATOM 2446 N N . TYR A 1 331 ? 10.513 -2.858 -7.678 1.00 91.19 331 TYR A N 1
ATOM 2447 C CA . TYR A 1 331 ? 11.691 -2.424 -8.425 1.00 91.19 331 TYR A CA 1
ATOM 2448 C C . TYR A 1 331 ? 12.152 -1.037 -7.980 1.00 91.19 331 TYR A C 1
ATOM 2450 O O . TYR A 1 331 ? 11.351 -0.168 -7.652 1.00 91.19 331 TYR A O 1
ATOM 2458 N N . TRP A 1 332 ? 13.463 -0.816 -8.012 1.00 89.69 332 TRP A N 1
ATOM 2459 C CA . TRP A 1 332 ? 14.086 0.431 -7.589 1.00 89.69 332 TRP A CA 1
ATOM 2460 C C . TRP A 1 332 ? 15.115 0.914 -8.612 1.00 89.69 332 TRP A C 1
ATOM 2462 O O . TRP A 1 332 ? 16.098 0.226 -8.913 1.00 89.69 332 TRP A O 1
ATOM 2472 N N . ALA A 1 333 ? 14.903 2.131 -9.108 1.00 90.12 333 ALA A N 1
ATOM 2473 C CA . ALA A 1 333 ? 15.770 2.875 -10.013 1.00 90.12 333 ALA A CA 1
ATOM 2474 C C . ALA A 1 333 ? 16.907 3.561 -9.246 1.00 90.12 333 ALA A C 1
ATOM 2476 O O . ALA A 1 333 ? 16.958 4.784 -9.119 1.00 90.12 333 ALA A O 1
ATOM 2477 N N . THR A 1 334 ? 17.826 2.758 -8.717 1.00 81.25 334 THR A N 1
ATOM 2478 C CA . THR A 1 334 ? 18.980 3.246 -7.962 1.00 81.25 334 THR A CA 1
ATOM 2479 C C . THR A 1 334 ? 20.263 2.550 -8.397 1.00 81.25 334 THR A C 1
ATOM 2481 O O . THR A 1 334 ? 20.285 1.342 -8.623 1.00 81.25 334 THR A O 1
ATOM 2484 N N . ALA A 1 335 ? 21.338 3.329 -8.504 1.00 69.69 335 ALA A N 1
ATOM 2485 C CA . ALA A 1 335 ? 22.701 2.839 -8.651 1.00 69.69 335 ALA A CA 1
ATOM 2486 C C . ALA A 1 335 ? 23.272 2.326 -7.315 1.00 69.69 335 ALA A C 1
ATOM 2488 O O . ALA A 1 335 ? 24.305 1.654 -7.310 1.00 69.69 335 ALA A O 1
ATOM 2489 N N . ASP A 1 336 ? 22.619 2.652 -6.193 1.00 66.06 336 ASP A N 1
ATOM 2490 C CA . ASP A 1 336 ? 23.023 2.210 -4.866 1.00 66.06 336 ASP A CA 1
ATOM 2491 C C . ASP A 1 336 ? 22.652 0.740 -4.637 1.00 66.06 336 ASP A C 1
ATOM 2493 O O . ASP A 1 336 ? 21.505 0.306 -4.769 1.00 66.06 336 ASP A O 1
ATOM 2497 N N . THR A 1 337 ? 23.668 -0.021 -4.257 1.00 66.19 337 THR A N 1
ATOM 2498 C CA . THR A 1 337 ? 23.584 -1.418 -3.848 1.00 66.19 337 THR A CA 1
ATOM 2499 C C . THR A 1 337 ? 22.949 -1.626 -2.476 1.00 66.19 337 THR A C 1
ATOM 2501 O O . THR A 1 337 ? 22.618 -2.762 -2.135 1.00 66.19 337 THR A O 1
ATOM 2504 N N . GLN A 1 338 ? 22.816 -0.571 -1.671 1.00 67.44 338 GLN A N 1
ATOM 2505 C CA . GLN A 1 338 ? 22.175 -0.631 -0.366 1.00 67.44 338 GLN A CA 1
ATOM 2506 C C . GLN A 1 338 ? 20.646 -0.585 -0.518 1.00 67.44 338 GLN A C 1
ATOM 2508 O O . GLN A 1 338 ? 20.091 0.114 -1.371 1.00 67.44 338 GLN A O 1
ATOM 2513 N N . ALA A 1 339 ? 19.931 -1.375 0.282 1.00 70.81 339 ALA A N 1
ATOM 2514 C CA . ALA A 1 339 ? 18.473 -1.328 0.349 1.00 70.81 339 ALA A CA 1
ATOM 2515 C C . ALA A 1 339 ? 18.002 -0.174 1.255 1.00 70.81 339 ALA A C 1
ATOM 2517 O O . ALA A 1 339 ? 18.709 0.130 2.224 1.00 70.81 339 ALA A O 1
ATOM 2518 N N . PRO A 1 340 ? 16.854 0.474 0.948 1.00 72.62 340 PRO A N 1
ATOM 2519 C CA . PRO A 1 340 ? 16.275 1.474 1.833 1.00 72.62 340 PRO A CA 1
ATOM 2520 C C . PRO A 1 340 ? 16.034 0.871 3.208 1.00 72.62 340 PRO A C 1
ATOM 2522 O O . PRO A 1 340 ? 15.860 -0.343 3.338 1.00 72.62 340 PRO A O 1
ATOM 2525 N N . GLN A 1 341 ? 15.997 1.712 4.238 1.00 70.12 341 GLN A N 1
ATOM 2526 C CA . GLN A 1 341 ? 15.560 1.262 5.554 1.00 70.12 341 GLN A CA 1
ATOM 2527 C C . GLN A 1 341 ? 14.179 0.585 5.440 1.00 70.12 341 GLN A C 1
ATOM 2529 O O . GLN A 1 341 ? 13.331 1.034 4.675 1.00 70.12 341 GLN A O 1
ATOM 2534 N N . GLY A 1 342 ? 13.990 -0.546 6.125 1.00 74.69 342 GLY A N 1
ATOM 2535 C CA . GLY A 1 342 ? 12.772 -1.362 6.017 1.00 74.69 342 GLY A CA 1
ATOM 2536 C C . GLY A 1 342 ? 12.810 -2.430 4.917 1.00 74.69 342 GLY A C 1
ATOM 2537 O O . GLY A 1 342 ? 12.139 -3.457 5.036 1.00 74.69 342 GLY A O 1
ATOM 2538 N N . TRP A 1 343 ? 13.666 -2.262 3.907 1.00 83.38 343 TRP A N 1
ATOM 2539 C CA . TRP A 1 343 ? 13.767 -3.146 2.747 1.00 83.38 343 TRP A CA 1
ATOM 2540 C C . TRP A 1 343 ? 15.023 -4.022 2.782 1.00 83.38 343 TRP A C 1
ATOM 2542 O O . TRP A 1 343 ? 16.084 -3.642 3.275 1.00 83.38 343 TRP A O 1
ATOM 2552 N N . TYR A 1 344 ? 14.916 -5.205 2.191 1.00 86.62 344 TYR A N 1
ATOM 2553 C CA . TYR A 1 344 ? 16.002 -6.138 1.949 1.00 86.62 344 TYR A CA 1
ATOM 2554 C C . TYR A 1 344 ? 16.330 -6.214 0.456 1.00 86.62 344 TYR A C 1
ATOM 2556 O O . TYR A 1 344 ? 15.452 -6.299 -0.402 1.00 86.62 344 TYR A O 1
ATOM 2564 N N . GLY A 1 345 ? 17.624 -6.233 0.155 1.00 81.00 345 GLY A N 1
ATOM 2565 C CA . GLY A 1 345 ? 18.179 -6.497 -1.166 1.00 81.00 345 GLY A CA 1
ATOM 2566 C C . GLY A 1 345 ? 19.701 -6.534 -1.069 1.00 81.00 345 GLY A C 1
ATOM 2567 O O . GLY A 1 345 ? 20.295 -5.696 -0.391 1.00 81.00 345 GLY A O 1
ATOM 2568 N N . GLN A 1 346 ? 20.339 -7.522 -1.696 1.00 67.00 346 GLN A N 1
ATOM 2569 C CA . GLN A 1 346 ? 21.795 -7.677 -1.655 1.00 67.00 346 GLN A CA 1
ATOM 2570 C C . GLN A 1 346 ? 22.418 -7.152 -2.946 1.00 67.00 346 GLN A C 1
ATOM 2572 O O . GLN A 1 346 ? 22.310 -7.777 -4.003 1.00 67.00 346 GLN A O 1
ATOM 2577 N N . GLY A 1 347 ? 23.132 -6.029 -2.878 1.00 63.72 347 GLY A N 1
ATOM 2578 C CA . GLY A 1 347 ? 23.865 -5.530 -4.037 1.00 63.72 347 GLY A CA 1
ATOM 2579 C C . GLY A 1 347 ? 22.959 -5.099 -5.195 1.00 63.72 347 GLY A C 1
ATOM 2580 O O . GLY A 1 347 ? 21.757 -4.899 -5.052 1.00 63.72 347 GLY A O 1
ATOM 2581 N N . SER A 1 348 ? 23.523 -5.059 -6.401 1.00 58.38 348 SER A N 1
ATOM 2582 C CA . SER A 1 348 ? 22.749 -4.982 -7.651 1.00 58.38 348 SER A CA 1
ATOM 2583 C C . SER A 1 348 ? 22.052 -6.306 -8.002 1.00 58.38 348 SER A C 1
ATOM 2585 O O . SER A 1 348 ? 21.463 -6.441 -9.072 1.00 58.38 348 SER A O 1
ATOM 2587 N N . ALA A 1 349 ? 22.165 -7.317 -7.133 1.00 55.28 349 ALA A N 1
ATOM 2588 C CA . ALA A 1 349 ? 21.802 -8.692 -7.417 1.00 55.28 349 ALA A CA 1
ATOM 2589 C C . ALA A 1 349 ? 20.318 -9.014 -7.151 1.00 55.28 349 ALA A C 1
ATOM 2591 O O . ALA A 1 349 ? 19.837 -10.010 -7.692 1.00 55.28 349 ALA A O 1
ATOM 2592 N N . GLY A 1 350 ? 19.579 -8.164 -6.438 1.00 72.94 350 GLY A N 1
ATOM 2593 C CA . GLY A 1 350 ? 18.149 -8.359 -6.182 1.00 72.94 350 GLY A CA 1
ATOM 2594 C C . GLY A 1 350 ? 17.877 -9.382 -5.076 1.00 72.94 350 GLY A C 1
ATOM 2595 O O . GLY A 1 350 ? 18.675 -9.507 -4.147 1.00 72.94 350 GLY A O 1
ATOM 2596 N N . ILE A 1 351 ? 16.759 -10.103 -5.194 1.00 87.44 351 ILE A N 1
ATOM 2597 C CA . ILE A 1 351 ? 16.336 -11.178 -4.285 1.00 87.44 351 ILE A CA 1
ATOM 2598 C C . ILE A 1 351 ? 16.550 -12.512 -5.009 1.00 87.44 351 ILE A C 1
ATOM 2600 O O . ILE A 1 351 ? 15.989 -12.735 -6.083 1.00 87.44 351 ILE A O 1
ATOM 2604 N N . ARG A 1 352 ? 17.397 -13.397 -4.481 1.00 88.75 352 ARG A N 1
ATOM 2605 C CA . ARG A 1 352 ? 17.893 -14.592 -5.192 1.00 88.75 352 ARG A CA 1
ATOM 2606 C C . ARG A 1 352 ? 17.631 -15.904 -4.464 1.00 88.75 352 ARG A C 1
ATOM 2608 O O . ARG A 1 352 ? 18.293 -16.906 -4.760 1.00 88.75 352 ARG A O 1
ATOM 2615 N N . GLY A 1 353 ? 16.660 -15.941 -3.566 1.00 91.25 353 GLY A N 1
ATOM 2616 C CA . GLY A 1 353 ? 16.389 -17.129 -2.764 1.00 91.25 353 GLY A CA 1
ATOM 2617 C C . GLY A 1 353 ? 17.301 -17.256 -1.551 1.00 91.25 353 GLY A C 1
ATOM 2618 O O . GLY A 1 353 ? 17.700 -18.362 -1.189 1.00 91.25 353 GLY A O 1
ATOM 2619 N N . GLU A 1 354 ? 17.708 -16.129 -0.968 1.00 91.94 354 GLU A N 1
ATOM 2620 C CA . GLU A 1 354 ? 18.549 -16.096 0.219 1.00 91.94 354 GLU A CA 1
ATOM 2621 C C . GLU A 1 354 ? 17.875 -16.821 1.387 1.00 91.94 354 GLU A C 1
ATOM 2623 O O . GLU A 1 354 ? 16.683 -16.645 1.635 1.00 91.94 354 GLU A O 1
ATOM 2628 N N . LEU A 1 355 ? 18.655 -17.621 2.121 1.00 95.00 355 LEU A N 1
ATOM 2629 C CA . LEU A 1 355 ? 18.214 -18.201 3.386 1.00 95.00 355 LEU A CA 1
ATOM 2630 C C . LEU A 1 355 ? 18.321 -17.152 4.494 1.00 95.00 355 LEU A C 1
ATOM 2632 O O . LEU A 1 355 ? 19.410 -16.663 4.801 1.00 95.00 355 LEU A O 1
ATOM 2636 N N . MET A 1 356 ? 17.186 -16.857 5.109 1.00 92.06 356 MET A N 1
ATOM 2637 C CA . MET A 1 356 ? 17.002 -15.838 6.129 1.00 92.06 356 MET A CA 1
ATOM 2638 C C . MET A 1 356 ? 16.842 -16.485 7.507 1.00 92.06 356 MET A C 1
ATOM 2640 O O . MET A 1 356 ? 16.090 -17.456 7.636 1.00 92.06 356 MET A O 1
ATOM 2644 N N . PRO A 1 357 ? 17.522 -15.981 8.554 1.00 89.19 357 PRO A N 1
ATOM 2645 C CA . PRO A 1 357 ? 17.373 -16.506 9.907 1.00 89.19 357 PRO A CA 1
ATOM 2646 C C . PRO A 1 357 ? 16.016 -16.107 10.503 1.00 89.19 357 PRO A C 1
ATOM 2648 O O . PRO A 1 357 ? 15.743 -14.924 10.697 1.00 89.19 357 PRO A O 1
ATOM 2651 N N . ILE A 1 358 ? 15.188 -17.089 10.875 1.00 83.62 358 ILE A N 1
ATOM 2652 C CA . ILE A 1 358 ? 13.846 -16.848 11.446 1.00 83.62 358 ILE A CA 1
ATOM 2653 C C . ILE A 1 358 ? 13.923 -15.965 12.698 1.00 83.62 358 ILE A C 1
ATOM 2655 O O . ILE A 1 358 ? 13.068 -15.113 12.906 1.00 83.62 358 ILE A O 1
ATOM 2659 N N . SER A 1 359 ? 14.979 -16.104 13.504 1.00 79.62 359 SER A N 1
ATOM 2660 C CA . SER A 1 359 ? 15.172 -15.307 14.722 1.00 79.62 359 SER A CA 1
ATOM 2661 C C . SER A 1 359 ? 15.320 -13.799 14.486 1.00 79.62 359 SER A C 1
ATOM 2663 O O . SER A 1 359 ? 15.171 -13.040 15.438 1.00 79.62 359 SER A O 1
ATOM 2665 N N . GLN A 1 360 ? 15.622 -13.362 13.259 1.00 79.88 360 GLN A N 1
ATOM 2666 C CA . GLN A 1 360 ? 15.723 -11.940 12.898 1.00 79.88 360 GLN A CA 1
ATOM 2667 C C . GLN A 1 360 ? 14.565 -11.465 12.011 1.00 79.88 360 GLN A C 1
ATOM 2669 O O . GLN A 1 360 ? 14.315 -10.269 11.943 1.00 79.88 360 GLN A O 1
ATOM 2674 N N . TYR A 1 361 ? 13.867 -12.386 11.342 1.00 81.38 361 TYR A N 1
ATOM 2675 C CA . TYR A 1 361 ? 12.819 -12.092 10.359 1.00 81.38 361 TYR A CA 1
ATOM 2676 C C . TYR A 1 361 ? 11.548 -12.894 10.667 1.00 81.38 361 TYR A C 1
ATOM 2678 O O . TYR A 1 361 ? 10.941 -13.487 9.777 1.00 81.38 361 TYR A O 1
ATOM 2686 N N . SER A 1 362 ? 11.170 -12.970 11.943 1.00 80.88 362 SER A N 1
ATOM 2687 C CA . SER A 1 362 ? 10.049 -13.795 12.408 1.00 80.88 362 SER A CA 1
ATOM 2688 C C . SER A 1 362 ? 8.718 -13.370 11.791 1.00 80.88 362 SER A C 1
ATOM 2690 O O . SER A 1 362 ? 7.943 -14.230 11.388 1.00 80.88 362 SER A O 1
ATOM 2692 N N . ALA A 1 363 ? 8.481 -12.062 11.655 1.00 75.88 363 ALA A N 1
ATOM 2693 C CA . ALA A 1 363 ? 7.293 -11.524 11.000 1.00 75.88 363 ALA A CA 1
ATOM 2694 C C . ALA A 1 363 ? 7.243 -11.938 9.518 1.00 75.88 363 ALA A C 1
ATOM 2696 O O . ALA A 1 363 ? 6.309 -12.613 9.095 1.00 75.88 363 ALA A O 1
ATOM 2697 N N . LEU A 1 364 ? 8.296 -11.660 8.745 1.00 81.88 364 LEU A N 1
ATOM 2698 C CA . LEU A 1 364 ? 8.357 -12.066 7.338 1.00 81.88 364 LEU A CA 1
ATOM 2699 C C . LEU A 1 364 ? 8.231 -13.595 7.168 1.00 81.88 364 LEU A C 1
ATOM 2701 O O . LEU A 1 364 ? 7.569 -14.062 6.243 1.00 81.88 364 LEU A O 1
ATOM 2705 N N . PHE A 1 365 ? 8.795 -14.389 8.086 1.00 84.38 365 PHE A N 1
ATOM 2706 C CA . PHE A 1 365 ? 8.602 -15.841 8.106 1.00 84.38 365 PHE A CA 1
ATOM 2707 C C . PHE A 1 365 ? 7.138 -16.240 8.325 1.00 84.38 365 PHE A C 1
ATOM 2709 O O . PHE A 1 365 ? 6.664 -17.158 7.660 1.00 84.38 365 PHE A O 1
ATOM 2716 N N . SER A 1 366 ? 6.401 -15.563 9.207 1.00 82.38 366 SER A N 1
ATOM 2717 C CA . SER A 1 366 ? 4.969 -15.824 9.405 1.00 82.38 366 SER A CA 1
ATOM 2718 C C . SER A 1 366 ? 4.147 -15.606 8.126 1.00 82.38 366 SER A C 1
ATOM 2720 O O . SER A 1 366 ? 3.140 -16.287 7.935 1.00 82.38 366 SER A O 1
ATOM 2722 N N . LEU A 1 367 ? 4.599 -14.721 7.227 1.00 84.31 367 LEU A N 1
ATOM 2723 C CA . LEU A 1 367 ? 3.956 -14.457 5.934 1.00 84.31 367 LEU A CA 1
ATOM 2724 C C . LEU A 1 367 ? 4.364 -15.450 4.842 1.00 84.31 367 LEU A C 1
ATOM 2726 O O . LEU A 1 367 ? 3.501 -15.968 4.137 1.00 84.31 367 LEU A O 1
ATOM 2730 N N . LEU A 1 368 ? 5.661 -15.737 4.694 1.00 88.94 368 LEU A N 1
ATOM 2731 C CA . LEU A 1 368 ? 6.188 -16.560 3.592 1.00 88.94 368 LEU A CA 1
ATOM 2732 C C . LEU A 1 368 ? 6.230 -18.062 3.932 1.00 88.94 368 LEU A C 1
ATOM 2734 O O . LEU A 1 368 ? 6.196 -18.921 3.046 1.00 88.94 368 LEU A O 1
ATOM 2738 N N . GLY A 1 369 ? 6.326 -18.406 5.217 1.00 91.25 369 GLY A N 1
ATOM 2739 C CA . GLY A 1 369 ? 6.601 -19.763 5.681 1.00 91.25 369 GLY A CA 1
ATOM 2740 C C . GLY A 1 369 ? 7.872 -20.331 5.043 1.00 91.25 369 GLY A C 1
ATOM 2741 O O . GLY A 1 369 ? 8.883 -19.648 4.912 1.00 91.25 369 GLY A O 1
ATOM 2742 N N . THR A 1 370 ? 7.821 -21.594 4.622 1.00 95.38 370 THR A N 1
ATOM 2743 C CA . THR A 1 370 ? 8.904 -22.266 3.880 1.00 95.38 370 THR A CA 1
ATOM 2744 C C . THR A 1 370 ? 8.600 -22.411 2.387 1.00 95.38 370 THR A C 1
ATOM 2746 O O . THR A 1 370 ? 9.224 -23.236 1.717 1.00 95.38 370 THR A O 1
ATOM 2749 N N . GLY A 1 371 ? 7.656 -21.625 1.846 1.00 93.50 371 GLY A N 1
ATOM 2750 C CA . GLY A 1 371 ? 7.184 -21.745 0.458 1.00 93.50 371 GLY A CA 1
ATOM 2751 C C . GLY A 1 371 ? 8.293 -21.631 -0.593 1.00 93.50 371 GLY A C 1
ATOM 2752 O O . GLY A 1 371 ? 8.244 -22.299 -1.622 1.00 93.50 371 GLY A O 1
ATOM 2753 N N . PHE A 1 372 ? 9.348 -20.871 -0.289 1.00 95.50 372 PHE A N 1
ATOM 2754 C CA . PHE A 1 372 ? 10.519 -20.714 -1.158 1.00 95.50 372 PHE A CA 1
ATOM 2755 C C . PHE A 1 372 ? 11.737 -21.544 -0.715 1.00 95.50 372 PHE A C 1
ATOM 2757 O O . PHE A 1 372 ? 12.774 -21.522 -1.377 1.00 95.50 372 PHE A O 1
ATOM 2764 N N . GLY A 1 373 ? 11.636 -22.285 0.395 1.00 96.06 373 GLY A N 1
ATOM 2765 C CA . GLY A 1 373 ? 12.711 -23.099 0.966 1.00 96.06 373 GLY A CA 1
ATOM 2766 C C . GLY A 1 373 ? 13.048 -22.776 2.427 1.00 96.06 373 GLY A C 1
ATOM 2767 O O . GLY A 1 373 ? 12.338 -22.041 3.113 1.00 96.06 373 GLY A O 1
ATOM 2768 N N . GLY A 1 374 ? 14.157 -23.350 2.902 1.00 96.38 374 GLY A N 1
ATOM 2769 C CA . GLY A 1 374 ? 14.582 -23.322 4.307 1.00 96.38 374 GLY A CA 1
ATOM 2770 C C . GLY A 1 374 ? 14.040 -24.490 5.134 1.00 96.38 374 GLY A C 1
ATOM 2771 O O . GLY A 1 374 ? 13.337 -25.362 4.625 1.00 96.38 374 GLY A O 1
ATOM 2772 N N . ASP A 1 375 ? 14.427 -24.548 6.407 1.00 95.62 375 ASP A N 1
ATOM 2773 C CA . ASP A 1 375 ? 14.109 -25.670 7.303 1.00 95.62 375 ASP A CA 1
ATOM 2774 C C . ASP A 1 375 ? 12.869 -25.436 8.186 1.00 95.62 375 ASP A C 1
ATOM 2776 O O . ASP A 1 375 ? 12.437 -26.357 8.883 1.00 95.62 375 ASP A O 1
ATOM 2780 N N . GLY A 1 376 ? 12.316 -24.217 8.187 1.00 93.00 376 GLY A N 1
ATOM 2781 C CA . GLY A 1 376 ? 11.151 -23.824 8.987 1.00 93.00 376 GLY A CA 1
ATOM 2782 C C . GLY A 1 376 ? 11.386 -23.836 10.499 1.00 93.00 376 GLY A C 1
ATOM 2783 O O . GLY A 1 376 ? 10.434 -23.721 11.267 1.00 93.00 376 GLY A O 1
ATOM 2784 N N . LYS A 1 377 ? 12.637 -24.007 10.942 1.00 88.56 377 LYS A N 1
ATOM 2785 C CA . LYS A 1 377 ? 13.031 -24.055 12.360 1.00 88.56 377 LYS A CA 1
ATOM 2786 C C . LYS A 1 377 ? 14.027 -22.964 12.707 1.00 88.56 377 LYS A C 1
ATOM 2788 O O . LYS A 1 377 ? 13.898 -22.309 13.734 1.00 88.56 377 LYS A O 1
ATOM 2793 N N . SER A 1 378 ? 15.035 -22.798 11.862 1.00 91.31 378 SER A N 1
ATOM 2794 C CA . SER A 1 378 ? 16.083 -21.792 11.995 1.00 91.31 378 SER A CA 1
ATOM 2795 C C . SER A 1 378 ? 16.115 -20.838 10.804 1.00 91.31 378 SER A C 1
ATOM 2797 O O . SER A 1 378 ? 16.520 -19.686 10.959 1.00 91.31 378 SER A O 1
ATOM 2799 N N . THR A 1 379 ? 15.656 -21.291 9.635 1.00 96.00 379 THR A N 1
ATOM 2800 C CA . THR A 1 379 ? 15.726 -20.555 8.375 1.00 96.00 379 THR A CA 1
ATOM 2801 C C . THR A 1 379 ? 14.485 -20.737 7.508 1.00 96.00 379 THR A C 1
ATOM 2803 O O . THR A 1 379 ? 13.834 -21.782 7.522 1.00 96.00 379 THR A O 1
ATOM 2806 N N . PHE A 1 380 ? 14.216 -19.728 6.690 1.00 96.12 380 PHE A N 1
ATOM 2807 C CA . PHE A 1 380 ? 13.321 -19.779 5.533 1.00 96.12 380 PHE A CA 1
ATOM 2808 C C . PHE A 1 380 ? 14.012 -19.116 4.343 1.00 96.12 380 PHE A C 1
ATOM 2810 O O . PHE A 1 380 ? 15.014 -18.433 4.538 1.00 96.12 380 PHE A O 1
ATOM 2817 N N . ALA A 1 381 ? 13.534 -19.328 3.122 1.00 95.88 381 ALA A N 1
ATOM 2818 C CA . ALA A 1 381 ? 14.088 -18.656 1.951 1.00 95.88 381 ALA A CA 1
ATOM 2819 C C . ALA A 1 381 ? 13.195 -17.499 1.485 1.00 95.88 381 ALA A C 1
ATOM 2821 O O . ALA A 1 381 ? 11.971 -17.570 1.591 1.00 95.88 381 ALA A O 1
ATOM 2822 N N . LEU A 1 382 ? 13.816 -16.461 0.927 1.00 94.62 382 LEU A N 1
ATOM 2823 C CA . LEU A 1 382 ? 13.123 -15.461 0.114 1.00 94.62 382 LEU A CA 1
ATOM 2824 C C . LEU A 1 382 ? 12.757 -16.043 -1.264 1.00 94.62 382 LEU A C 1
ATOM 2826 O O . LEU A 1 382 ? 13.302 -17.077 -1.656 1.00 94.62 382 LEU A O 1
ATOM 2830 N N . PRO A 1 383 ? 11.869 -15.406 -2.041 1.00 94.12 383 PRO A N 1
ATOM 2831 C CA . PRO A 1 383 ? 11.696 -15.764 -3.441 1.00 94.12 383 PRO A CA 1
ATOM 2832 C C . PRO A 1 383 ? 12.934 -15.432 -4.286 1.00 94.12 383 PRO A C 1
ATOM 2834 O O . PRO A 1 383 ? 13.868 -14.757 -3.855 1.00 94.12 383 PRO A O 1
ATOM 2837 N N . ARG A 1 384 ? 12.933 -15.890 -5.540 1.00 92.31 384 ARG A N 1
ATOM 2838 C CA . ARG A 1 384 ? 13.910 -15.471 -6.548 1.00 92.31 384 ARG A CA 1
ATOM 2839 C C . ARG A 1 384 ? 13.227 -14.570 -7.567 1.00 92.31 384 ARG A C 1
ATOM 2841 O O . ARG A 1 384 ? 12.352 -15.032 -8.290 1.00 92.31 384 ARG A O 1
ATOM 2848 N N . VAL A 1 385 ? 13.682 -13.325 -7.656 1.00 91.12 385 VAL A N 1
ATOM 2849 C CA . VAL A 1 385 ? 13.192 -12.335 -8.616 1.00 91.12 385 VAL A CA 1
ATOM 2850 C C . VAL A 1 385 ? 14.363 -11.705 -9.346 1.00 91.12 385 VAL A C 1
ATOM 2852 O O . VAL A 1 385 ? 15.345 -11.267 -8.741 1.00 91.12 385 VAL A O 1
ATOM 2855 N N . GLU A 1 386 ? 14.248 -11.649 -10.665 1.00 82.81 386 GLU A N 1
ATOM 2856 C CA . GLU A 1 386 ? 15.233 -11.004 -11.518 1.00 82.81 386 GLU A CA 1
ATOM 2857 C C . GLU A 1 386 ? 14.756 -9.618 -11.941 1.00 82.81 386 GLU A C 1
ATOM 2859 O O . GLU A 1 386 ? 13.564 -9.327 -12.031 1.00 82.81 386 GLU A O 1
ATOM 2864 N N . SER A 1 387 ? 15.724 -8.743 -12.183 1.00 83.31 387 SER A N 1
ATOM 2865 C CA . SER A 1 387 ? 15.443 -7.407 -12.682 1.00 83.31 387 SER A CA 1
ATOM 2866 C C . SER A 1 387 ? 15.012 -7.469 -14.155 1.00 83.31 387 SER A C 1
ATOM 2868 O O . SER A 1 387 ? 15.693 -8.132 -14.943 1.00 83.31 387 SER A O 1
ATOM 2870 N N . PRO A 1 388 ? 13.932 -6.776 -14.561 1.00 83.25 388 PRO A N 1
ATOM 2871 C CA . PRO A 1 388 ? 13.409 -6.848 -15.923 1.00 83.25 388 PRO A CA 1
ATOM 2872 C C . PRO A 1 388 ? 14.276 -6.068 -16.917 1.00 83.25 388 PRO A C 1
ATOM 2874 O O . PRO A 1 388 ? 14.247 -6.352 -18.114 1.00 83.25 388 PRO A O 1
ATOM 2877 N N . VAL A 1 389 ? 15.062 -5.096 -16.437 1.00 85.69 389 VAL A N 1
ATOM 2878 C CA . VAL A 1 389 ? 16.005 -4.322 -17.251 1.00 85.69 389 VAL A CA 1
ATOM 2879 C C . VAL A 1 389 ? 17.306 -4.041 -16.492 1.00 85.69 389 VAL A C 1
ATOM 2881 O O . VAL A 1 389 ? 17.291 -3.893 -15.269 1.00 85.69 389 VAL A O 1
ATOM 2884 N N . PRO A 1 39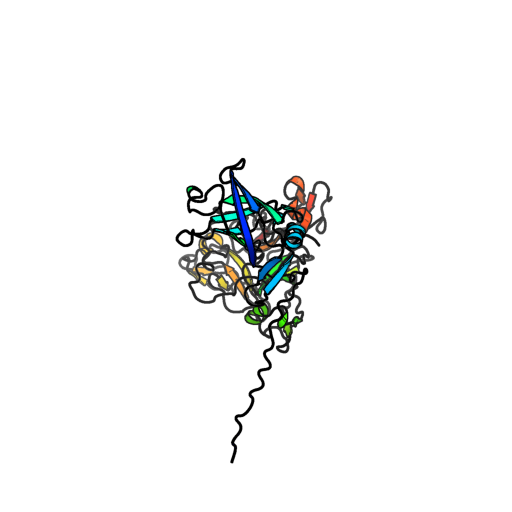0 ? 18.455 -3.928 -17.184 1.00 83.69 390 PRO A N 1
ATOM 2885 C CA . PRO A 1 390 ? 19.724 -3.604 -16.539 1.00 83.69 390 PRO A CA 1
ATOM 2886 C C . PRO A 1 390 ? 19.651 -2.319 -15.704 1.00 83.69 390 PRO A C 1
ATOM 2888 O O . PRO A 1 390 ? 19.119 -1.309 -16.155 1.00 83.69 390 PRO A O 1
ATOM 2891 N N . GLY A 1 391 ? 20.222 -2.351 -14.498 1.00 80.75 391 GLY A N 1
ATOM 2892 C CA . GLY A 1 391 ? 20.310 -1.185 -13.613 1.00 80.75 391 GLY A CA 1
ATOM 2893 C C . GLY A 1 391 ? 19.123 -0.985 -12.667 1.00 80.75 391 GLY A C 1
ATOM 2894 O O . GLY A 1 391 ? 19.248 -0.205 -11.730 1.00 80.75 391 GLY A O 1
ATOM 2895 N N . LEU A 1 392 ? 18.006 -1.703 -12.843 1.00 87.69 392 LEU A N 1
ATOM 2896 C CA . LEU A 1 392 ? 16.975 -1.790 -11.805 1.00 87.69 392 LEU A CA 1
ATOM 2897 C C . LEU A 1 392 ? 17.382 -2.808 -10.741 1.00 87.69 392 LEU A C 1
ATOM 2899 O O . LEU A 1 392 ? 17.848 -3.903 -11.063 1.00 87.69 392 LEU A O 1
ATOM 2903 N N . SER A 1 393 ? 17.154 -2.462 -9.480 1.00 87.12 393 SER A N 1
ATOM 2904 C CA . SER A 1 393 ? 17.320 -3.373 -8.347 1.00 87.12 393 SER A CA 1
ATOM 2905 C C . SER A 1 393 ? 15.962 -3.889 -7.881 1.00 87.12 393 SER A C 1
ATOM 2907 O O . SER A 1 393 ? 14.977 -3.156 -7.917 1.00 87.12 393 SER A O 1
ATOM 2909 N N . VAL A 1 394 ? 15.904 -5.152 -7.462 1.00 89.75 394 VAL A N 1
ATOM 2910 C CA . VAL A 1 394 ? 14.708 -5.738 -6.842 1.00 89.75 394 VAL A CA 1
ATOM 2911 C C . VAL A 1 394 ? 14.898 -5.727 -5.337 1.00 89.75 394 VAL A C 1
ATOM 2913 O O . VAL A 1 394 ? 15.958 -6.139 -4.858 1.00 89.75 394 VAL A O 1
ATOM 2916 N N . LYS A 1 395 ? 13.898 -5.261 -4.595 1.00 89.38 395 LYS A N 1
ATOM 2917 C CA . LYS A 1 395 ? 13.937 -5.212 -3.133 1.00 89.38 395 LYS A CA 1
ATOM 2918 C C . LYS A 1 395 ? 12.630 -5.759 -2.576 1.00 89.38 395 LYS A C 1
ATOM 2920 O O . LYS A 1 395 ? 11.603 -5.663 -3.239 1.00 89.38 395 LYS A O 1
ATOM 2925 N N . MET A 1 396 ? 12.689 -6.332 -1.379 1.00 90.75 396 MET A N 1
ATOM 2926 C CA . MET A 1 396 ? 11.512 -6.796 -0.642 1.00 90.75 396 MET A CA 1
ATOM 2927 C C . MET A 1 396 ? 11.427 -6.090 0.698 1.00 90.75 396 MET A C 1
ATOM 2929 O O . MET A 1 396 ? 12.426 -6.013 1.410 1.00 90.75 396 MET A O 1
ATOM 2933 N N . SER A 1 397 ? 10.247 -5.607 1.058 1.00 87.25 397 SER A N 1
ATOM 2934 C CA . SER A 1 397 ? 9.994 -5.100 2.399 1.00 87.25 397 SER A CA 1
ATOM 2935 C C . SER A 1 397 ? 10.140 -6.237 3.416 1.00 87.25 397 SER A C 1
ATOM 2937 O O . SER A 1 397 ? 9.478 -7.267 3.301 1.00 87.25 397 SER A O 1
ATOM 2939 N N . ALA A 1 398 ? 11.053 -6.102 4.379 1.00 79.56 398 ALA A N 1
ATOM 2940 C CA . ALA A 1 398 ? 11.481 -7.227 5.220 1.00 79.56 398 ALA A CA 1
ATOM 2941 C C . ALA A 1 398 ? 11.571 -6.912 6.713 1.00 79.56 398 ALA A C 1
ATOM 2943 O O . ALA A 1 398 ? 11.593 -7.835 7.527 1.00 79.56 398 ALA A O 1
ATOM 2944 N N . PHE A 1 399 ? 11.655 -5.633 7.074 1.00 65.19 399 PHE A N 1
ATOM 2945 C CA . PHE A 1 399 ? 11.881 -5.216 8.457 1.00 65.19 399 PHE A CA 1
ATOM 2946 C C . PHE A 1 399 ? 10.792 -4.290 8.992 1.00 65.19 399 PHE A C 1
ATOM 2948 O O . PHE A 1 399 ? 10.698 -4.127 10.205 1.00 65.19 399 PHE A O 1
ATOM 2955 N N . GLN A 1 400 ? 10.028 -3.640 8.111 1.00 59.66 400 GLN A N 1
ATOM 2956 C CA . GLN A 1 400 ? 9.081 -2.580 8.461 1.00 59.66 400 GLN A CA 1
ATOM 2957 C C . GLN A 1 400 ? 7.936 -2.556 7.444 1.00 59.66 400 GLN A C 1
ATOM 2959 O O . GLN A 1 400 ? 8.178 -2.826 6.271 1.00 59.66 400 GLN A O 1
ATOM 2964 N N . GLY A 1 401 ? 6.720 -2.244 7.887 1.00 56.12 401 GLY A N 1
ATOM 2965 C CA . GLY A 1 401 ? 5.530 -2.175 7.037 1.00 56.12 401 GLY A CA 1
ATOM 2966 C C . GLY A 1 401 ? 4.293 -2.804 7.673 1.00 56.12 401 GLY A C 1
ATOM 2967 O O . GLY A 1 401 ? 4.427 -3.545 8.651 1.00 56.12 401 GLY A O 1
ATOM 2968 N N . PHE A 1 402 ? 3.112 -2.536 7.105 1.00 55.84 402 PHE A N 1
ATOM 2969 C CA . PHE A 1 402 ? 1.852 -3.143 7.551 1.00 55.84 402 PHE A CA 1
ATOM 2970 C C . PHE A 1 402 ? 1.980 -4.671 7.544 1.00 55.84 402 PHE A C 1
ATOM 2972 O O . PHE A 1 402 ? 2.446 -5.259 6.562 1.00 55.84 402 PHE A O 1
ATOM 2979 N N . PHE A 1 403 ? 1.608 -5.315 8.652 1.00 53.81 403 PHE A N 1
ATOM 2980 C CA . PHE A 1 403 ? 1.691 -6.763 8.806 1.00 53.81 403 PHE A CA 1
ATOM 2981 C C . PHE A 1 403 ? 0.312 -7.399 8.583 1.00 53.81 403 PHE A C 1
ATOM 2983 O O . PHE A 1 403 ? -0.541 -7.318 9.470 1.00 53.81 403 PHE A O 1
ATOM 2990 N N . PRO A 1 404 ? 0.076 -8.068 7.443 1.00 50.94 404 PRO A N 1
ATOM 2991 C CA . PRO A 1 404 ? -1.197 -8.728 7.212 1.00 50.94 404 PRO A CA 1
ATOM 2992 C C . PRO A 1 404 ? -1.342 -9.964 8.098 1.00 50.94 404 PRO A C 1
ATOM 2994 O O . PRO A 1 404 ? -0.500 -10.865 8.085 1.00 50.94 404 PRO A O 1
ATOM 2997 N N . ARG A 1 405 ? -2.440 -10.042 8.857 1.00 42.22 405 ARG A N 1
ATOM 2998 C CA . ARG A 1 405 ? -2.806 -11.276 9.564 1.00 42.22 405 ARG A CA 1
ATOM 2999 C C . ARG A 1 405 ? -3.155 -12.353 8.520 1.00 42.22 405 ARG A C 1
ATOM 3001 O O . ARG A 1 405 ? -3.773 -12.065 7.494 1.00 42.22 405 ARG A O 1
ATOM 3008 N N . ARG A 1 406 ? -2.729 -13.598 8.756 1.00 38.97 406 ARG A N 1
ATOM 3009 C CA . ARG A 1 406 ? -3.257 -14.757 8.020 1.00 38.97 406 ARG A CA 1
ATOM 3010 C C . ARG A 1 406 ? -4.618 -15.105 8.625 1.00 38.97 406 ARG A C 1
ATOM 3012 O O . ARG A 1 406 ? -4.689 -15.228 9.847 1.00 38.97 406 ARG A O 1
ATOM 3019 N N . GLY A 1 407 ? -5.644 -15.211 7.779 1.00 34.66 407 GLY A N 1
ATOM 3020 C CA . GLY A 1 407 ? -6.950 -15.771 8.146 1.00 34.66 407 GLY A CA 1
ATOM 3021 C C . GLY A 1 407 ? -6.875 -17.255 8.477 1.00 34.66 407 GLY A C 1
ATOM 3022 O O . GLY A 1 407 ? -5.919 -17.921 8.003 1.00 34.66 407 GLY A O 1
#

Secondary structure (DSSP, 8-state):
---PPPP-----------B-SSPPTT--EEEEEEEEEEEEEE-SSTTEEEEEEEEE-SEEEEEE-TTT--EEEEEHHHHHHTTTTTTTTTSPPEEEEEETT-TTSPPEEEEEEEEEEETTTTEEEEEEEE-SSS-GGGS-SEESSEEEEEPP-----SSSBTTEEEEESS--SSSSEEE-BS-EEETTTSHHHHHHHTTTT-B-SSEEEPPB---SBTTBEEEEESSSB---SSS--TTTTTSS-TTEEEEESSSSPPTTEEESBS-EEETTSTTHHHHTTTT-S-SSSEEEPPB----TT-EEEEE-S----TT---GGG---BTT-EEEE--S--SPPTTEE--GGG-EE--EEETTT-HHHHHHHTTTT-B-SSSEEEPPEE--SSTTPEEEEE-SSSB-PPP-

Sequence (407 aa):
MSAAPNEVSSTGAAAEGVASNDLPEGEDLLFALQAASGTLEEAEGEGAFTLTLSDASDRTTWFSDRPVRDGGTIDTATLIDEWAALGFEGDAPNAVLSVTGRESQPGLVIELMSPAFEDATNQLTLDVRVIGHEAVGDIPSTFGEASLFIDDASIQTSCLFRGEVDYFPFESEALPYVPADGRTLNVQAYPELFEVLGNRFGGDGDTFAVPSVPDLAPGIEARICTRGADPAFDGPDDEIDTTCSVGKVQLFAQEQPVYGYALANGQELPKTSRLFAYAGTTFGGDGVKTFATPSIPAPPGMSQQVCQSGYFQWSVYTPDQSPTTMGDVSYWATADTQAPQGWYGQGSAGIRGELMPISQYSALFSLLGTGFGGDGKSTFALPRVESPVPGLSVKMSAFQGFFPRRG

Radius of gyration: 25.47 Å; chains: 1; bounding box: 95×53×60 Å